Protein AF-0000000083111354 (afdb_homodimer)

pLDDT: mean 91.96, std 10.22, range [40.91, 98.88]

Secondary structure (DSSP, 8-state):
-PPPEEEEEPBPSS-GGGS-HHHHHHHHH-SEEEESSHHHHHHHHHHTT----SEEEE--HHHHHHHHHHHHHHHHTTPEEEEE-SSBSTTSSSS-HHHHHHHHHTT--EEEE----HHHHHHHHH-S--SSEEEEEEPPSSHHHHHHHHHHTTT--SEEEEEE-HHHHHHHHHHHHHHH-TT-EEEEEESTTSTT-EEEEEEHHHHHHHHTT---S-EEEEEPPP-----HHHHHHHHHHHHHTT--HHHHHHHHHHHSTT--HHHHHHHHHHHHH-/----EEEEEPBPSS-GGGS-HHHHHHHHH-SEEEESSHHHHHHHHHHTT----SEEEE--HHHHHHHHHHHHHHHHTTPEEEEE-SSBSTTSSSS-HHHHHHHHHTT--EEEE----HHHHHHHHH-S--SSEEEEEEPPSSHHHHHHHHHHTTT--SEEEEEE-HHHHHHHHHHHHHHH-TT-EEEEEESTTSTT-EEEEEEHHHHHHHHTT---S-EEEEEPPP-----HHHHHHHHHHHHHTT--HHHHHHHHHHTSTT--HHHHHHHHHHHHH-

Solvent-accessible surface area (backbone atoms only — not comparable to full-atom values): 27629 Å² total; per-residue (Å²): 127,71,77,22,27,38,34,39,29,22,28,29,68,54,37,72,52,44,37,19,55,55,46,52,50,45,53,34,61,22,49,28,38,35,19,43,43,57,68,56,54,51,52,49,29,55,74,67,72,39,66,64,69,31,51,76,40,73,34,31,76,93,48,32,76,74,46,33,61,62,52,49,51,41,22,74,73,36,30,36,35,32,35,33,36,79,51,5,36,38,28,60,77,42,48,54,56,68,45,43,35,52,33,54,75,69,71,45,52,67,45,63,44,55,24,17,37,70,66,64,44,45,45,53,62,46,56,51,73,41,56,33,30,32,37,58,32,59,64,56,85,50,65,70,58,27,43,52,54,42,43,67,45,43,76,33,58,42,20,34,33,34,33,45,53,32,89,47,39,33,61,50,32,47,46,40,23,73,51,54,38,38,74,44,44,33,18,44,32,25,30,62,67,33,94,74,45,44,75,48,69,40,28,29,48,57,48,24,61,66,30,62,84,57,54,72,61,54,37,40,39,38,34,54,34,36,65,64,64,61,49,58,70,58,52,30,48,51,27,48,52,38,35,73,72,66,38,54,63,68,57,25,18,42,53,53,22,68,73,32,77,87,37,47,34,65,59,41,41,50,50,39,57,53,55,66,74,97,128,72,78,22,27,40,33,38,29,22,29,30,68,54,39,73,52,43,38,18,57,55,44,54,52,44,51,34,63,22,49,29,36,34,18,44,43,58,68,56,53,52,53,49,28,56,76,67,73,42,66,65,68,31,51,77,40,73,35,32,76,92,48,34,77,76,46,33,62,61,52,48,52,40,24,74,72,36,30,36,36,33,34,34,36,80,48,6,36,37,29,62,75,40,49,54,55,68,46,44,35,51,33,54,75,69,71,45,53,66,46,64,42,55,25,16,36,70,66,64,45,45,45,54,62,47,56,49,73,42,53,34,30,31,37,58,32,60,65,54,85,50,65,71,57,27,43,53,54,42,44,68,46,43,76,34,56,42,19,34,33,32,34,46,54,31,86,48,40,34,62,50,32,48,46,39,22,73,50,54,38,39,74,44,43,34,19,44,33,25,30,62,68,32,94,75,46,44,75,50,69,41,29,30,48,58,47,23,61,66,29,63,84,58,55,74,59,56,37,40,38,38,35,52,34,36,64,66,63,59,49,58,68,57,51,31,47,52,27,49,52,36,34,72,70,65,38,53,63,68,56,23,17,41,54,54,21,68,73,34,87,77,38,49,33,65,57,42,42,51,49,38,56,53,53,66,73,97

Sequence (556 aa):
MTSGRLLLGATPLGQPSDASPRLVDALGRADVVAAEDTRRVRTLAKALDVRIAGRVVSLFDQVEAARVEPLIADVEAGATVLVVSDAGMPLISDPGYRLVTACVAAGLPVQCLPGPSAVTTALAVSGLPSEKFCFEGFAPRKKAARRAWLGSLAAERRTCVFFESPRRLAACLRDAVEELGGARRAAICRELTKVHEEVVRGSLDELAAWAGDGVLGEITVVLAGATPTADLPSLVARVRELVAEGIRVKDACTEVAAAHPGVRSRQLYDAVVASRRQMTSGRLLLGATPLGQPSDASPRLVDALGRADVVAAEDTRRVRTLAKALDVRIAGRVVSLFDQVEAARVEPLIADVEAGATVLVVSDAGMPLISDPGYRLVTACVAAGLPVQCLPGPSAVTTALAVSGLPSEKFCFEGFAPRKKAARRAWLGSLAAERRTCVFFESPRRLAACLRDAVEELGGARRAAICRELTKVHEEVVRGSLDELAAWAGDGVLGEITVVLAGATPTADLPSLVARVRELVAEGIRVKDACTEVAAAHPGVRSRQLYDAVVASRRQ

InterPro domains:
  IPR000878 Tetrapyrrole methylase [PF00590] (11-208)
  IPR008189 rRNA small subunit methyltransferase I [MF_01877] (5-225)
  IPR008189 rRNA small subunit methyltransferase I [PIRSF005917] (3-276)
  IPR008189 rRNA small subunit methyltransferase I [PTHR46111] (2-274)
  IPR008189 rRNA small subunit methyltransferase I [TIGR00096] (9-271)
  IPR008189 rRNA small subunit methyltransferase I [cd11648] (10-224)
  IPR014776 Tetrapyrrole methylase, subdomain 2 [G3DSA:3.30.950.10] (115-230)
  IPR014777 Tetrapyrrole methylase, subdomain 1 [G3DSA:3.40.1010.10] (1-114)
  IPR018063 SAM-dependent methyltransferase RsmI, conserved site [PS01296] (85-96)
  IPR035996 Tetrapyrrole methylase superfamily [SSF53790] (4-223)

Structure (mmCIF, N/CA/C/O backbone):
data_AF-0000000083111354-model_v1
#
loop_
_entity.id
_entity.type
_entity.pdbx_description
1 polymer 'Ribosomal RNA small subunit methyltransferase I'
#
loop_
_atom_site.group_PDB
_atom_site.id
_atom_site.type_symbol
_atom_site.label_atom_id
_atom_site.label_alt_id
_atom_site.label_comp_id
_atom_site.label_asym_id
_atom_site.label_entity_id
_atom_site.label_seq_id
_atom_site.pdbx_PDB_ins_code
_atom_site.Cartn_x
_atom_site.Cartn_y
_atom_site.Cartn_z
_atom_site.occupancy
_atom_site.B_iso_or_equiv
_atom_site.auth_seq_id
_atom_site.auth_comp_id
_atom_site.auth_asym_id
_atom_site.auth_atom_id
_atom_site.pdbx_PDB_model_num
ATOM 1 N N . MET A 1 1 ? 26.922 -6.93 -22.797 1 40.91 1 MET A N 1
ATOM 2 C CA . MET A 1 1 ? 27.016 -7.238 -21.359 1 40.91 1 MET A CA 1
ATOM 3 C C . MET A 1 1 ? 25.719 -6.863 -20.656 1 40.91 1 MET A C 1
ATOM 5 O O . MET A 1 1 ? 25.141 -5.797 -20.906 1 40.91 1 MET A O 1
ATOM 9 N N . THR A 1 2 ? 24.938 -7.793 -20.172 1 58.66 2 THR A N 1
ATOM 10 C CA . THR A 1 2 ? 23.625 -7.473 -19.656 1 58.66 2 THR A CA 1
ATOM 11 C C . THR A 1 2 ? 23.719 -6.473 -18.5 1 58.66 2 THR A C 1
ATOM 13 O O . THR A 1 2 ? 24.641 -6.547 -17.688 1 58.66 2 THR A O 1
ATOM 16 N N . SER A 1 3 ? 23.203 -5.27 -18.547 1 84.25 3 SER A N 1
ATOM 17 C CA . SER A 1 3 ? 23.312 -4.184 -17.578 1 84.25 3 SER A CA 1
ATOM 18 C C . SER A 1 3 ? 22.812 -4.617 -16.203 1 84.25 3 SER A C 1
ATOM 20 O O . SER A 1 3 ? 21.812 -5.328 -16.094 1 84.25 3 SER A O 1
ATOM 22 N N . GLY A 1 4 ? 23.75 -4.562 -15.203 1 96 4 GLY A N 1
ATOM 23 C CA . GLY A 1 4 ? 23.391 -4.828 -13.82 1 96 4 GLY A CA 1
ATOM 24 C C . GLY A 1 4 ? 22.141 -4.098 -13.375 1 96 4 GLY A C 1
ATOM 25 O O . GLY A 1 4 ? 21.719 -3.127 -14.008 1 96 4 GLY A O 1
ATOM 26 N N . ARG A 1 5 ? 21.484 -4.734 -12.414 1 97.62 5 ARG A N 1
ATOM 27 C CA . ARG A 1 5 ? 20.266 -4.082 -11.938 1 97.62 5 ARG A CA 1
ATOM 28 C C . ARG A 1 5 ? 19.984 -4.453 -10.484 1 97.62 5 ARG A C 1
ATOM 30 O O . ARG A 1 5 ? 20.469 -5.477 -9.992 1 97.62 5 ARG A O 1
ATOM 37 N N . LEU A 1 6 ? 19.312 -3.58 -9.883 1 98.12 6 LEU A N 1
ATOM 38 C CA . LEU A 1 6 ? 18.719 -3.844 -8.578 1 98.12 6 LEU A CA 1
ATOM 39 C C . LEU A 1 6 ? 17.266 -4.27 -8.727 1 98.12 6 LEU A C 1
ATOM 41 O O . LEU A 1 6 ? 16.469 -3.578 -9.375 1 98.12 6 LEU A O 1
ATOM 45 N N . LEU A 1 7 ? 16.938 -5.414 -8.164 1 98.06 7 LEU A N 1
ATOM 46 C CA . LEU A 1 7 ? 15.578 -5.926 -8.141 1 98.06 7 LEU A CA 1
ATOM 47 C C . LEU A 1 7 ? 15.039 -5.953 -6.715 1 98.06 7 LEU A C 1
ATOM 49 O O . LEU A 1 7 ? 15.68 -6.48 -5.809 1 98.06 7 LEU A O 1
ATOM 53 N N . LEU A 1 8 ? 13.953 -5.297 -6.555 1 98.31 8 LEU A N 1
ATOM 54 C CA . LEU A 1 8 ? 13.227 -5.375 -5.293 1 98.31 8 LEU A CA 1
ATOM 55 C C . LEU A 1 8 ? 12.109 -6.41 -5.375 1 98.31 8 LEU A C 1
ATOM 57 O O . LEU A 1 8 ? 11.156 -6.238 -6.137 1 98.31 8 LEU A O 1
ATOM 61 N N . GLY A 1 9 ? 12.195 -7.457 -4.594 1 98.5 9 GLY A N 1
ATOM 62 C CA . GLY A 1 9 ? 11.25 -8.555 -4.711 1 98.5 9 GLY A CA 1
ATOM 63 C C . GLY A 1 9 ? 10.344 -8.695 -3.502 1 98.5 9 GLY A C 1
ATOM 64 O O . GLY A 1 9 ? 10.82 -8.883 -2.381 1 98.5 9 GLY A O 1
ATOM 65 N N . ALA A 1 10 ? 9.047 -8.664 -3.74 1 98.44 10 ALA A N 1
ATOM 66 C CA . ALA A 1 10 ? 8.07 -8.852 -2.67 1 98.44 10 ALA A CA 1
ATOM 67 C C . ALA A 1 10 ? 7.91 -10.336 -2.328 1 98.44 10 ALA A C 1
ATOM 69 O O . ALA A 1 10 ? 7.602 -11.148 -3.201 1 98.44 10 ALA A O 1
ATOM 70 N N . THR A 1 11 ? 8.094 -10.688 -1.1 1 98.31 11 THR A N 1
ATOM 71 C CA . THR A 1 11 ? 7.922 -12.055 -0.633 1 98.31 11 THR A CA 1
ATOM 72 C C . THR A 1 11 ? 6.527 -12.258 -0.045 1 98.31 11 THR A C 1
ATOM 74 O O . THR A 1 11 ? 5.797 -11.289 0.176 1 98.31 11 THR A O 1
ATOM 77 N N . PRO A 1 12 ? 6.141 -13.469 0.174 1 98.06 12 PRO A N 1
ATOM 78 C CA . PRO A 1 12 ? 4.848 -13.742 0.805 1 98.06 12 PRO A CA 1
ATOM 79 C C . PRO A 1 12 ? 4.766 -13.219 2.236 1 98.06 12 PRO A C 1
ATOM 81 O O . PRO A 1 12 ? 5.789 -13.078 2.904 1 98.06 12 PRO A O 1
ATOM 84 N N . LEU A 1 13 ? 3.516 -12.945 2.65 1 96.88 13 LEU A N 1
ATOM 85 C CA . LEU A 1 13 ? 3.307 -12.586 4.051 1 96.88 13 LEU A CA 1
ATOM 86 C C . LEU A 1 13 ? 3.307 -13.828 4.934 1 96.88 13 LEU A C 1
ATOM 88 O O . LEU A 1 13 ? 3.83 -13.805 6.051 1 96.88 13 LEU A O 1
ATOM 92 N N . GLY A 1 14 ? 2.732 -14.898 4.402 1 95 14 GLY A N 1
ATOM 93 C CA . GLY A 1 14 ? 2.629 -16.109 5.195 1 95 14 GLY A CA 1
ATOM 94 C C . GLY A 1 14 ? 2.6 -17.375 4.352 1 95 14 GLY A C 1
ATOM 95 O O . GLY A 1 14 ? 3.232 -18.375 4.695 1 95 14 GLY A O 1
ATOM 96 N N . GLN A 1 15 ? 1.929 -17.344 3.209 1 96.38 15 GLN A N 1
ATOM 97 C CA . GLN A 1 15 ? 1.75 -18.5 2.342 1 96.38 15 GLN A CA 1
ATOM 98 C C . GLN A 1 15 ? 2.756 -18.5 1.193 1 96.38 15 GLN A C 1
ATOM 100 O O . GLN A 1 15 ? 2.68 -17.641 0.303 1 96.38 15 GLN A O 1
ATOM 105 N N . PRO A 1 16 ? 3.6 -19.438 1.146 1 97.12 16 PRO A N 1
ATOM 106 C CA . PRO A 1 16 ? 4.594 -19.484 0.072 1 97.12 16 PRO A CA 1
ATOM 107 C C . PRO A 1 16 ? 3.969 -19.406 -1.318 1 97.12 16 PRO A C 1
ATOM 109 O O . PRO A 1 16 ? 4.559 -18.828 -2.236 1 97.12 16 PRO A O 1
ATOM 112 N N . SER A 1 17 ? 2.82 -19.875 -1.445 1 96.94 17 SER A N 1
ATOM 113 C CA . SER A 1 17 ? 2.137 -19.922 -2.734 1 96.94 17 SER A CA 1
ATOM 114 C C . SER A 1 17 ? 1.687 -18.531 -3.17 1 96.94 17 SER A C 1
ATOM 116 O O . SER A 1 17 ? 1.136 -18.359 -4.262 1 96.94 17 SER A O 1
ATOM 118 N N . ASP A 1 18 ? 1.988 -17.547 -2.348 1 98.06 18 ASP A N 1
ATOM 119 C CA . ASP A 1 18 ? 1.749 -16.156 -2.746 1 98.06 18 ASP A CA 1
ATOM 120 C C . ASP A 1 18 ? 2.959 -15.578 -3.477 1 98.06 18 ASP A C 1
ATOM 122 O O . ASP A 1 18 ? 2.916 -14.445 -3.959 1 98.06 18 ASP A O 1
ATOM 126 N N . ALA A 1 19 ? 4.02 -16.344 -3.582 1 98.56 19 ALA A N 1
ATOM 127 C CA . ALA A 1 19 ? 5.184 -15.914 -4.359 1 98.56 19 ALA A CA 1
ATOM 128 C C . ALA A 1 19 ? 4.902 -16 -5.855 1 98.56 19 ALA A C 1
ATOM 130 O O . ALA A 1 19 ? 4.453 -17.047 -6.352 1 98.56 19 ALA A O 1
ATOM 131 N N . SER A 1 20 ? 5.184 -14.945 -6.551 1 98.38 20 SER A N 1
ATOM 132 C CA . SER A 1 20 ? 4.984 -14.953 -7.996 1 98.38 20 SER A CA 1
ATOM 133 C C . SER A 1 20 ? 6.043 -15.789 -8.703 1 98.38 20 SER A C 1
ATOM 135 O O . SER A 1 20 ? 7.16 -15.938 -8.195 1 98.38 20 SER A O 1
ATOM 137 N N . PRO A 1 21 ? 5.734 -16.297 -9.867 1 98.19 21 PRO A N 1
ATOM 138 C CA . PRO A 1 21 ? 6.746 -16.984 -10.672 1 98.19 21 PRO A CA 1
ATOM 139 C C . PRO A 1 21 ? 7.965 -16.109 -10.961 1 98.19 21 PRO A C 1
ATOM 141 O O . PRO A 1 21 ? 9.094 -16.609 -10.984 1 98.19 21 PRO A O 1
ATOM 144 N N . ARG A 1 22 ? 7.785 -14.836 -11.141 1 98.06 22 ARG A N 1
ATOM 145 C CA . ARG A 1 22 ? 8.906 -13.945 -11.414 1 98.06 22 ARG A CA 1
ATOM 146 C C . ARG A 1 22 ? 9.828 -13.836 -10.203 1 98.06 22 ARG A C 1
ATOM 148 O O . ARG A 1 22 ? 11.047 -13.75 -10.352 1 98.06 22 ARG A O 1
ATOM 155 N N . LEU A 1 23 ? 9.219 -13.797 -9 1 98.56 23 LEU A N 1
ATOM 156 C CA . LEU A 1 23 ? 10.047 -13.789 -7.801 1 98.56 23 LEU A CA 1
ATOM 157 C C . LEU A 1 23 ? 10.844 -15.086 -7.691 1 98.56 23 LEU A C 1
ATOM 159 O O . LEU A 1 23 ? 12.039 -15.055 -7.375 1 98.56 23 LEU A O 1
ATOM 163 N N . VAL A 1 24 ? 10.164 -16.203 -7.914 1 98.62 24 VAL A N 1
ATOM 164 C CA . VAL A 1 24 ? 10.805 -17.5 -7.812 1 98.62 24 VAL A CA 1
ATOM 165 C C . VAL A 1 24 ? 11.977 -17.578 -8.789 1 98.62 24 VAL A C 1
ATOM 167 O O . VAL A 1 24 ? 13.07 -18.031 -8.43 1 98.62 24 VAL A O 1
ATOM 170 N N . ASP A 1 25 ? 11.75 -17.141 -9.969 1 98.44 25 ASP A N 1
ATOM 171 C CA . ASP A 1 25 ? 12.797 -17.094 -10.984 1 98.44 25 ASP A CA 1
ATOM 172 C C . ASP A 1 25 ? 13.977 -16.234 -10.531 1 98.44 25 ASP A C 1
ATOM 174 O O . ASP A 1 25 ? 15.133 -16.625 -10.664 1 98.44 25 ASP A O 1
ATOM 178 N N . ALA A 1 26 ? 13.688 -15.062 -10.008 1 98.5 26 ALA A N 1
ATOM 179 C CA . ALA A 1 26 ? 14.719 -14.141 -9.539 1 98.5 26 ALA A CA 1
ATOM 180 C C . ALA A 1 26 ? 15.523 -14.742 -8.398 1 98.5 26 ALA A C 1
ATOM 182 O O . ALA A 1 26 ? 16.75 -14.586 -8.344 1 98.5 26 ALA A O 1
ATOM 183 N N . LEU A 1 27 ? 14.859 -15.398 -7.484 1 98.56 27 LEU A N 1
ATOM 184 C CA . LEU A 1 27 ? 15.539 -16.062 -6.383 1 98.56 27 LEU A CA 1
ATOM 185 C C . LEU A 1 27 ? 16.562 -17.078 -6.906 1 98.56 27 LEU A C 1
ATOM 187 O O . LEU A 1 27 ? 17.656 -17.203 -6.355 1 98.56 27 LEU A O 1
ATOM 191 N N . GLY A 1 28 ? 16.25 -17.734 -7.938 1 98.5 28 GLY A N 1
ATOM 192 C CA . GLY A 1 28 ? 17.109 -18.766 -8.484 1 98.5 28 GLY A CA 1
ATOM 193 C C . GLY A 1 28 ? 18.25 -18.219 -9.336 1 98.5 28 GLY A C 1
ATOM 194 O O . GLY A 1 28 ? 19.281 -18.875 -9.477 1 98.5 28 GLY A O 1
ATOM 195 N N . ARG A 1 29 ? 18.047 -17 -9.883 1 98.06 29 ARG A N 1
ATOM 196 C CA . ARG A 1 29 ? 18.953 -16.594 -10.945 1 98.06 29 ARG A CA 1
ATOM 197 C C . ARG A 1 29 ? 19.781 -15.367 -10.523 1 98.06 29 ARG A C 1
ATOM 199 O O . ARG A 1 29 ? 20.797 -15.055 -11.141 1 98.06 29 ARG A O 1
ATOM 206 N N . ALA A 1 30 ? 19.312 -14.602 -9.562 1 98.38 30 ALA A N 1
ATOM 207 C CA . ALA A 1 30 ? 20.047 -13.406 -9.156 1 98.38 30 ALA A CA 1
ATOM 208 C C . ALA A 1 30 ? 21.469 -13.75 -8.758 1 98.38 30 ALA A C 1
ATOM 210 O O . ALA A 1 30 ? 21.734 -14.812 -8.188 1 98.38 30 ALA A O 1
ATOM 211 N N . ASP A 1 31 ? 22.391 -12.797 -9.031 1 98.56 31 ASP A N 1
ATOM 212 C CA . ASP A 1 31 ? 23.797 -13 -8.664 1 98.56 31 ASP A CA 1
ATOM 213 C C . ASP A 1 31 ? 24 -12.82 -7.164 1 98.56 31 ASP A C 1
ATOM 215 O O . ASP A 1 31 ? 24.859 -13.461 -6.566 1 98.56 31 ASP A O 1
ATOM 219 N N . VAL A 1 32 ? 23.297 -11.883 -6.637 1 98.44 32 VAL A N 1
ATOM 220 C CA . VAL A 1 32 ? 23.312 -11.602 -5.203 1 98.44 32 VAL A CA 1
ATOM 221 C C . VAL A 1 32 ? 21.875 -11.492 -4.68 1 98.44 32 VAL A C 1
ATOM 223 O O . VAL A 1 32 ? 21.031 -10.844 -5.301 1 98.44 32 VAL A O 1
ATOM 226 N N . VAL A 1 33 ? 21.609 -12.203 -3.607 1 98.44 33 VAL A N 1
ATOM 227 C CA . VAL A 1 33 ? 20.359 -12.039 -2.875 1 98.44 33 VAL A CA 1
ATOM 228 C C . VAL A 1 33 ? 20.641 -11.359 -1.536 1 98.44 33 VAL A C 1
ATOM 230 O O . VAL A 1 33 ? 21.266 -11.938 -0.651 1 98.44 33 VAL A O 1
ATOM 233 N N . ALA A 1 34 ? 20.234 -10.109 -1.45 1 97.94 34 ALA A N 1
ATOM 234 C CA . ALA A 1 34 ? 20.312 -9.359 -0.202 1 97.94 34 ALA A CA 1
ATOM 235 C C . ALA A 1 34 ? 19.016 -9.477 0.595 1 97.94 34 ALA A C 1
ATOM 237 O O . ALA A 1 34 ? 17.984 -8.93 0.202 1 97.94 34 ALA A O 1
ATOM 238 N N . ALA A 1 35 ? 19.094 -10.164 1.748 1 97.25 35 ALA A N 1
ATOM 239 C CA . ALA A 1 35 ? 17.906 -10.477 2.521 1 97.25 35 ALA A CA 1
ATOM 240 C C . ALA A 1 35 ? 17.969 -9.859 3.916 1 97.25 35 ALA A C 1
ATOM 242 O O . ALA A 1 35 ? 19.047 -9.781 4.512 1 97.25 35 ALA A O 1
ATOM 243 N N . GLU A 1 36 ? 16.781 -9.422 4.383 1 94.69 36 GLU A N 1
ATOM 244 C CA . GLU A 1 36 ? 16.719 -8.938 5.758 1 94.69 36 GLU A CA 1
ATOM 245 C C . GLU A 1 36 ? 17.203 -10 6.738 1 94.69 36 GLU A C 1
ATOM 247 O O . GLU A 1 36 ? 18.078 -9.727 7.574 1 94.69 36 GLU A O 1
ATOM 252 N N . ASP A 1 37 ? 16.734 -11.211 6.68 1 94.81 37 ASP A N 1
ATOM 253 C CA . ASP A 1 37 ? 17.156 -12.414 7.398 1 94.81 37 ASP A CA 1
ATOM 254 C C . ASP A 1 37 ? 17.516 -13.531 6.426 1 94.81 37 ASP A C 1
ATOM 256 O O . ASP A 1 37 ? 16.641 -14.062 5.73 1 94.81 37 ASP A O 1
ATOM 260 N N . THR A 1 38 ? 18.797 -13.984 6.402 1 96.12 38 THR A N 1
ATOM 261 C CA . THR A 1 38 ? 19.266 -14.961 5.43 1 96.12 38 THR A CA 1
ATOM 262 C C . THR A 1 38 ? 18.656 -16.328 5.703 1 96.12 38 THR A C 1
ATOM 264 O O . THR A 1 38 ? 18.469 -17.125 4.777 1 96.12 38 THR A O 1
ATOM 267 N N . ARG A 1 39 ? 18.391 -16.625 6.91 1 96.19 39 ARG A N 1
ATOM 268 C CA . ARG A 1 39 ? 17.766 -17.891 7.238 1 96.19 39 ARG A CA 1
ATOM 269 C C . ARG A 1 39 ? 16.344 -17.953 6.695 1 96.19 39 ARG A C 1
ATOM 271 O O . ARG A 1 39 ? 15.922 -18.984 6.156 1 96.19 39 ARG A O 1
ATOM 278 N N . ARG A 1 40 ? 15.617 -16.844 6.758 1 95.56 40 ARG A N 1
ATOM 279 C CA . ARG A 1 40 ? 14.234 -16.781 6.305 1 95.56 40 ARG A CA 1
ATOM 280 C C . ARG A 1 40 ? 14.141 -16.938 4.789 1 95.56 40 ARG A C 1
ATOM 282 O O . ARG A 1 40 ? 13.25 -17.609 4.277 1 95.56 40 ARG A O 1
ATOM 289 N N . VAL A 1 41 ? 15.07 -16.312 4.105 1 97.25 41 VAL A N 1
ATOM 290 C CA . VAL A 1 41 ? 15.008 -16.375 2.648 1 97.25 41 VAL A CA 1
ATOM 291 C C . VAL A 1 41 ? 15.352 -17.797 2.184 1 97.25 41 VAL A C 1
ATOM 293 O O . VAL A 1 41 ? 14.789 -18.281 1.195 1 97.25 41 VAL A O 1
ATOM 296 N N . ARG A 1 42 ? 16.234 -18.469 2.852 1 97.75 42 ARG A N 1
ATOM 297 C CA . ARG A 1 42 ? 16.578 -19.844 2.506 1 97.75 42 ARG A CA 1
ATOM 298 C C . ARG A 1 42 ? 15.398 -20.781 2.762 1 97.75 42 ARG A C 1
ATOM 300 O O . ARG A 1 42 ? 15.133 -21.688 1.969 1 97.75 42 ARG A O 1
ATOM 307 N N . THR A 1 43 ? 14.742 -20.5 3.896 1 97.56 43 THR A N 1
ATOM 308 C CA . THR A 1 43 ? 13.547 -21.266 4.203 1 97.56 43 THR A CA 1
ATOM 309 C C . THR A 1 43 ? 12.477 -21.062 3.131 1 97.56 43 THR A C 1
ATOM 311 O O . THR A 1 43 ? 11.836 -22.031 2.703 1 97.56 43 THR A O 1
ATOM 314 N N . LEU A 1 44 ? 12.32 -19.859 2.707 1 97.75 44 LEU A N 1
ATOM 315 C CA . LEU A 1 44 ? 11.367 -19.547 1.648 1 97.75 44 LEU A CA 1
ATOM 316 C C . LEU A 1 44 ? 11.742 -20.266 0.352 1 97.75 44 LEU A C 1
ATOM 318 O O . LEU A 1 44 ? 10.891 -20.859 -0.305 1 97.75 44 LEU A O 1
ATOM 322 N N . ALA A 1 45 ? 13.008 -20.156 -0.006 1 98.31 45 ALA A N 1
ATOM 323 C CA . ALA A 1 45 ? 13.484 -20.812 -1.225 1 98.31 45 ALA A CA 1
ATOM 324 C C . ALA A 1 45 ? 13.203 -22.312 -1.196 1 98.31 45 ALA A C 1
ATOM 326 O O . ALA A 1 45 ? 12.766 -22.875 -2.195 1 98.31 45 ALA A O 1
ATOM 327 N N . LYS A 1 46 ? 13.43 -22.891 -0.082 1 98 46 LYS A N 1
ATOM 328 C CA . LYS A 1 46 ? 13.148 -24.312 0.081 1 98 46 LYS A CA 1
ATOM 329 C C . LYS A 1 46 ? 11.664 -24.609 -0.106 1 98 46 LYS A C 1
ATOM 331 O O . LYS A 1 46 ? 11.297 -25.531 -0.831 1 98 46 LYS A O 1
ATOM 336 N N . ALA A 1 47 ? 10.852 -23.828 0.521 1 97.62 47 ALA A N 1
ATOM 337 C CA . ALA A 1 47 ? 9.406 -24 0.419 1 97.62 47 ALA A CA 1
ATOM 338 C C . ALA A 1 47 ? 8.938 -23.859 -1.026 1 97.62 47 ALA A C 1
ATOM 340 O O . ALA A 1 47 ? 7.953 -24.484 -1.434 1 97.62 47 ALA A O 1
ATOM 341 N N . LEU A 1 48 ? 9.633 -23.062 -1.801 1 98.06 48 LEU A N 1
ATOM 342 C CA . LEU A 1 48 ? 9.258 -22.781 -3.182 1 98.06 48 LEU A CA 1
ATOM 343 C C . LEU A 1 48 ? 9.961 -23.734 -4.145 1 98.06 48 LEU A C 1
ATOM 345 O O . LEU A 1 48 ? 9.805 -23.609 -5.363 1 98.06 48 LEU A O 1
ATOM 349 N N . ASP A 1 49 ? 10.781 -24.547 -3.641 1 97.75 49 ASP A N 1
ATOM 350 C CA . ASP A 1 49 ? 11.547 -25.516 -4.41 1 97.75 49 ASP A CA 1
ATOM 351 C C . ASP A 1 49 ? 12.453 -24.828 -5.422 1 97.75 49 ASP A C 1
ATOM 353 O O . ASP A 1 49 ? 12.445 -25.156 -6.605 1 97.75 49 ASP A O 1
ATOM 357 N N . VAL A 1 50 ? 13.117 -23.828 -4.961 1 98.12 50 VAL A N 1
ATOM 358 C CA . VAL A 1 50 ? 14.086 -23.125 -5.797 1 98.12 50 VAL A CA 1
ATOM 359 C C . VAL A 1 50 ? 15.438 -23.062 -5.09 1 98.12 50 VAL A C 1
ATOM 361 O O . VAL A 1 50 ? 15.492 -22.859 -3.873 1 98.12 50 VAL A O 1
ATOM 364 N N . ARG A 1 51 ? 16.484 -23.375 -5.793 1 97.94 51 ARG A N 1
ATOM 365 C CA . ARG A 1 51 ? 17.844 -23.219 -5.285 1 97.94 51 ARG A CA 1
ATOM 366 C C . ARG A 1 51 ? 18.391 -21.828 -5.586 1 97.94 51 ARG A C 1
ATOM 368 O O . ARG A 1 51 ? 18.391 -21.391 -6.742 1 97.94 51 ARG A O 1
ATOM 375 N N . ILE A 1 52 ? 18.812 -21.156 -4.539 1 97.94 52 ILE A N 1
ATOM 376 C CA . ILE A 1 52 ? 19.453 -19.875 -4.734 1 97.94 52 ILE A CA 1
ATOM 377 C C . ILE A 1 52 ? 20.875 -20.078 -5.254 1 97.94 52 ILE A C 1
ATOM 379 O O . ILE A 1 52 ? 21.75 -20.562 -4.527 1 97.94 52 ILE A O 1
ATOM 383 N N . ALA A 1 53 ? 21.094 -19.656 -6.469 1 97.25 53 ALA A N 1
ATOM 384 C CA . ALA A 1 53 ? 22.391 -19.891 -7.105 1 97.25 53 ALA A CA 1
ATOM 385 C C . ALA A 1 53 ? 23.391 -18.812 -6.719 1 97.25 53 ALA A C 1
ATOM 387 O O . ALA A 1 53 ? 24.594 -19.062 -6.664 1 97.25 53 ALA A O 1
ATOM 388 N N . GLY A 1 54 ? 22.891 -17.641 -6.457 1 97.5 54 GLY A N 1
ATOM 389 C CA . GLY A 1 54 ? 23.766 -16.516 -6.164 1 97.5 54 GLY A CA 1
ATOM 390 C C . GLY A 1 54 ? 24.203 -16.453 -4.715 1 97.5 54 GLY A C 1
ATOM 391 O O . GLY A 1 54 ? 23.828 -17.312 -3.912 1 97.5 54 GLY A O 1
ATOM 392 N N . ARG A 1 55 ? 25.047 -15.484 -4.434 1 97.75 55 ARG A N 1
ATOM 393 C CA . ARG A 1 55 ? 25.5 -15.234 -3.068 1 97.75 55 ARG A CA 1
ATOM 394 C C . ARG A 1 55 ? 24.391 -14.594 -2.236 1 97.75 55 ARG A C 1
ATOM 396 O O . ARG A 1 55 ? 23.656 -13.727 -2.721 1 97.75 55 ARG A O 1
ATOM 403 N N . VAL A 1 56 ? 24.266 -15.109 -1.013 1 97.81 56 VAL A N 1
ATOM 404 C CA . VAL A 1 56 ? 23.266 -14.555 -0.104 1 97.81 56 VAL A CA 1
ATOM 405 C C . VAL A 1 56 ? 23.938 -13.703 0.96 1 97.81 56 VAL A C 1
ATOM 407 O O . VAL A 1 56 ? 24.875 -14.156 1.634 1 97.81 56 VAL A O 1
ATOM 410 N N . VAL A 1 57 ? 23.5 -12.438 1.081 1 96.75 57 VAL A N 1
ATOM 411 C CA . VAL A 1 57 ? 24.047 -11.539 2.09 1 96.75 57 VAL A CA 1
ATOM 412 C C . VAL A 1 57 ? 22.922 -10.953 2.93 1 96.75 57 VAL A C 1
ATOM 414 O O . VAL A 1 57 ? 21.766 -10.875 2.479 1 96.75 57 VAL A O 1
ATOM 417 N N . SER A 1 58 ? 23.266 -10.594 4.156 1 94.62 58 SER A N 1
ATOM 418 C CA . SER A 1 58 ? 22.266 -9.945 5.008 1 94.62 58 SER A CA 1
ATOM 419 C C . SER A 1 58 ? 22.188 -8.453 4.715 1 94.62 58 SER A C 1
ATOM 421 O O . SER A 1 58 ? 23.203 -7.805 4.438 1 94.62 58 SER A O 1
ATOM 423 N N . LEU A 1 59 ? 21 -7.891 4.719 1 91.75 59 LEU A N 1
ATOM 424 C CA . LEU A 1 59 ? 20.734 -6.469 4.562 1 91.75 59 LEU A CA 1
ATOM 425 C C . LEU A 1 59 ? 19.625 -6.023 5.52 1 91.75 59 LEU A C 1
ATOM 427 O O . LEU A 1 59 ? 18.438 -6.184 5.227 1 91.75 59 LEU A O 1
ATOM 431 N N . PHE A 1 60 ? 20.016 -5.5 6.637 1 83.62 60 PHE A N 1
ATOM 432 C CA . PHE A 1 60 ? 19.078 -4.961 7.621 1 83.62 60 PHE A CA 1
ATOM 433 C C . PHE A 1 60 ? 19.562 -3.615 8.141 1 83.62 60 PHE A C 1
ATOM 435 O O . PHE A 1 60 ? 20.641 -3.15 7.773 1 83.62 60 PHE A O 1
ATOM 442 N N . ASP A 1 61 ? 18.797 -2.957 8.867 1 79.12 61 ASP A N 1
ATOM 443 C CA . ASP A 1 61 ? 19 -1.552 9.211 1 79.12 61 ASP A CA 1
ATOM 444 C C . ASP A 1 61 ? 20.391 -1.312 9.781 1 79.12 61 ASP A C 1
ATOM 446 O O . ASP A 1 61 ? 21.094 -0.405 9.336 1 79.12 61 ASP A O 1
ATOM 450 N N . GLN A 1 62 ? 20.859 -2.113 10.617 1 76.5 62 GLN A N 1
ATOM 451 C CA . GLN A 1 62 ? 22.109 -1.929 11.328 1 76.5 62 GLN A CA 1
ATOM 452 C C . GLN A 1 62 ? 23.312 -2.086 10.391 1 76.5 62 GLN A C 1
ATOM 454 O O . GLN A 1 62 ? 24.359 -1.479 10.609 1 76.5 62 GLN A O 1
ATOM 459 N N . VAL A 1 63 ? 23.141 -2.844 9.32 1 81.31 63 VAL A N 1
ATOM 460 C CA . VAL A 1 63 ? 24.312 -3.145 8.492 1 81.31 63 VAL A CA 1
ATOM 461 C C . VAL A 1 63 ? 24.125 -2.539 7.105 1 81.31 63 VAL A C 1
ATOM 463 O O . VAL A 1 63 ? 25.062 -2.545 6.293 1 81.31 63 VAL A O 1
ATOM 466 N N . GLU A 1 64 ? 22.984 -2.068 6.836 1 80.69 64 GLU A N 1
ATOM 467 C CA . GLU A 1 64 ? 22.656 -1.62 5.488 1 80.69 64 GLU A CA 1
ATOM 468 C C . GLU A 1 64 ? 23.656 -0.597 4.98 1 80.69 64 GLU A C 1
ATOM 470 O O . GLU A 1 64 ? 24.125 -0.68 3.842 1 80.69 64 GLU A O 1
ATOM 475 N N . ALA A 1 65 ? 24.062 0.354 5.793 1 82.06 65 ALA A N 1
ATOM 476 C CA . ALA A 1 65 ? 24.984 1.405 5.379 1 82.06 65 ALA A CA 1
ATOM 477 C C . ALA A 1 65 ? 26.297 0.813 4.875 1 82.06 65 ALA A C 1
ATOM 479 O O . ALA A 1 65 ? 26.844 1.262 3.863 1 82.06 65 ALA A O 1
ATOM 480 N N . ALA A 1 66 ? 26.734 -0.188 5.5 1 85.5 66 ALA A N 1
ATOM 481 C CA . ALA A 1 66 ? 28.016 -0.813 5.141 1 85.5 66 ALA A CA 1
ATOM 482 C C . ALA A 1 66 ? 27.859 -1.703 3.912 1 85.5 66 ALA A C 1
ATOM 484 O O . ALA A 1 66 ? 28.828 -1.991 3.219 1 85.5 66 ALA A O 1
ATOM 485 N N . ARG A 1 67 ? 26.641 -2.145 3.631 1 91.12 67 ARG A N 1
ATOM 486 C CA . ARG A 1 67 ? 26.391 -3.074 2.537 1 91.12 67 ARG A CA 1
ATOM 487 C C . ARG A 1 67 ? 26.141 -2.326 1.231 1 91.12 67 ARG A C 1
ATOM 489 O O . ARG A 1 67 ? 26.203 -2.916 0.151 1 91.12 67 ARG A O 1
ATOM 496 N N . VAL A 1 68 ? 25.906 -1.082 1.292 1 93.5 68 VAL A N 1
ATOM 497 C CA . VAL A 1 68 ? 25.438 -0.321 0.137 1 93.5 68 VAL A CA 1
ATOM 498 C C . VAL A 1 68 ? 26.547 -0.262 -0.919 1 93.5 68 VAL A C 1
ATOM 500 O O . VAL A 1 68 ? 26.328 -0.635 -2.074 1 93.5 68 VAL A O 1
ATOM 503 N N . GLU A 1 69 ? 27.734 0.153 -0.531 1 93.94 69 GLU A N 1
ATOM 504 C CA . GLU A 1 69 ? 28.812 0.366 -1.5 1 93.94 69 GLU A CA 1
ATOM 505 C C . GLU A 1 69 ? 29.172 -0.931 -2.217 1 93.94 69 GLU A C 1
ATOM 507 O O . GLU A 1 69 ? 29.234 -0.971 -3.447 1 93.94 69 GLU A O 1
ATOM 512 N N . PRO A 1 70 ? 29.344 -2.012 -1.479 1 96.06 70 PRO A N 1
ATOM 513 C CA . PRO A 1 70 ? 29.641 -3.275 -2.156 1 96.06 70 PRO A CA 1
ATOM 514 C C . PRO A 1 70 ? 28.531 -3.719 -3.098 1 96.06 70 PRO A C 1
ATOM 516 O O . PRO A 1 70 ? 28.797 -4.25 -4.18 1 96.06 70 PRO A O 1
ATOM 519 N N . LEU A 1 71 ? 27.328 -3.557 -2.762 1 97 71 LEU A N 1
ATOM 520 C CA . LEU A 1 71 ? 26.203 -3.984 -3.59 1 97 71 LEU A CA 1
ATOM 521 C C . LEU A 1 71 ? 26.078 -3.111 -4.832 1 97 71 LEU A C 1
ATOM 523 O O . LEU A 1 71 ? 25.734 -3.604 -5.91 1 97 71 LEU A O 1
ATOM 527 N N . ILE A 1 72 ? 26.391 -1.854 -4.645 1 96.81 72 ILE A N 1
ATOM 528 C CA . ILE A 1 72 ? 26.406 -0.951 -5.789 1 96.81 72 ILE A CA 1
ATOM 529 C C . ILE A 1 72 ? 27.5 -1.384 -6.77 1 96.81 72 ILE A C 1
ATOM 531 O O . ILE A 1 72 ? 27.266 -1.4 -7.984 1 96.81 72 ILE A O 1
ATOM 535 N N . ALA A 1 73 ? 28.641 -1.682 -6.234 1 97.31 73 ALA A N 1
ATOM 536 C CA . ALA A 1 73 ? 29.75 -2.15 -7.066 1 97.31 73 ALA A CA 1
ATOM 537 C C . ALA A 1 73 ? 29.359 -3.406 -7.84 1 97.31 73 ALA A C 1
ATOM 539 O O . ALA A 1 73 ? 29.734 -3.564 -9 1 97.31 73 ALA A O 1
ATOM 540 N N . ASP A 1 74 ? 28.594 -4.297 -7.18 1 97.56 74 ASP A N 1
ATOM 541 C CA . ASP A 1 74 ? 28.094 -5.496 -7.852 1 97.56 74 ASP A CA 1
ATOM 542 C C . ASP A 1 74 ? 27.219 -5.133 -9.055 1 97.56 74 ASP A C 1
ATOM 544 O O . ASP A 1 74 ? 27.406 -5.672 -10.148 1 97.56 74 ASP A O 1
ATOM 548 N N . VAL A 1 75 ? 26.297 -4.266 -8.867 1 98.06 75 VAL A N 1
ATOM 549 C CA . VAL A 1 75 ? 25.391 -3.863 -9.93 1 98.06 75 VAL A CA 1
ATOM 550 C C . VAL A 1 75 ? 26.172 -3.201 -11.062 1 98.06 75 VAL A C 1
ATOM 552 O O . VAL A 1 75 ? 25.938 -3.496 -12.242 1 98.06 75 VAL A O 1
ATOM 555 N N . GLU A 1 76 ? 27.094 -2.336 -10.711 1 97.19 76 GLU A N 1
ATOM 556 C CA . GLU A 1 76 ? 27.922 -1.657 -11.711 1 97.19 76 GLU A CA 1
ATOM 557 C C . GLU A 1 76 ? 28.719 -2.658 -12.547 1 97.19 76 GLU A C 1
ATOM 559 O O . GLU A 1 76 ? 28.953 -2.432 -13.734 1 97.19 76 GLU A O 1
ATOM 564 N N . ALA A 1 77 ? 29.062 -3.701 -11.93 1 97.25 77 ALA A N 1
ATOM 565 C CA . ALA A 1 77 ? 29.859 -4.734 -12.594 1 97.25 77 ALA A CA 1
ATOM 566 C C . ALA A 1 77 ? 28.953 -5.648 -13.43 1 97.25 77 ALA A C 1
ATOM 568 O O . ALA A 1 77 ? 29.438 -6.598 -14.055 1 97.25 77 ALA A O 1
ATOM 569 N N . GLY A 1 78 ? 27.672 -5.473 -13.359 1 97.44 78 GLY A N 1
ATOM 570 C CA . GLY A 1 78 ? 26.766 -6.191 -14.242 1 97.44 78 GLY A CA 1
ATOM 571 C C . GLY A 1 78 ? 25.906 -7.219 -13.523 1 97.44 78 GLY A C 1
ATOM 572 O O . GLY A 1 78 ? 25.156 -7.965 -14.156 1 97.44 78 GLY A O 1
ATOM 573 N N . ALA A 1 79 ? 25.984 -7.238 -12.227 1 98 79 ALA A N 1
ATOM 574 C CA . ALA A 1 79 ? 25.266 -8.242 -11.445 1 98 79 ALA A CA 1
ATOM 575 C C . ALA A 1 79 ? 23.812 -7.836 -11.234 1 98 79 ALA A C 1
ATOM 577 O O . ALA A 1 79 ? 23.5 -6.645 -11.156 1 98 79 ALA A O 1
ATOM 578 N N . THR A 1 80 ? 22.969 -8.828 -11.164 1 98.25 80 THR A N 1
ATOM 579 C CA . THR A 1 80 ? 21.609 -8.641 -10.648 1 98.25 80 THR A CA 1
ATOM 580 C C . THR A 1 80 ? 21.578 -8.852 -9.141 1 98.25 80 THR A C 1
ATOM 582 O O . THR A 1 80 ? 21.906 -9.938 -8.648 1 98.25 80 THR A O 1
ATOM 585 N N . VAL A 1 81 ? 21.25 -7.781 -8.484 1 98.44 81 VAL A N 1
ATOM 586 C CA . VAL A 1 81 ? 21.094 -7.844 -7.035 1 98.44 81 VAL A CA 1
ATOM 587 C C . VAL A 1 81 ? 19.609 -7.844 -6.672 1 98.44 81 VAL A C 1
ATOM 589 O O . VAL A 1 81 ? 18.891 -6.902 -6.996 1 98.44 81 VAL A O 1
ATOM 592 N N . LEU A 1 82 ? 19.188 -8.93 -6.008 1 98.62 82 LEU A N 1
ATOM 593 C CA . LEU A 1 82 ? 17.812 -9.055 -5.543 1 98.62 82 LEU A CA 1
ATOM 594 C C . LEU A 1 82 ? 17.703 -8.734 -4.055 1 98.62 82 LEU A C 1
ATOM 596 O O . LEU A 1 82 ? 18.375 -9.352 -3.234 1 98.62 82 LEU A O 1
ATOM 600 N N . VAL A 1 83 ? 16.875 -7.738 -3.75 1 98.12 83 VAL A N 1
ATOM 601 C CA . VAL A 1 83 ? 16.609 -7.387 -2.359 1 98.12 83 VAL A CA 1
ATOM 602 C C . VAL A 1 83 ? 15.25 -7.949 -1.935 1 98.12 83 VAL A C 1
ATOM 604 O O . VAL A 1 83 ? 14.25 -7.75 -2.619 1 98.12 83 VAL A O 1
ATOM 607 N N . VAL A 1 84 ? 15.227 -8.672 -0.801 1 97.75 84 VAL A N 1
ATOM 608 C CA . VAL A 1 84 ? 13.977 -9.195 -0.264 1 97.75 84 VAL A CA 1
ATOM 609 C C . VAL A 1 84 ? 13.898 -8.914 1.235 1 97.75 84 VAL A C 1
ATOM 611 O O . VAL A 1 84 ? 14.93 -8.844 1.913 1 97.75 84 VAL A O 1
ATOM 614 N N . SER A 1 85 ? 12.711 -8.695 1.703 1 95.44 85 SER A N 1
ATOM 615 C CA . SER A 1 85 ? 12.461 -8.586 3.135 1 95.44 85 SER A CA 1
ATOM 616 C C . SER A 1 85 ? 11.906 -9.891 3.701 1 95.44 85 SER A C 1
ATOM 618 O O . SER A 1 85 ? 11.68 -10.852 2.957 1 95.44 85 SER A O 1
ATOM 620 N N . ASP A 1 86 ? 11.727 -9.953 4.945 1 93.31 86 ASP A N 1
ATOM 621 C CA . ASP A 1 86 ? 11.234 -11.156 5.605 1 93.31 86 ASP A CA 1
ATOM 622 C C . ASP A 1 86 ? 9.812 -11.492 5.148 1 93.31 86 ASP A C 1
ATOM 624 O O . ASP A 1 86 ? 9.461 -12.664 5.012 1 93.31 86 ASP A O 1
ATOM 628 N N . ALA A 1 87 ? 9.055 -10.438 5.02 1 94.88 87 ALA A N 1
ATOM 629 C CA . ALA A 1 87 ? 7.684 -10.625 4.551 1 94.88 87 ALA A CA 1
ATOM 630 C C . ALA A 1 87 ? 7.191 -9.406 3.783 1 94.88 87 ALA A C 1
ATOM 632 O O . ALA A 1 87 ? 7.289 -8.273 4.277 1 94.88 87 ALA A O 1
ATOM 633 N N . GLY A 1 88 ? 6.711 -9.711 2.557 1 96.62 88 GLY A N 1
ATOM 634 C CA . GLY A 1 88 ? 6.027 -8.664 1.808 1 96.62 88 GLY A CA 1
ATOM 635 C C . GLY A 1 88 ? 6.977 -7.781 1.019 1 96.62 88 GLY A C 1
ATOM 636 O O . GLY A 1 88 ? 8.062 -8.219 0.634 1 96.62 88 GLY A O 1
ATOM 637 N N . MET A 1 89 ? 6.535 -6.559 0.689 1 96.75 89 MET A N 1
ATOM 638 C CA . MET A 1 89 ? 7.23 -5.578 -0.138 1 96.75 89 MET A CA 1
ATOM 639 C C . MET A 1 89 ? 8.438 -5.004 0.599 1 96.75 89 MET A C 1
ATOM 641 O O . MET A 1 89 ? 8.305 -4.496 1.714 1 96.75 89 MET A O 1
ATOM 645 N N . PRO A 1 90 ? 9.641 -5.062 -0.07 1 94.94 90 PRO A N 1
ATOM 646 C CA . PRO A 1 90 ? 10.781 -4.359 0.525 1 94.94 90 PRO A CA 1
ATOM 647 C C . PRO A 1 90 ? 10.547 -2.854 0.641 1 94.94 90 PRO A C 1
ATOM 649 O O . PRO A 1 90 ? 9.75 -2.289 -0.114 1 94.94 90 PRO A O 1
ATOM 652 N N . LEU A 1 91 ? 11.211 -2.18 1.611 1 89.94 91 LEU A N 1
ATOM 653 C CA . LEU A 1 91 ? 11.227 -0.736 1.812 1 89.94 91 LEU A CA 1
ATOM 654 C C . LEU A 1 91 ? 9.961 -0.275 2.533 1 89.94 91 LEU A C 1
ATOM 656 O O . LEU A 1 91 ? 9.898 0.856 3.018 1 89.94 91 LEU A O 1
ATOM 660 N N . ILE A 1 92 ? 8.852 -1.012 2.514 1 90.06 92 ILE A N 1
ATOM 661 C CA . ILE A 1 92 ? 7.668 -0.693 3.301 1 90.06 92 ILE A CA 1
ATOM 662 C C . ILE A 1 92 ? 7.84 -1.217 4.727 1 90.06 92 ILE A C 1
ATOM 664 O O . ILE A 1 92 ? 7.484 -2.359 5.02 1 90.06 92 ILE A O 1
ATOM 668 N N . SER A 1 93 ? 8.359 -0.357 5.645 1 80.81 93 SER A N 1
ATOM 669 C CA . SER A 1 93 ? 8.742 -0.725 7.004 1 80.81 93 SER A CA 1
ATOM 670 C C . SER A 1 93 ? 9.844 -1.774 7.008 1 80.81 93 SER A C 1
ATOM 672 O O . SER A 1 93 ? 9.859 -2.67 7.852 1 80.81 93 SER A O 1
ATOM 674 N N . ASP A 1 94 ? 10.664 -1.754 5.949 1 81.12 94 ASP A N 1
ATOM 675 C CA . ASP A 1 94 ? 11.75 -2.715 5.754 1 81.12 94 ASP A CA 1
ATOM 676 C C . ASP A 1 94 ? 13.008 -2.023 5.242 1 81.12 94 ASP A C 1
ATOM 678 O O . ASP A 1 94 ? 12.945 -0.913 4.711 1 81.12 94 ASP A O 1
ATOM 682 N N . PRO A 1 95 ? 14.117 -2.652 5.344 1 82.06 95 PRO A N 1
ATOM 683 C CA . PRO A 1 95 ? 15.375 -2.09 4.828 1 82.06 95 PRO A CA 1
ATOM 684 C C . PRO A 1 95 ? 15.383 -1.976 3.305 1 82.06 95 PRO A C 1
ATOM 686 O O . PRO A 1 95 ? 14.531 -2.557 2.633 1 82.06 95 PRO A O 1
ATOM 689 N N . GLY A 1 96 ? 16.375 -1.232 2.785 1 91.44 96 GLY A N 1
ATOM 690 C CA . GLY A 1 96 ? 16.578 -1.167 1.348 1 91.44 96 GLY A CA 1
ATOM 691 C C . GLY A 1 96 ? 16.578 0.252 0.81 1 91.44 96 GLY A C 1
ATOM 692 O O . GLY A 1 96 ? 17.031 0.496 -0.309 1 91.44 96 GLY A O 1
ATOM 693 N N . TYR A 1 97 ? 16.062 1.115 1.621 1 91.31 97 TYR A N 1
ATOM 694 C CA . TYR A 1 97 ? 15.922 2.49 1.155 1 91.31 97 TYR A CA 1
ATOM 695 C C . TYR A 1 97 ? 17.266 3.08 0.758 1 91.31 97 TYR A C 1
ATOM 697 O O . TYR A 1 97 ? 17.406 3.691 -0.305 1 91.31 97 TYR A O 1
ATOM 705 N N . ARG A 1 98 ? 18.219 2.928 1.555 1 90.06 98 ARG A N 1
ATOM 706 C CA . ARG A 1 98 ? 19.547 3.463 1.287 1 90.06 98 ARG A CA 1
ATOM 707 C C . ARG A 1 98 ? 20.125 2.871 0.008 1 90.06 98 ARG A C 1
ATOM 709 O O . ARG A 1 98 ? 20.766 3.578 -0.774 1 90.06 98 ARG A O 1
ATOM 716 N N . LEU A 1 99 ? 19.922 1.638 -0.16 1 94.69 99 LEU A N 1
ATOM 717 C CA . LEU A 1 99 ? 20.438 0.966 -1.35 1 94.69 99 LEU A CA 1
ATOM 718 C C . LEU A 1 99 ? 19.75 1.486 -2.605 1 94.69 99 LEU A C 1
ATOM 720 O O . LEU A 1 99 ? 20.406 1.749 -3.615 1 94.69 99 LEU A O 1
ATOM 724 N N . VAL A 1 100 ? 18.438 1.636 -2.582 1 96.38 100 VAL A N 1
ATOM 725 C CA . VAL A 1 100 ? 17.688 2.152 -3.715 1 96.38 100 VAL A CA 1
ATOM 726 C C . VAL A 1 100 ? 18.156 3.566 -4.051 1 96.38 100 VAL A C 1
ATOM 728 O O . VAL A 1 100 ? 18.406 3.883 -5.215 1 96.38 100 VAL A O 1
ATOM 731 N N . THR A 1 101 ? 18.312 4.371 -3.033 1 94.5 101 THR A N 1
ATOM 732 C CA . THR A 1 101 ? 18.734 5.754 -3.234 1 94.5 101 THR A CA 1
ATOM 733 C C . THR A 1 101 ? 20.125 5.809 -3.854 1 94.5 101 THR A C 1
ATOM 735 O O . THR A 1 101 ? 20.391 6.617 -4.75 1 94.5 101 THR A O 1
ATOM 738 N N . ALA A 1 102 ? 20.984 4.977 -3.363 1 94.31 102 ALA A N 1
ATOM 739 C CA . ALA A 1 102 ? 22.344 4.914 -3.9 1 94.31 102 ALA A CA 1
ATOM 740 C C . ALA A 1 102 ? 22.344 4.465 -5.359 1 94.31 102 ALA A C 1
ATOM 742 O O . ALA A 1 102 ? 23.094 4.996 -6.184 1 94.31 102 ALA A O 1
ATOM 743 N N . CYS A 1 103 ? 21.516 3.488 -5.688 1 96.88 103 CYS A N 1
ATOM 744 C CA . CYS A 1 103 ? 21.391 3.018 -7.062 1 96.88 103 CYS A CA 1
ATOM 745 C C . CYS A 1 103 ? 20.891 4.133 -7.977 1 96.88 103 CYS A C 1
ATOM 747 O O . CYS A 1 103 ? 21.422 4.336 -9.062 1 96.88 103 CYS A O 1
ATOM 749 N N . VAL A 1 104 ? 19.891 4.793 -7.52 1 95.88 104 VAL A N 1
ATOM 750 C CA . VAL A 1 104 ? 19.312 5.898 -8.273 1 95.88 104 VAL A CA 1
ATOM 751 C C . VAL A 1 104 ? 20.375 6.977 -8.516 1 95.88 104 VAL A C 1
ATOM 753 O O . VAL A 1 104 ? 20.516 7.473 -9.633 1 95.88 104 VAL A O 1
ATOM 756 N N . ALA A 1 105 ? 21.109 7.344 -7.477 1 94.5 105 ALA A N 1
ATOM 757 C CA . ALA A 1 105 ? 22.141 8.367 -7.57 1 94.5 105 ALA A CA 1
ATOM 758 C C . ALA A 1 105 ? 23.219 7.961 -8.57 1 94.5 105 ALA A C 1
ATOM 760 O O . ALA A 1 105 ? 23.797 8.812 -9.25 1 94.5 105 ALA A O 1
ATOM 761 N N . ALA A 1 106 ? 23.453 6.703 -8.641 1 95.38 106 ALA A N 1
ATOM 762 C CA . ALA A 1 106 ? 24.5 6.18 -9.523 1 95.38 106 ALA A CA 1
ATOM 763 C C . ALA A 1 106 ? 23.969 5.969 -10.938 1 95.38 106 ALA A C 1
ATOM 765 O O . ALA A 1 106 ? 24.703 5.539 -11.828 1 95.38 106 ALA A O 1
ATOM 766 N N . GLY A 1 107 ? 22.672 6.219 -11.133 1 95.12 107 GLY A N 1
ATOM 767 C CA . GLY A 1 107 ? 22.078 6.043 -12.445 1 95.12 107 GLY A CA 1
ATOM 768 C C . GLY A 1 107 ? 21.875 4.586 -12.82 1 95.12 107 GLY A C 1
ATOM 769 O O . GLY A 1 107 ? 21.875 4.246 -14.008 1 95.12 107 GLY A O 1
ATOM 770 N N . LEU A 1 108 ? 21.812 3.68 -11.883 1 96.75 108 LEU A N 1
ATOM 771 C CA . LEU A 1 108 ? 21.656 2.246 -12.109 1 96.75 108 LEU A CA 1
ATOM 772 C C . LEU A 1 108 ? 20.188 1.863 -12.133 1 96.75 108 LEU A C 1
ATOM 774 O O . LEU A 1 108 ? 19.359 2.471 -11.438 1 96.75 108 LEU A O 1
ATOM 778 N N . PRO A 1 109 ? 19.844 0.843 -12.867 1 96.25 109 PRO A N 1
ATOM 779 C CA . PRO A 1 109 ? 18.438 0.431 -12.977 1 96.25 109 PRO A CA 1
ATOM 780 C C . PRO A 1 109 ? 17.891 -0.152 -11.672 1 96.25 109 PRO A C 1
ATOM 782 O O . PRO A 1 109 ? 18.562 -0.968 -11.031 1 96.25 109 PRO A O 1
ATOM 785 N N . VAL A 1 110 ? 16.766 0.318 -11.312 1 97.31 110 VAL A N 1
ATOM 786 C CA . VAL A 1 110 ? 16 -0.207 -10.18 1 97.31 110 VAL A CA 1
ATOM 787 C C . VAL A 1 110 ? 14.633 -0.688 -10.656 1 97.31 110 VAL A C 1
ATOM 789 O O . VAL A 1 110 ? 13.867 0.082 -11.242 1 97.31 110 VAL A O 1
ATOM 792 N N . GLN A 1 111 ? 14.352 -1.936 -10.445 1 97.19 111 GLN A N 1
ATOM 793 C CA . GLN A 1 111 ? 13.07 -2.525 -10.812 1 97.19 111 GLN A CA 1
ATOM 794 C C . GLN A 1 111 ? 12.453 -3.283 -9.641 1 97.19 111 GLN A C 1
ATOM 796 O O . GLN A 1 111 ? 13.125 -3.545 -8.641 1 97.19 111 GLN A O 1
ATOM 801 N N . CYS A 1 112 ? 11.188 -3.549 -9.828 1 98 112 CYS A N 1
ATOM 802 C CA . CYS A 1 112 ? 10.461 -4.18 -8.734 1 98 112 CYS A CA 1
ATOM 803 C C . CYS A 1 112 ? 9.688 -5.398 -9.227 1 98 112 CYS A C 1
ATOM 805 O O . CYS A 1 112 ? 9.094 -5.375 -10.305 1 98 112 CYS A O 1
ATOM 807 N N . LEU A 1 113 ? 9.82 -6.461 -8.555 1 98.38 113 LEU A N 1
ATOM 808 C CA . LEU A 1 113 ? 8.891 -7.582 -8.625 1 98.38 113 LEU A CA 1
ATOM 809 C C . LEU A 1 113 ? 7.758 -7.41 -7.625 1 98.38 113 LEU A C 1
ATOM 811 O O . LEU A 1 113 ? 7.875 -7.824 -6.469 1 98.38 113 LEU A O 1
ATOM 815 N N . PRO A 1 114 ? 6.676 -6.805 -8.086 1 98.5 114 PRO A N 1
ATOM 816 C CA . PRO A 1 114 ? 5.621 -6.41 -7.156 1 98.5 114 PRO A CA 1
ATOM 817 C C . PRO A 1 114 ? 4.918 -7.605 -6.52 1 98.5 114 PRO A C 1
ATOM 819 O O . PRO A 1 114 ? 4.891 -8.695 -7.098 1 98.5 114 PRO A O 1
ATOM 822 N N . GLY A 1 115 ? 4.371 -7.395 -5.281 1 98.12 115 GLY A N 1
ATOM 823 C CA . GLY A 1 115 ? 3.705 -8.484 -4.59 1 98.12 115 GLY A CA 1
ATOM 824 C C . GLY A 1 115 ? 3.043 -8.055 -3.295 1 98.12 115 GLY A C 1
ATOM 825 O O . GLY A 1 115 ? 2.596 -6.918 -3.168 1 98.12 115 GLY A O 1
ATOM 826 N N . PRO A 1 116 ? 2.947 -9 -2.377 1 98.19 116 PRO A N 1
ATOM 827 C CA . PRO A 1 116 ? 2.162 -8.797 -1.157 1 98.19 116 PRO A CA 1
ATOM 828 C C . PRO A 1 116 ? 2.705 -7.668 -0.284 1 98.19 116 PRO A C 1
ATOM 830 O O . PRO A 1 116 ? 3.922 -7.473 -0.208 1 98.19 116 PRO A O 1
ATOM 833 N N . SER A 1 117 ? 1.843 -6.961 0.261 1 97.81 117 SER A N 1
ATOM 834 C CA . SER A 1 117 ? 2.086 -5.988 1.322 1 97.81 117 SER A CA 1
ATOM 835 C C . SER A 1 117 ? 1.033 -6.094 2.42 1 97.81 117 SER A C 1
ATOM 837 O O . SER A 1 117 ? -0.163 -6.176 2.133 1 97.81 117 SER A O 1
ATOM 839 N N . ALA A 1 118 ? 1.488 -6.066 3.666 1 98 118 ALA A N 1
ATOM 840 C CA . ALA A 1 118 ? 0.528 -6.117 4.766 1 98 118 ALA A CA 1
ATOM 841 C C . ALA A 1 118 ? -0.383 -4.891 4.754 1 98 118 ALA A C 1
ATOM 843 O O . ALA A 1 118 ? -1.555 -4.98 5.133 1 98 118 ALA A O 1
ATOM 844 N N . VAL A 1 119 ? 0.111 -3.783 4.277 1 98.31 119 VAL A N 1
ATOM 845 C CA . VAL A 1 119 ? -0.633 -2.527 4.27 1 98.31 119 VAL A CA 1
ATOM 846 C C . VAL A 1 119 ? -1.862 -2.662 3.373 1 98.31 119 VAL A C 1
ATOM 848 O O . VAL A 1 119 ? -2.994 -2.504 3.834 1 98.31 119 VAL A O 1
ATOM 851 N N . THR A 1 120 ? -1.668 -3.045 2.145 1 98.06 120 THR A N 1
ATOM 852 C CA . THR A 1 120 ? -2.777 -3.102 1.198 1 98.06 120 THR A CA 1
ATOM 853 C C . THR A 1 120 ? -3.676 -4.301 1.487 1 98.06 120 THR A C 1
ATOM 855 O O . THR A 1 120 ? -4.891 -4.238 1.28 1 98.06 120 THR A O 1
ATOM 858 N N . THR A 1 121 ? -3.104 -5.375 2.006 1 98.31 121 THR A N 1
ATOM 859 C CA . THR A 1 121 ? -3.889 -6.551 2.365 1 98.31 121 THR A CA 1
ATOM 860 C C . THR A 1 121 ? -4.836 -6.234 3.518 1 98.31 121 THR A C 1
ATOM 862 O O . THR A 1 121 ? -6.023 -6.566 3.459 1 98.31 121 THR A O 1
ATOM 865 N N . ALA A 1 122 ? -4.297 -5.562 4.52 1 98.62 122 ALA A N 1
ATOM 866 C CA . ALA A 1 122 ? -5.113 -5.191 5.676 1 98.62 122 ALA A CA 1
ATOM 867 C C . ALA A 1 122 ? -6.23 -4.234 5.273 1 98.62 122 ALA A C 1
ATOM 869 O O . ALA A 1 122 ? -7.367 -4.371 5.727 1 98.62 122 ALA A O 1
ATOM 870 N N . LEU A 1 123 ? -5.887 -3.283 4.438 1 98.44 123 LEU A N 1
ATOM 871 C CA . LEU A 1 123 ? -6.891 -2.342 3.949 1 98.44 123 LEU A CA 1
ATOM 872 C C . LEU A 1 123 ? -8.031 -3.078 3.252 1 98.44 123 LEU A C 1
ATOM 874 O O . LEU A 1 123 ? -9.203 -2.797 3.51 1 98.44 123 LEU A O 1
ATOM 878 N N . ALA A 1 124 ? -7.719 -4.039 2.467 1 97.62 124 ALA A N 1
ATOM 879 C CA . ALA A 1 124 ? -8.695 -4.754 1.65 1 97.62 124 ALA A CA 1
ATOM 880 C C . ALA A 1 124 ? -9.695 -5.516 2.523 1 97.62 124 ALA A C 1
ATOM 882 O O . ALA A 1 124 ? -10.891 -5.547 2.227 1 97.62 124 ALA A O 1
ATOM 883 N N . VAL A 1 125 ? -9.211 -6.082 3.613 1 97.88 125 VAL A N 1
ATOM 884 C CA . VAL A 1 125 ? -10.07 -6.98 4.375 1 97.88 125 VAL A CA 1
ATOM 885 C C . VAL A 1 125 ? -10.672 -6.234 5.562 1 97.88 125 VAL A C 1
ATOM 887 O O . VAL A 1 125 ? -11.508 -6.785 6.293 1 97.88 125 VAL A O 1
ATOM 890 N N . SER A 1 126 ? -10.312 -4.988 5.781 1 98 126 SER A N 1
ATOM 891 C CA . SER A 1 126 ? -10.656 -4.273 7.008 1 98 126 SER A CA 1
ATOM 892 C C . SER A 1 126 ? -12.133 -3.883 7.023 1 98 126 SER A C 1
ATOM 894 O O . SER A 1 126 ? -12.727 -3.719 8.094 1 98 126 SER A O 1
ATOM 896 N N . GLY A 1 127 ? -12.672 -3.668 5.801 1 96.75 127 GLY A N 1
ATOM 897 C CA . GLY A 1 127 ? -14.023 -3.131 5.719 1 96.75 127 GLY A CA 1
ATOM 898 C C . GLY A 1 127 ? -14.078 -1.627 5.91 1 96.75 127 GLY A C 1
ATOM 899 O O . GLY A 1 127 ? -15.156 -1.054 6.051 1 96.75 127 GLY A O 1
ATOM 900 N N . LEU A 1 128 ? -12.977 -0.969 5.969 1 96.5 128 LEU A N 1
ATOM 901 C CA . LEU A 1 128 ? -12.898 0.481 6.102 1 96.5 128 LEU A CA 1
ATOM 902 C C . LEU A 1 128 ? -12.555 1.131 4.766 1 96.5 128 LEU A C 1
ATOM 904 O O . LEU A 1 128 ? -12.008 0.476 3.873 1 96.5 128 LEU A O 1
ATOM 908 N N . PRO A 1 129 ? -12.914 2.398 4.633 1 93.81 129 PRO A N 1
ATOM 909 C CA . PRO A 1 129 ? -12.625 3.062 3.359 1 93.81 129 PRO A CA 1
ATOM 910 C C . PRO A 1 129 ? -11.141 3.043 3.004 1 93.81 129 PRO A C 1
ATOM 912 O O . PRO A 1 129 ? -10.289 3.199 3.883 1 93.81 129 PRO A O 1
ATOM 915 N N . SER A 1 130 ? -10.883 2.787 1.719 1 94.25 130 SER A N 1
ATOM 916 C CA . SER A 1 130 ? -9.492 2.701 1.301 1 94.25 130 SER A CA 1
ATOM 917 C C . SER A 1 130 ? -9.211 3.604 0.102 1 94.25 130 SER A C 1
ATOM 919 O O . SER A 1 130 ? -8.195 3.449 -0.578 1 94.25 130 SER A O 1
ATOM 921 N N . GLU A 1 131 ? -10.117 4.484 -0.201 1 91.25 131 GLU A N 1
ATOM 922 C CA . GLU A 1 131 ? -9.891 5.418 -1.301 1 91.25 131 GLU A CA 1
ATOM 923 C C . GLU A 1 131 ? -8.664 6.289 -1.048 1 91.25 131 GLU A C 1
ATOM 925 O O . GLU A 1 131 ? -7.914 6.598 -1.977 1 91.25 131 GLU A O 1
ATOM 930 N N . LYS A 1 132 ? -8.578 6.832 0.112 1 96.62 132 LYS A N 1
ATOM 931 C CA . LYS A 1 132 ? -7.402 7.508 0.641 1 96.62 132 LYS A CA 1
ATOM 932 C C . LYS A 1 132 ? -6.93 6.859 1.94 1 96.62 132 LYS A C 1
ATOM 934 O O . LYS A 1 132 ? -7.75 6.496 2.789 1 96.62 132 LYS A O 1
ATOM 939 N N . PHE A 1 133 ? -5.645 6.645 2.004 1 98.44 133 PHE A N 1
ATOM 940 C CA . PHE A 1 133 ? -5.133 6.051 3.234 1 98.44 133 PHE A CA 1
ATOM 941 C C . PHE A 1 133 ? -3.709 6.52 3.51 1 98.44 133 PHE A C 1
ATOM 943 O O . PHE A 1 133 ? -3.066 7.117 2.641 1 98.44 133 PHE A O 1
ATOM 950 N N . CYS A 1 134 ? -3.258 6.359 4.711 1 98.62 134 CYS A N 1
ATOM 951 C CA . CYS A 1 134 ? -1.866 6.617 5.066 1 98.62 134 CYS A CA 1
ATOM 952 C C . CYS A 1 134 ? -1.293 5.473 5.891 1 98.62 134 CYS A C 1
ATOM 954 O O . CYS A 1 134 ? -2.039 4.715 6.516 1 98.62 134 CYS A O 1
ATOM 956 N N . PHE A 1 135 ? -0.101 5.289 5.773 1 98.81 135 PHE A N 1
ATOM 957 C CA . PHE A 1 135 ? 0.669 4.316 6.535 1 98.81 135 PHE A CA 1
ATOM 958 C C . PHE A 1 135 ? 1.658 5.016 7.461 1 98.81 135 PHE A C 1
ATOM 960 O O . PHE A 1 135 ? 2.389 5.91 7.035 1 98.81 135 PHE A O 1
ATOM 967 N N . GLU A 1 136 ? 1.73 4.512 8.688 1 98 136 GLU A N 1
ATOM 968 C CA . GLU A 1 136 ? 2.471 5.238 9.711 1 98 136 GLU A CA 1
ATOM 969 C C . GLU A 1 136 ? 3.602 4.391 10.281 1 98 136 GLU A C 1
ATOM 971 O O . GLU A 1 136 ? 4.176 4.727 11.32 1 98 136 GLU A O 1
ATOM 976 N N . GLY A 1 137 ? 3.936 3.268 9.625 1 97 137 GLY A N 1
ATOM 977 C CA . GLY A 1 137 ? 4.945 2.387 10.188 1 97 137 GLY A CA 1
ATOM 978 C C . GLY A 1 137 ? 4.512 1.734 11.492 1 97 137 GLY A C 1
ATOM 979 O O . GLY A 1 137 ? 3.379 1.266 11.609 1 97 137 GLY A O 1
ATOM 980 N N . PHE A 1 138 ? 5.445 1.642 12.438 1 96.62 138 PHE A N 1
ATOM 981 C CA . PHE A 1 138 ? 5.145 1.085 13.75 1 96.62 138 PHE A CA 1
ATOM 982 C C . PHE A 1 138 ? 4.73 2.184 14.727 1 96.62 138 PHE A C 1
ATOM 984 O O . PHE A 1 138 ? 5.297 3.277 14.711 1 96.62 138 PHE A O 1
ATOM 991 N N . ALA A 1 139 ? 3.785 1.858 15.57 1 97.31 139 ALA A N 1
ATOM 992 C CA . ALA A 1 139 ? 3.461 2.771 16.656 1 97.31 139 ALA A CA 1
ATOM 993 C C . ALA A 1 139 ? 4.668 2.992 17.562 1 97.31 139 ALA A C 1
ATOM 995 O O . ALA A 1 139 ? 5.441 2.064 17.828 1 97.31 139 ALA A O 1
ATOM 996 N N . PRO A 1 140 ? 4.805 4.266 18.062 1 94.88 140 PRO A N 1
ATOM 997 C CA . PRO A 1 140 ? 5.902 4.523 19 1 94.88 140 PRO A CA 1
ATOM 998 C C . PRO A 1 140 ? 5.844 3.629 20.234 1 94.88 140 PRO A C 1
ATOM 1000 O O . PRO A 1 140 ? 4.758 3.357 20.75 1 94.88 140 PRO A O 1
ATOM 1003 N N . ARG A 1 141 ? 6.973 3.25 20.734 1 94.88 141 ARG A N 1
ATOM 1004 C CA . ARG A 1 141 ? 7.062 2.293 21.828 1 94.88 141 ARG A CA 1
ATOM 1005 C C . ARG A 1 141 ? 6.746 2.959 23.156 1 94.88 141 ARG A C 1
ATOM 1007 O O . ARG A 1 141 ? 6.027 2.393 23.984 1 94.88 141 ARG A O 1
ATOM 1014 N N . LYS A 1 142 ? 7.27 4.176 23.297 1 93.38 142 LYS A N 1
ATOM 1015 C CA . LYS A 1 142 ? 7.082 4.895 24.562 1 93.38 142 LYS A CA 1
ATOM 1016 C C . LYS A 1 142 ? 5.684 5.496 24.641 1 93.38 142 LYS A C 1
ATOM 1018 O O . LYS A 1 142 ? 5.172 6.039 23.656 1 93.38 142 LYS A O 1
ATOM 1023 N N . LYS A 1 143 ? 5.152 5.438 25.812 1 96.25 143 LYS A N 1
ATOM 1024 C CA . LYS A 1 143 ? 3.766 5.848 26.016 1 96.25 143 LYS A CA 1
ATOM 1025 C C . LYS A 1 143 ? 3.557 7.301 25.609 1 96.25 143 LYS A C 1
ATOM 1027 O O . LYS A 1 143 ? 2.637 7.613 24.844 1 96.25 143 LYS A O 1
ATOM 1032 N N . ALA A 1 144 ? 4.406 8.18 26.062 1 93.31 144 ALA A N 1
ATOM 1033 C CA . ALA A 1 144 ? 4.242 9.602 25.797 1 93.31 144 ALA A CA 1
ATOM 1034 C C . ALA A 1 144 ? 4.312 9.883 24.297 1 93.31 144 ALA A C 1
ATOM 1036 O O . ALA A 1 144 ? 3.49 10.625 23.766 1 93.31 144 ALA A O 1
ATOM 1037 N N . ALA A 1 145 ? 5.246 9.281 23.641 1 93.25 145 ALA A N 1
ATOM 1038 C CA . ALA A 1 145 ? 5.406 9.438 22.188 1 93.25 145 ALA A CA 1
ATOM 1039 C C . ALA A 1 145 ? 4.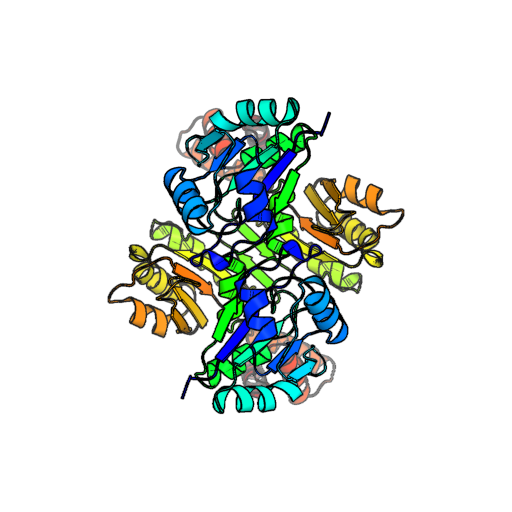23 8.828 21.438 1 93.25 145 ALA A C 1
ATOM 1041 O O . ALA A 1 145 ? 3.76 9.391 20.438 1 93.25 145 ALA A O 1
ATOM 1042 N N . ARG A 1 146 ? 3.807 7.688 21.891 1 97.38 146 ARG A N 1
ATOM 1043 C CA . ARG A 1 146 ? 2.67 7.008 21.281 1 97.38 146 ARG A CA 1
ATOM 1044 C C . ARG A 1 146 ? 1.402 7.848 21.391 1 97.38 146 ARG A C 1
ATOM 1046 O O . ARG A 1 146 ? 0.661 7.992 20.406 1 97.38 146 ARG A O 1
ATOM 1053 N N . ARG A 1 147 ? 1.161 8.438 22.531 1 96.12 147 ARG A N 1
ATOM 1054 C CA . ARG A 1 147 ? -0.017 9.273 22.75 1 96.12 147 ARG A CA 1
ATOM 1055 C C . ARG A 1 147 ? 0.044 10.531 21.875 1 96.12 147 ARG A C 1
ATOM 1057 O O . ARG A 1 147 ? -0.966 10.945 21.297 1 96.12 147 ARG A O 1
ATOM 1064 N N . ALA A 1 148 ? 1.22 11.109 21.812 1 92.5 148 ALA A N 1
ATOM 1065 C CA . ALA A 1 148 ? 1.389 12.273 20.953 1 92.5 148 ALA A CA 1
ATOM 1066 C C . ALA A 1 148 ? 1.119 11.914 19.5 1 92.5 148 ALA A C 1
ATOM 1068 O O . ALA A 1 148 ? 0.44 12.664 18.781 1 92.5 148 ALA A O 1
ATOM 1069 N N . TRP A 1 149 ? 1.684 10.828 19.094 1 94.88 149 TRP A N 1
ATOM 1070 C CA . TRP A 1 149 ? 1.479 10.32 17.734 1 94.88 149 TRP A CA 1
ATOM 1071 C C . TRP A 1 149 ? 0.003 10.047 17.469 1 94.88 149 TRP A C 1
ATOM 1073 O O . TRP A 1 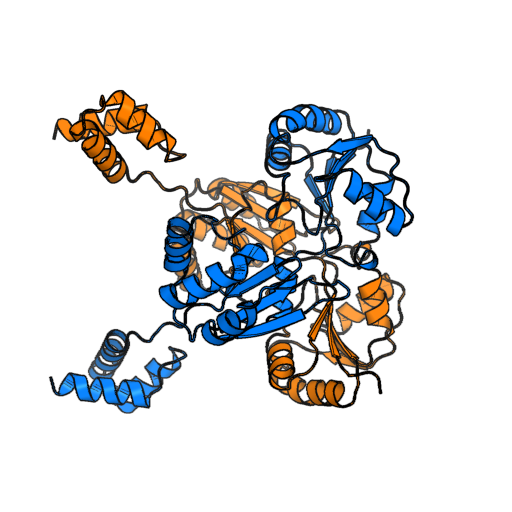149 ? -0.554 10.5 16.469 1 94.88 149 TRP A O 1
ATOM 1083 N N . LEU A 1 150 ? -0.665 9.391 18.328 1 98.06 150 LEU A N 1
ATOM 1084 C CA . LEU A 1 150 ? -2.096 9.141 18.219 1 98.06 150 LEU A CA 1
ATOM 1085 C C . LEU A 1 150 ? -2.881 10.445 18.172 1 98.06 150 LEU A C 1
ATOM 1087 O O . LEU A 1 150 ? -3.826 10.578 17.391 1 98.06 150 LEU A O 1
ATOM 1091 N N . GLY A 1 151 ? -2.482 11.367 19 1 96.12 151 GLY A N 1
ATOM 1092 C CA . GLY A 1 151 ? -3.113 12.672 18.984 1 96.12 151 GLY A CA 1
ATOM 1093 C C . GLY A 1 151 ? -3.062 13.336 17.609 1 96.12 151 GLY A C 1
ATOM 1094 O O . GLY A 1 151 ? -4.012 14.008 17.203 1 96.12 151 GLY A O 1
ATOM 1095 N N . SER A 1 152 ? -1.976 13.117 16.922 1 93.69 152 SER A N 1
ATOM 1096 C CA . SER A 1 152 ? -1.811 13.703 15.594 1 93.69 152 SER A CA 1
ATOM 1097 C C . SER A 1 152 ? -2.777 13.078 14.594 1 93.69 152 SER A C 1
ATOM 1099 O O . SER A 1 152 ? -3.016 13.641 13.523 1 93.69 152 SER A O 1
ATOM 1101 N N . LEU A 1 153 ? -3.4 11.945 14.914 1 97.06 153 LEU A N 1
ATOM 1102 C CA . LEU A 1 153 ? -4.312 11.242 14.023 1 97.06 153 LEU A CA 1
ATOM 1103 C C . LEU A 1 153 ? -5.762 11.594 14.336 1 97.06 153 LEU A C 1
ATOM 1105 O O . LEU A 1 153 ? -6.68 11.141 13.656 1 97.06 153 LEU A O 1
ATOM 1109 N N . ALA A 1 154 ? -6.004 12.383 15.352 1 94.56 154 ALA A N 1
ATOM 1110 C CA . ALA A 1 154 ? -7.359 12.68 15.805 1 94.56 154 ALA A CA 1
ATOM 1111 C C . ALA A 1 154 ? -8.195 13.289 14.688 1 94.56 154 ALA A C 1
ATOM 1113 O O . ALA A 1 154 ? -9.375 12.961 14.531 1 94.56 154 ALA A O 1
ATOM 1114 N N . ALA A 1 155 ? -7.57 14.141 13.859 1 92.19 155 ALA A N 1
ATOM 1115 C CA . ALA A 1 155 ? -8.305 14.82 12.789 1 92.19 155 ALA A CA 1
ATOM 1116 C C . ALA A 1 155 ? -7.961 14.234 11.43 1 92.19 155 ALA A C 1
ATOM 1118 O O . ALA A 1 155 ? -8.375 14.766 10.391 1 92.19 155 ALA A O 1
ATOM 1119 N N . GLU A 1 156 ? -7.148 13.164 11.453 1 95.31 156 GLU A N 1
ATOM 1120 C CA . GLU A 1 156 ? -6.75 12.547 10.195 1 95.31 156 GLU A CA 1
ATOM 1121 C C . GLU A 1 156 ? -7.949 11.914 9.492 1 95.31 156 GLU A C 1
ATOM 1123 O O . GLU A 1 156 ? -8.586 11.008 10.031 1 95.31 156 GLU A O 1
ATOM 1128 N N . ARG A 1 157 ? -8.219 12.336 8.258 1 93.31 157 ARG A N 1
ATOM 1129 C CA . ARG A 1 157 ? -9.422 11.891 7.551 1 93.31 157 ARG A CA 1
ATOM 1130 C C . ARG A 1 157 ? -9.141 10.625 6.742 1 93.31 157 ARG A C 1
ATOM 1132 O O . ARG A 1 157 ? -10.07 9.891 6.402 1 93.31 157 ARG A O 1
ATOM 1139 N N . ARG A 1 158 ? -7.93 10.383 6.363 1 96.81 158 ARG A N 1
ATOM 1140 C CA . ARG A 1 158 ? -7.562 9.156 5.668 1 96.81 158 ARG A CA 1
ATOM 1141 C C . ARG A 1 158 ? -7.672 7.949 6.594 1 96.81 158 ARG A C 1
ATOM 1143 O O . ARG A 1 158 ? -7.414 8.055 7.797 1 96.81 158 ARG A O 1
ATOM 1150 N N . THR A 1 159 ? -8.062 6.82 6.051 1 98.25 159 THR A N 1
ATOM 1151 C CA . THR A 1 159 ? -7.844 5.586 6.793 1 98.25 159 THR A CA 1
ATOM 1152 C C . THR A 1 159 ? -6.363 5.398 7.102 1 98.25 159 THR A C 1
ATOM 1154 O O . THR A 1 159 ? -5.512 5.621 6.238 1 98.25 159 THR A O 1
ATOM 1157 N N . CYS A 1 160 ? -6.07 5.07 8.336 1 98.75 160 CYS A N 1
ATOM 1158 C CA . CYS A 1 160 ? -4.68 4.953 8.75 1 98.75 160 CYS A CA 1
ATOM 1159 C C . CYS A 1 160 ? -4.309 3.498 9.008 1 98.75 160 CYS A C 1
ATOM 1161 O O . CYS A 1 160 ? -5.062 2.762 9.641 1 98.75 160 CYS A O 1
ATOM 1163 N N . VAL A 1 161 ? -3.197 3.059 8.484 1 98.88 161 VAL A N 1
ATOM 1164 C CA . VAL A 1 161 ? -2.658 1.727 8.742 1 98.88 161 VAL A CA 1
ATOM 1165 C C . VAL A 1 161 ? -1.352 1.84 9.523 1 98.88 161 VAL A C 1
ATOM 1167 O O . VAL A 1 161 ? -0.512 2.691 9.219 1 98.88 161 VAL A O 1
ATOM 1170 N N . PHE A 1 162 ? -1.155 1.016 10.531 1 98.69 162 PHE A N 1
ATOM 1171 C CA . PHE A 1 162 ? 0.13 0.943 11.219 1 98.69 162 PHE A CA 1
ATOM 1172 C C . PHE A 1 162 ? 0.361 -0.45 11.789 1 98.69 162 PHE A C 1
ATOM 1174 O O . PHE A 1 162 ? -0.577 -1.241 11.906 1 98.69 162 PHE A O 1
ATOM 1181 N N . PHE A 1 163 ? 1.59 -0.751 12.031 1 98 163 PHE A N 1
ATOM 1182 C CA . PHE A 1 163 ? 1.979 -2.021 12.641 1 98 163 PHE A CA 1
ATOM 1183 C C . PHE A 1 163 ? 2.133 -1.877 14.148 1 98 163 PHE A C 1
ATOM 1185 O O . PHE A 1 163 ? 2.418 -0.787 14.648 1 98 163 PHE A O 1
ATOM 1192 N N . GLU A 1 164 ? 1.917 -2.912 14.828 1 97.5 164 GLU A N 1
ATOM 1193 C CA . GLU A 1 164 ? 2.133 -2.941 16.266 1 97.5 164 GLU A CA 1
ATOM 1194 C C . GLU A 1 164 ? 2.547 -4.332 16.734 1 97.5 164 GLU A C 1
ATOM 1196 O O . GLU A 1 164 ? 2.184 -5.336 16.125 1 97.5 164 GLU A O 1
ATOM 1201 N N . SER A 1 165 ? 3.367 -4.383 17.781 1 95.56 165 SER A N 1
ATOM 1202 C CA . SER A 1 165 ? 3.709 -5.652 18.406 1 95.56 165 SER A CA 1
ATOM 1203 C C . SER A 1 165 ? 2.521 -6.227 19.172 1 95.56 165 SER A C 1
ATOM 1205 O O . SER A 1 165 ? 1.761 -5.484 19.797 1 95.56 165 SER A O 1
ATOM 1207 N N . PRO A 1 166 ? 2.443 -7.516 19.125 1 96.31 166 PRO A N 1
ATOM 1208 C CA . PRO A 1 166 ? 1.347 -8.117 19.875 1 96.31 166 PRO A CA 1
ATOM 1209 C C . PRO A 1 166 ? 1.426 -7.816 21.375 1 96.31 166 PRO A C 1
ATOM 1211 O O . PRO A 1 166 ? 0.395 -7.641 22.031 1 96.31 166 PRO A O 1
ATOM 1214 N N . ARG A 1 167 ? 2.582 -7.645 21.875 1 96 167 ARG A N 1
ATOM 1215 C CA . ARG A 1 167 ? 2.793 -7.398 23.297 1 96 167 ARG A CA 1
ATOM 1216 C C . ARG A 1 167 ? 2.348 -5.992 23.688 1 96 167 ARG A C 1
ATOM 1218 O O . ARG A 1 167 ? 1.993 -5.746 24.844 1 96 167 ARG A O 1
ATOM 1225 N N . ARG A 1 168 ? 2.367 -5.141 22.734 1 97.38 168 ARG A N 1
ATOM 1226 C CA . ARG A 1 168 ? 2.102 -3.736 23.031 1 97.38 168 ARG A CA 1
ATOM 1227 C C . ARG A 1 168 ? 0.713 -3.328 22.547 1 97.38 168 ARG A C 1
ATOM 1229 O O . ARG A 1 168 ? 0.267 -2.207 22.797 1 97.38 168 ARG A O 1
ATOM 1236 N N . LEU A 1 169 ? 0.021 -4.207 21.922 1 98.38 169 LEU A N 1
ATOM 1237 C CA . LEU A 1 169 ? -1.222 -3.852 21.234 1 98.38 169 LEU A CA 1
ATOM 1238 C C . LEU A 1 169 ? -2.258 -3.346 22.234 1 98.38 169 LEU A C 1
ATOM 1240 O O . LEU A 1 169 ? -2.9 -2.318 22.016 1 98.38 169 LEU A O 1
ATOM 1244 N N . ALA A 1 170 ? -2.434 -4.051 23.344 1 98.06 170 ALA A N 1
ATOM 1245 C CA . ALA A 1 170 ? -3.447 -3.68 24.328 1 98.06 170 ALA A CA 1
ATOM 1246 C C . ALA A 1 170 ? -3.225 -2.26 24.844 1 98.06 170 ALA A C 1
ATOM 1248 O O . ALA A 1 170 ? -4.156 -1.452 24.875 1 98.06 170 ALA A O 1
ATOM 1249 N N . ALA A 1 171 ? -2.029 -1.975 25.219 1 98 171 ALA A N 1
ATOM 1250 C CA . ALA A 1 171 ? -1.694 -0.639 25.703 1 98 171 ALA A CA 1
ATOM 1251 C C . ALA A 1 171 ? -1.901 0.411 24.609 1 98 171 ALA A C 1
ATOM 1253 O O . ALA A 1 171 ? -2.404 1.504 24.891 1 98 171 ALA A O 1
ATOM 1254 N N . CYS A 1 172 ? -1.483 0.075 23.422 1 98.56 172 CYS A N 1
ATOM 1255 C CA . CYS A 1 172 ? -1.646 0.978 22.281 1 98.56 172 CYS A CA 1
ATOM 1256 C C . CYS A 1 172 ? -3.115 1.308 22.047 1 98.56 172 CYS A C 1
ATOM 1258 O O . CYS A 1 172 ? -3.471 2.471 21.859 1 98.56 172 CYS A O 1
ATOM 1260 N N . LEU A 1 173 ? -3.938 0.303 22.109 1 98.75 173 LEU A N 1
ATOM 1261 C CA . LEU A 1 173 ? -5.363 0.499 21.875 1 98.75 173 LEU A CA 1
ATOM 1262 C C . LEU A 1 173 ? -5.988 1.32 23 1 98.75 173 LEU A C 1
ATOM 1264 O O . LEU A 1 173 ? -6.867 2.15 22.75 1 98.75 173 LEU A O 1
ATOM 1268 N N . ARG A 1 174 ? -5.609 1.112 24.188 1 98.31 174 ARG A N 1
ATOM 1269 C CA . ARG A 1 174 ? -6.102 1.931 25.297 1 98.31 174 ARG A CA 1
ATOM 1270 C C . ARG A 1 174 ? -5.73 3.396 25.094 1 98.31 174 ARG A C 1
ATOM 1272 O O . ARG A 1 174 ? -6.559 4.285 25.297 1 98.31 174 ARG A O 1
ATOM 1279 N N . ASP A 1 175 ? -4.469 3.623 24.719 1 98.62 175 ASP A N 1
ATOM 1280 C CA . ASP A 1 175 ? -4.051 4.988 24.406 1 98.62 175 ASP A CA 1
ATOM 1281 C C . ASP A 1 175 ? -4.883 5.574 23.266 1 98.62 175 ASP A C 1
ATOM 1283 O O . ASP A 1 175 ? -5.227 6.758 23.281 1 98.62 175 ASP A O 1
ATOM 1287 N N . ALA A 1 176 ? -5.191 4.766 22.297 1 98.81 176 ALA A N 1
ATOM 1288 C CA . ALA A 1 176 ? -5.988 5.211 21.156 1 98.81 176 ALA A CA 1
ATOM 1289 C C . ALA A 1 176 ? -7.395 5.605 21.594 1 98.81 176 ALA A C 1
ATOM 1291 O O . ALA A 1 176 ? -7.949 6.594 21.109 1 98.81 176 ALA A O 1
ATOM 1292 N N . VAL A 1 177 ? -7.973 4.852 22.5 1 98.25 177 VAL A N 1
ATOM 1293 C CA . VAL A 1 177 ? -9.281 5.184 23.047 1 98.25 177 VAL A CA 1
ATOM 1294 C C . VAL A 1 177 ? -9.242 6.574 23.672 1 98.25 177 VAL A C 1
ATOM 1296 O O . VAL A 1 177 ? -10.125 7.398 23.438 1 98.25 177 VAL A O 1
ATOM 1299 N N . GLU A 1 178 ? -8.258 6.828 24.406 1 97.88 178 GLU A N 1
ATOM 1300 C CA . GLU A 1 178 ? -8.141 8.086 25.125 1 97.88 178 GLU A CA 1
ATOM 1301 C C . GLU A 1 178 ? -7.93 9.258 24.172 1 97.88 178 GLU A C 1
ATOM 1303 O O . GLU A 1 178 ? -8.516 10.328 24.359 1 97.88 178 GLU A O 1
ATOM 1308 N N . GLU A 1 179 ? -7.102 9.062 23.172 1 97.5 179 GLU A N 1
ATOM 1309 C CA . GLU A 1 179 ? -6.684 10.172 22.328 1 97.5 179 GLU A CA 1
ATOM 1310 C C . GLU A 1 179 ? -7.676 10.391 21.188 1 97.5 179 GLU A C 1
ATOM 1312 O O . GLU A 1 179 ? -7.84 11.508 20.703 1 97.5 179 GLU A O 1
ATOM 1317 N N . LEU A 1 180 ? -8.344 9.352 20.719 1 97.44 180 LEU A N 1
ATOM 1318 C CA . LEU A 1 180 ? -9.109 9.43 19.484 1 97.44 180 LEU A CA 1
ATOM 1319 C C . LEU A 1 180 ? -10.602 9.234 19.75 1 97.44 180 LEU A C 1
ATOM 1321 O O . LEU A 1 180 ? -11.438 9.539 18.906 1 97.44 180 LEU A O 1
ATOM 1325 N N . GLY A 1 181 ? -10.938 8.781 20.953 1 96.38 181 GLY A N 1
ATOM 1326 C CA . GLY A 1 181 ? -12.312 8.438 21.266 1 96.38 181 GLY A CA 1
ATOM 1327 C C . GLY A 1 181 ? -12.633 6.969 21.062 1 96.38 181 GLY A C 1
ATOM 1328 O O . GLY A 1 181 ? -12.219 6.379 20.047 1 96.38 181 GLY A O 1
ATOM 1329 N N . GLY A 1 182 ? -13.383 6.414 21.906 1 97.19 182 GLY A N 1
ATOM 1330 C CA . GLY A 1 182 ? -13.68 4.988 21.938 1 97.19 182 GLY A CA 1
ATOM 1331 C C . GLY A 1 182 ? -14.555 4.547 20.766 1 97.19 182 GLY A C 1
ATOM 1332 O O . GLY A 1 182 ? -14.57 3.363 20.422 1 97.19 182 GLY A O 1
ATOM 1333 N N . ALA A 1 183 ? -15.25 5.418 20.141 1 95.56 183 ALA A N 1
ATOM 1334 C CA . ALA A 1 183 ? -16.219 5.086 19.094 1 95.56 183 ALA A CA 1
ATOM 1335 C C . ALA A 1 183 ? -15.531 4.977 17.734 1 95.56 183 ALA A C 1
ATOM 1337 O O . ALA A 1 183 ? -16.109 4.453 16.781 1 95.56 183 ALA A O 1
ATOM 1338 N N . ARG A 1 184 ? -14.273 5.523 17.641 1 97.44 184 ARG A N 1
ATOM 1339 C CA . ARG A 1 184 ? -13.555 5.434 16.375 1 97.44 184 ARG A CA 1
ATOM 1340 C C . ARG A 1 184 ? -13.438 3.984 15.914 1 97.44 184 ARG A C 1
ATOM 1342 O O . ARG A 1 184 ? -13.117 3.098 16.703 1 97.44 184 ARG A O 1
ATOM 1349 N N . ARG A 1 185 ? -13.719 3.703 14.656 1 98 185 ARG A N 1
ATOM 1350 C CA . ARG A 1 185 ? -13.703 2.346 14.125 1 98 185 ARG A CA 1
ATOM 1351 C C . ARG A 1 185 ? -12.289 1.929 13.734 1 98 185 ARG A C 1
ATOM 1353 O O . ARG A 1 185 ? -11.484 2.764 13.32 1 98 185 ARG A O 1
ATOM 1360 N N . ALA A 1 186 ? -12.023 0.652 13.891 1 98.81 186 ALA A N 1
ATOM 1361 C CA . ALA A 1 186 ? -10.734 0.087 13.5 1 98.81 186 ALA A CA 1
ATOM 1362 C C . ALA A 1 186 ? -10.859 -1.401 13.188 1 98.81 186 ALA A C 1
ATOM 1364 O O . ALA A 1 186 ? -11.922 -1.999 13.398 1 98.81 186 ALA A O 1
ATOM 1365 N N . ALA A 1 187 ? -9.898 -1.945 12.609 1 98.75 187 ALA A N 1
ATOM 1366 C CA . ALA A 1 187 ? -9.734 -3.379 12.383 1 98.75 187 ALA A CA 1
ATOM 1367 C C . ALA A 1 187 ? -8.336 -3.84 12.781 1 98.75 187 ALA A C 1
ATOM 1369 O O . ALA A 1 187 ? -7.344 -3.16 12.5 1 98.75 187 ALA A O 1
ATOM 1370 N N . ILE A 1 188 ? -8.266 -4.867 13.516 1 98.75 188 ILE A N 1
ATOM 1371 C CA . ILE A 1 188 ? -7 -5.527 13.836 1 98.75 188 ILE A CA 1
ATOM 1372 C C . ILE A 1 188 ? -6.828 -6.766 12.961 1 98.75 188 ILE A C 1
ATOM 1374 O O . ILE A 1 188 ? -7.621 -7.711 13.055 1 98.75 188 ILE A O 1
ATOM 1378 N N . CYS A 1 189 ? -5.848 -6.77 12.117 1 98.5 189 CYS A N 1
ATOM 1379 C CA . CYS A 1 189 ? -5.504 -7.91 11.273 1 98.5 189 CYS A CA 1
ATOM 1380 C C . CYS A 1 189 ? -4.344 -8.695 11.867 1 98.5 189 CYS A C 1
ATOM 1382 O O . CYS A 1 189 ? -3.225 -8.188 11.961 1 98.5 189 CYS A O 1
ATOM 1384 N N . ARG A 1 190 ? -4.598 -9.891 12.234 1 97.5 190 ARG A N 1
ATOM 1385 C CA . ARG A 1 190 ? -3.596 -10.758 12.844 1 97.5 190 ARG A CA 1
ATOM 1386 C C . ARG A 1 190 ? -3.199 -11.883 11.891 1 97.5 190 ARG A C 1
ATOM 1388 O O . ARG A 1 190 ? -4.062 -12.531 11.297 1 97.5 190 ARG A O 1
ATOM 1395 N N . GLU A 1 191 ? -1.915 -12.125 11.711 1 96.88 191 GLU A N 1
ATOM 1396 C CA . GLU A 1 191 ? -1.375 -13.266 10.977 1 96.88 191 GLU A CA 1
ATOM 1397 C C . GLU A 1 191 ? -1.948 -13.336 9.562 1 96.88 191 GLU A C 1
ATOM 1399 O O . GLU A 1 191 ? -2.42 -14.391 9.133 1 96.88 191 GLU A O 1
ATOM 1404 N N . LEU A 1 192 ? -1.901 -12.203 8.891 1 97 192 LEU A N 1
ATOM 1405 C CA . LEU A 1 192 ? -2.449 -12.094 7.543 1 97 192 LEU A CA 1
ATOM 1406 C C . LEU A 1 192 ? -1.901 -13.195 6.645 1 97 192 LEU A C 1
ATOM 1408 O O . LEU A 1 192 ? -0.687 -13.406 6.578 1 97 192 LEU A O 1
ATOM 1412 N N . THR A 1 193 ? -2.787 -13.984 5.961 1 95.19 193 THR A N 1
ATOM 1413 C CA . THR A 1 193 ? -2.59 -15.008 4.941 1 95.19 193 THR A CA 1
ATOM 1414 C C . THR A 1 193 ? -2.082 -16.297 5.57 1 95.19 193 THR A C 1
ATOM 1416 O O . THR A 1 193 ? -1.941 -17.312 4.883 1 95.19 193 THR A O 1
ATOM 1419 N N . LYS A 1 194 ? -1.856 -16.266 6.832 1 93.44 194 LYS A N 1
ATOM 1420 C CA . LYS A 1 194 ? -1.363 -17.453 7.516 1 93.44 194 LYS A CA 1
ATOM 1421 C C . LYS A 1 194 ? -2.518 -18.328 8.008 1 93.44 194 LYS A C 1
ATOM 1423 O O . LYS A 1 194 ? -3.686 -17.984 7.809 1 93.44 194 LYS A O 1
ATOM 1428 N N . VAL A 1 195 ? -2.178 -19.406 8.547 1 88.06 195 VAL A N 1
ATOM 1429 C CA . VAL A 1 195 ? -3.154 -20.406 8.977 1 88.06 195 VAL A CA 1
ATOM 1430 C C . VAL A 1 195 ? -4.062 -19.812 10.047 1 88.06 195 VAL A C 1
ATOM 1432 O O . VAL A 1 195 ? -5.27 -20.078 10.062 1 88.06 195 VAL A O 1
ATOM 1435 N N . HIS A 1 196 ? -3.574 -19 10.906 1 91.38 196 HIS A N 1
ATOM 1436 C CA . HIS A 1 196 ? -4.34 -18.438 12.023 1 91.38 196 HIS A CA 1
ATOM 1437 C C . HIS A 1 196 ? -4.75 -17 11.75 1 91.38 196 HIS A C 1
ATOM 1439 O O . HIS A 1 196 ? -4.805 -16.188 12.664 1 91.38 196 HIS A O 1
ATOM 1445 N N . GLU A 1 197 ? -4.957 -16.75 10.539 1 96.38 197 GLU A N 1
ATOM 1446 C CA . GLU A 1 197 ? -5.395 -15.398 10.172 1 96.38 197 GLU A CA 1
ATOM 1447 C C . GLU A 1 197 ? -6.691 -15.031 10.891 1 96.38 197 GLU A C 1
ATOM 1449 O O . GLU A 1 197 ? -7.602 -15.852 11 1 96.38 197 GLU A O 1
ATOM 1454 N N . GLU A 1 198 ? -6.754 -13.82 11.391 1 96.81 198 GLU A N 1
ATOM 1455 C CA . GLU A 1 198 ? -7.949 -13.281 12.039 1 96.81 198 GLU A CA 1
ATOM 1456 C C . GLU A 1 198 ? -8.062 -11.773 11.812 1 96.81 198 GLU A C 1
ATOM 1458 O O . GLU A 1 198 ? -7.074 -11.047 11.922 1 96.81 198 GLU A O 1
ATOM 1463 N N . VAL A 1 199 ? -9.211 -11.367 11.438 1 97.94 199 VAL A N 1
ATOM 1464 C CA . VAL A 1 199 ? -9.516 -9.945 11.328 1 97.94 199 VAL A CA 1
ATOM 1465 C C . VAL A 1 199 ? -10.648 -9.586 12.289 1 97.94 199 VAL A C 1
ATOM 1467 O O . VAL A 1 199 ? -11.773 -10.078 12.156 1 97.94 199 VAL A O 1
ATOM 1470 N N . VAL A 1 200 ? -10.305 -8.75 13.234 1 98.06 200 VAL A N 1
ATOM 1471 C CA . VAL A 1 200 ? -11.281 -8.297 14.219 1 98.06 200 VAL A CA 1
ATOM 1472 C C . VAL A 1 200 ? -11.641 -6.836 13.961 1 98.06 200 VAL A C 1
ATOM 1474 O O . VAL A 1 200 ? -10.75 -5.984 13.859 1 98.06 200 VAL A O 1
ATOM 1477 N N . ARG A 1 201 ? -12.914 -6.637 13.812 1 98.38 201 ARG A N 1
ATOM 1478 C CA . ARG A 1 201 ? -13.406 -5.301 13.484 1 98.38 201 ARG A CA 1
ATOM 1479 C C . ARG A 1 201 ? -14.297 -4.754 14.594 1 98.38 201 ARG A C 1
ATOM 1481 O O . ARG A 1 201 ? -15.055 -5.504 15.211 1 98.38 201 ARG A O 1
ATOM 1488 N N . GLY A 1 202 ? -14.219 -3.42 14.82 1 98 202 GLY A N 1
ATOM 1489 C CA . GLY A 1 202 ? -15.078 -2.803 15.82 1 98 202 GLY A CA 1
ATOM 1490 C C . GLY A 1 202 ? -14.617 -1.415 16.234 1 98 202 GLY A C 1
ATOM 1491 O O . GLY A 1 202 ? -13.742 -0.832 15.578 1 98 202 GLY A O 1
ATOM 1492 N N . SER A 1 203 ? -15.258 -0.88 17.25 1 97.94 203 SER A N 1
ATOM 1493 C CA . SER A 1 203 ? -14.812 0.378 17.828 1 97.94 203 SER A CA 1
ATOM 1494 C C . SER A 1 203 ? -13.516 0.192 18.625 1 97.94 203 SER A C 1
ATOM 1496 O O . SER A 1 203 ? -13.172 -0.927 19 1 97.94 203 SER A O 1
ATOM 1498 N N . LEU A 1 204 ? -12.828 1.256 18.828 1 98.62 204 LEU A N 1
ATOM 1499 C CA . LEU A 1 204 ? -11.609 1.187 19.625 1 98.62 204 LEU A CA 1
ATOM 1500 C C . LEU A 1 204 ? -11.898 0.635 21.016 1 98.62 204 LEU A C 1
ATOM 1502 O O . LEU A 1 204 ? -11.086 -0.102 21.578 1 98.62 204 LEU A O 1
ATOM 1506 N N . ASP A 1 205 ? -13.078 1.007 21.578 1 98.38 205 ASP A N 1
ATOM 1507 C CA . ASP A 1 205 ? -13.469 0.461 22.875 1 98.38 205 ASP A CA 1
ATOM 1508 C C . ASP A 1 205 ? -13.562 -1.062 22.812 1 98.38 205 ASP A C 1
ATOM 1510 O O . ASP A 1 205 ? -13.008 -1.752 23.672 1 98.38 205 ASP A O 1
ATOM 1514 N N . GLU A 1 206 ? -14.258 -1.593 21.859 1 98.5 206 GLU A N 1
ATOM 1515 C CA . GLU A 1 206 ? -14.445 -3.031 21.703 1 98.5 206 GLU A CA 1
ATOM 1516 C C . GLU A 1 206 ? -13.117 -3.744 21.469 1 98.5 206 GLU A C 1
ATOM 1518 O O . GLU A 1 206 ? -12.867 -4.809 22.047 1 98.5 206 GLU A O 1
ATOM 1523 N N . LEU A 1 207 ? -12.297 -3.146 20.672 1 98.69 207 LEU A N 1
ATOM 1524 C CA . LEU A 1 207 ? -11.039 -3.777 20.297 1 98.69 207 LEU A CA 1
ATOM 1525 C C . LEU A 1 207 ? -10.055 -3.754 21.469 1 98.69 207 LEU A C 1
ATOM 1527 O O . LEU A 1 207 ? -9.266 -4.684 21.641 1 98.69 207 LEU A O 1
ATOM 1531 N N . ALA A 1 208 ? -10.078 -2.67 22.25 1 98.5 208 ALA A N 1
ATOM 1532 C CA . ALA A 1 208 ? -9.25 -2.615 23.438 1 98.5 208 ALA A CA 1
ATOM 1533 C C . ALA A 1 208 ? -9.641 -3.707 24.438 1 98.5 208 ALA A C 1
ATOM 1535 O O . ALA A 1 208 ? -8.773 -4.348 25.031 1 98.5 208 ALA A O 1
ATOM 1536 N N . ALA A 1 209 ? -10.93 -3.891 24.594 1 98.19 209 ALA A N 1
ATOM 1537 C CA . ALA A 1 209 ? -11.414 -4.961 25.453 1 98.19 209 ALA A CA 1
ATOM 1538 C C . ALA A 1 209 ? -11 -6.328 24.922 1 98.19 209 ALA A C 1
ATOM 1540 O O . ALA A 1 209 ? -10.539 -7.184 25.688 1 98.19 209 ALA A O 1
ATOM 1541 N N . TRP A 1 210 ? -11.125 -6.527 23.641 1 97.81 210 TRP A N 1
ATOM 1542 C CA . TRP A 1 210 ? -10.781 -7.781 22.969 1 97.81 210 TRP A CA 1
ATOM 1543 C C . TRP A 1 210 ? -9.305 -8.102 23.156 1 97.81 210 TRP A C 1
ATOM 1545 O O . TRP A 1 210 ? -8.938 -9.258 23.391 1 97.81 210 TRP A O 1
ATOM 1555 N N . ALA A 1 211 ? -8.438 -7.113 23.109 1 97.69 211 ALA A N 1
ATOM 1556 C CA . ALA A 1 211 ? -6.988 -7.312 23.141 1 97.69 211 ALA A CA 1
ATOM 1557 C C . ALA A 1 211 ? -6.484 -7.438 24.578 1 97.69 211 ALA A C 1
ATOM 1559 O O . ALA A 1 211 ? -5.301 -7.703 24.812 1 97.69 211 ALA A O 1
ATOM 1560 N N . GLY A 1 212 ? -7.32 -7.188 25.578 1 94.81 212 GLY A N 1
ATOM 1561 C CA . GLY A 1 212 ? -6.941 -7.07 26.969 1 94.81 212 GLY A CA 1
ATOM 1562 C C . GLY A 1 212 ? -6.227 -8.297 27.5 1 94.81 212 GLY A C 1
ATOM 1563 O O . GLY A 1 212 ? -5.363 -8.188 28.375 1 94.81 212 GLY A O 1
ATOM 1564 N N . ASP A 1 213 ? -6.605 -9.469 26.984 1 91.44 213 ASP A N 1
ATOM 1565 C CA . ASP A 1 213 ? -6.02 -10.695 27.516 1 91.44 213 ASP A CA 1
ATOM 1566 C C . ASP A 1 213 ? -4.77 -11.086 26.719 1 91.44 213 ASP A C 1
ATOM 1568 O O . ASP A 1 213 ? -4.176 -12.141 26.969 1 91.44 213 ASP A O 1
ATOM 1572 N N . GLY A 1 214 ? -4.422 -10.273 25.875 1 90.25 214 GLY A N 1
ATOM 1573 C CA . GLY A 1 214 ? -3.232 -10.555 25.094 1 90.25 214 GLY A CA 1
ATOM 1574 C C . GLY A 1 214 ? -3.543 -11.102 23.703 1 90.25 214 GLY A C 1
ATOM 1575 O O . GLY A 1 214 ? -4.574 -11.742 23.516 1 90.25 214 GLY A O 1
ATOM 1576 N N . VAL A 1 215 ? -2.746 -10.758 22.781 1 92.69 215 VAL A N 1
ATOM 1577 C CA . VAL A 1 215 ? -2.844 -11.234 21.406 1 92.69 215 VAL A CA 1
ATOM 1578 C C . VAL A 1 215 ? -1.492 -11.781 20.953 1 92.69 215 VAL A C 1
ATOM 1580 O O . VAL A 1 215 ? -0.456 -11.453 21.547 1 92.69 215 VAL A O 1
ATOM 1583 N N . LEU A 1 216 ? -1.482 -12.688 20.031 1 90.75 216 LEU A N 1
ATOM 1584 C CA . LEU A 1 216 ? -0.26 -13.25 19.469 1 90.75 216 LEU A CA 1
ATOM 1585 C C . LEU A 1 216 ? -0.183 -12.984 17.969 1 90.75 216 LEU A C 1
ATOM 1587 O O . LEU A 1 216 ? -1.166 -12.555 17.359 1 90.75 216 LEU A O 1
ATOM 1591 N N . GLY A 1 217 ? 1.044 -13.156 17.484 1 92.69 217 GLY A N 1
ATOM 1592 C CA . GLY A 1 217 ? 1.223 -13.07 16.047 1 92.69 217 GLY A CA 1
ATOM 1593 C C . GLY A 1 217 ? 1.498 -11.664 15.555 1 92.69 217 GLY A C 1
ATOM 1594 O O . GLY A 1 217 ? 1.518 -10.719 16.344 1 92.69 217 GLY A O 1
ATOM 1595 N N . GLU A 1 218 ? 1.695 -11.508 14.258 1 94.5 218 GLU A N 1
ATOM 1596 C CA . GLU A 1 218 ? 1.941 -10.219 13.609 1 94.5 218 GLU A CA 1
ATOM 1597 C C . GLU A 1 218 ? 0.655 -9.406 13.484 1 94.5 218 GLU A C 1
ATOM 1599 O O . GLU A 1 218 ? -0.391 -9.945 13.117 1 94.5 218 GLU A O 1
ATOM 1604 N N . ILE A 1 219 ? 0.807 -8.109 13.867 1 97.88 219 ILE A N 1
ATOM 1605 C CA . ILE A 1 219 ? -0.397 -7.297 13.969 1 97.88 219 ILE A CA 1
ATOM 1606 C C . ILE A 1 219 ? -0.303 -6.113 13 1 97.88 219 ILE A C 1
ATOM 1608 O O . ILE A 1 219 ? 0.69 -5.383 13 1 97.88 219 ILE A O 1
ATOM 1612 N N . THR A 1 220 ? -1.304 -5.953 12.172 1 98.56 220 THR A N 1
ATOM 1613 C CA . THR A 1 220 ? -1.555 -4.742 11.398 1 98.56 220 THR A CA 1
ATOM 1614 C C . THR A 1 220 ? -2.865 -4.09 11.82 1 98.56 220 THR A C 1
ATOM 1616 O O . THR A 1 220 ? -3.91 -4.742 11.859 1 98.56 220 THR A O 1
ATOM 1619 N N . VAL A 1 221 ? -2.818 -2.803 12.156 1 98.88 221 VAL A N 1
ATOM 1620 C CA . VAL A 1 221 ? -4 -2.07 12.602 1 98.88 221 VAL A CA 1
ATOM 1621 C C . VAL A 1 221 ? -4.473 -1.135 11.492 1 98.88 221 VAL A C 1
ATOM 1623 O O . VAL A 1 221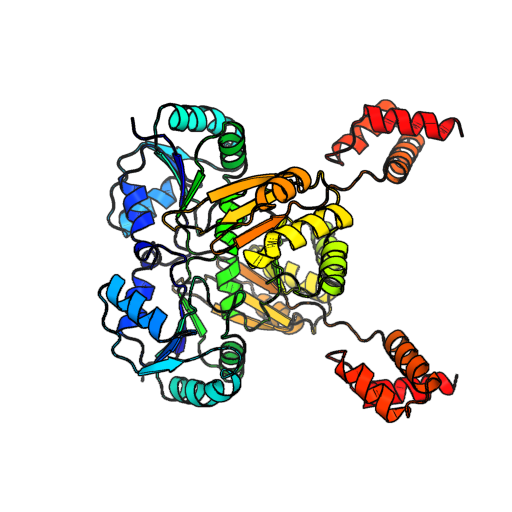 ? -3.668 -0.423 10.883 1 98.88 221 VAL A O 1
ATOM 1626 N N . VAL A 1 222 ? -5.715 -1.225 11.18 1 98.88 222 VAL A N 1
ATOM 1627 C CA . VAL A 1 222 ? -6.359 -0.282 10.273 1 98.88 222 VAL A CA 1
ATOM 1628 C C . VAL A 1 222 ? -7.332 0.604 11.055 1 98.88 222 VAL A C 1
ATOM 1630 O O . VAL A 1 222 ? -8.281 0.109 11.664 1 98.88 222 VAL A O 1
ATOM 1633 N N . LEU A 1 223 ? -7.07 1.923 11.07 1 98.88 223 LEU A N 1
ATOM 1634 C CA . LEU A 1 223 ? -7.824 2.904 11.844 1 98.88 223 LEU A CA 1
ATOM 1635 C C . LEU A 1 223 ? -8.648 3.805 10.93 1 98.88 223 LEU A C 1
ATOM 1637 O O . LEU A 1 223 ? -8.102 4.438 10.023 1 98.88 223 LEU A O 1
ATOM 1641 N N . ALA A 1 224 ? -9.953 3.82 11.148 1 98.25 224 ALA A N 1
ATOM 1642 C CA . ALA A 1 224 ? -10.844 4.652 10.344 1 98.25 224 ALA A CA 1
ATOM 1643 C C . ALA A 1 224 ? -10.461 6.125 10.445 1 98.25 224 ALA A C 1
ATOM 1645 O O . ALA A 1 224 ? -10.023 6.59 11.5 1 98.25 224 ALA A O 1
ATOM 1646 N N . GLY A 1 225 ? -10.648 6.805 9.352 1 96.88 225 GLY A N 1
ATOM 1647 C CA . GLY A 1 225 ? -10.453 8.242 9.375 1 96.88 225 GLY A CA 1
ATOM 1648 C C . GLY A 1 225 ? -11.414 8.961 10.305 1 96.88 225 GLY A C 1
ATOM 1649 O O . GLY A 1 225 ? -12.484 8.438 10.625 1 96.88 225 GLY A O 1
ATOM 1650 N N . ALA A 1 226 ? -10.945 10.172 10.688 1 93.56 226 ALA A N 1
ATOM 1651 C CA . ALA A 1 226 ? -11.797 11.016 11.523 1 93.56 226 ALA A CA 1
ATOM 1652 C C . ALA A 1 226 ? -13.047 11.461 10.758 1 93.56 226 ALA A C 1
ATOM 1654 O O . ALA A 1 226 ? -12.977 11.742 9.562 1 93.56 226 ALA A O 1
ATOM 1655 N N . THR A 1 227 ? -14.125 11.312 11.336 1 82.12 227 THR A N 1
ATOM 1656 C CA . THR A 1 227 ? -15.344 11.898 10.789 1 82.12 227 THR A CA 1
ATOM 1657 C C . THR A 1 227 ? -15.453 13.367 11.172 1 82.12 227 THR A C 1
ATOM 1659 O O . THR A 1 227 ? -15.328 13.727 12.344 1 82.12 227 THR A O 1
ATOM 1662 N N . PRO A 1 228 ? -15.391 14.109 10.117 1 62.91 228 PRO A N 1
ATOM 1663 C CA . PRO A 1 228 ? -15.523 15.531 10.461 1 62.91 228 PRO A CA 1
ATOM 1664 C C . PRO A 1 228 ? -16.688 15.805 11.406 1 62.91 228 PRO A C 1
ATOM 1666 O O . PRO A 1 228 ? -17.766 15.234 11.242 1 62.91 228 PRO A O 1
ATOM 1669 N N . THR A 1 229 ? -16.375 15.812 12.609 1 56.03 229 THR A N 1
ATOM 1670 C CA . THR A 1 229 ? -17.438 16.266 13.5 1 56.03 229 THR A CA 1
ATOM 1671 C C . THR A 1 229 ? -17.984 17.609 13.047 1 56.03 229 THR A C 1
ATOM 1673 O O . THR A 1 229 ? -17.219 18.531 12.766 1 56.03 229 THR A O 1
ATOM 1676 N N . ALA A 1 230 ? -18.984 17.484 12.375 1 51.69 230 ALA A N 1
ATOM 1677 C CA . ALA A 1 230 ? -19.641 18.75 12.062 1 51.69 230 ALA A CA 1
ATOM 1678 C C . ALA A 1 230 ? -19.422 19.781 13.172 1 51.69 230 ALA A C 1
ATOM 1680 O O . ALA A 1 230 ? -19.641 19.469 14.352 1 51.69 230 ALA A O 1
ATOM 1681 N N . ASP A 1 231 ? -18.297 20.391 13.141 1 56.53 231 ASP A N 1
ATOM 1682 C CA . ASP A 1 231 ? -18.328 21.547 14.047 1 56.53 231 ASP A CA 1
ATOM 1683 C C . ASP A 1 231 ? -19.688 22.25 13.977 1 56.53 231 ASP A C 1
ATOM 1685 O O . ASP A 1 231 ? -19.922 23.031 13.055 1 56.53 231 ASP A O 1
ATOM 1689 N N . LEU A 1 232 ? -20.578 21.688 14.828 1 61.91 232 LEU A N 1
ATOM 1690 C CA . LEU A 1 232 ? -21.953 22.156 14.781 1 61.91 232 LEU A CA 1
ATOM 1691 C C . LEU A 1 232 ? -22 23.688 14.703 1 61.91 232 LEU A C 1
ATOM 1693 O O . LEU A 1 232 ? -22.734 24.25 13.891 1 61.91 232 LEU A O 1
ATOM 1697 N N . PRO A 1 233 ? -21.031 24.312 15.32 1 63.97 233 PRO A N 1
ATOM 1698 C CA . PRO A 1 233 ? -21.062 25.781 15.219 1 63.97 233 PRO A CA 1
ATOM 1699 C C . PRO A 1 233 ? -20.688 26.281 13.828 1 63.97 233 PRO A C 1
ATOM 1701 O O . PRO A 1 233 ? -21.297 27.234 13.32 1 63.97 233 PRO A O 1
ATOM 1704 N N . SER A 1 234 ? -19.797 25.516 13.164 1 71.31 234 SER A N 1
ATOM 1705 C CA . SER A 1 234 ? -19.406 25.938 11.82 1 71.31 234 SER A CA 1
ATOM 1706 C C . SER A 1 234 ? -20.484 25.594 10.797 1 71.31 234 SER A C 1
ATOM 1708 O O . SER A 1 234 ? -20.734 26.359 9.859 1 71.31 234 SER A O 1
ATOM 1710 N N . LEU A 1 235 ? -21.156 24.438 11.07 1 75.94 235 LEU A N 1
ATOM 1711 C CA . LEU A 1 235 ? -22.25 24.062 10.172 1 75.94 235 LEU A CA 1
ATOM 1712 C C . LEU A 1 235 ? -23.469 24.953 10.391 1 75.94 235 LEU A C 1
ATOM 1714 O O . LEU A 1 235 ? -24.156 25.312 9.438 1 75.94 235 LEU A O 1
ATOM 1718 N N . VAL A 1 236 ? -23.562 25.406 11.641 1 78.75 236 VAL A N 1
ATOM 1719 C CA . VAL A 1 236 ? -24.609 26.359 11.977 1 78.75 236 VAL A CA 1
ATOM 1720 C C . VAL A 1 236 ? -24.328 27.703 11.312 1 78.75 236 VAL A C 1
ATOM 1722 O O . VAL A 1 236 ? -25.234 28.344 10.773 1 78.75 236 VAL A O 1
ATOM 1725 N N . ALA A 1 237 ? -23.016 28.047 11.18 1 78.56 237 ALA A N 1
ATOM 1726 C CA . ALA A 1 237 ? -22.641 29.297 10.523 1 78.56 237 ALA A CA 1
ATOM 1727 C C . ALA A 1 237 ? -22.891 29.219 9.023 1 78.56 237 ALA A C 1
ATOM 1729 O O . ALA A 1 237 ? -23.375 30.172 8.414 1 78.56 237 ALA A O 1
ATOM 1730 N N . ARG A 1 238 ? -22.688 28.062 8.477 1 80.94 238 ARG A N 1
ATOM 1731 C CA . ARG A 1 238 ? -22.922 27.859 7.047 1 80.94 238 ARG A CA 1
ATOM 1732 C C . ARG A 1 238 ? -24.406 27.875 6.727 1 80.94 238 ARG A C 1
ATOM 1734 O O . ARG A 1 238 ? -24.828 28.438 5.715 1 80.94 238 ARG A O 1
ATOM 1741 N N . VAL A 1 239 ? -25.219 27.281 7.633 1 86.56 239 VAL A N 1
ATOM 1742 C CA . VAL A 1 239 ? -26.672 27.312 7.484 1 86.56 239 VAL A CA 1
ATOM 1743 C C . VAL A 1 239 ? -27.172 28.75 7.59 1 86.56 239 VAL A C 1
ATOM 1745 O O . VAL A 1 239 ? -28.016 29.188 6.789 1 86.56 239 VAL A O 1
ATOM 1748 N N . ARG A 1 240 ? -26.453 29.547 8.484 1 84.12 240 ARG A N 1
ATOM 1749 C CA . ARG A 1 240 ? -26.828 30.938 8.672 1 84.12 240 ARG A CA 1
ATOM 1750 C C . ARG A 1 240 ? -26.5 31.781 7.434 1 84.12 240 ARG A C 1
ATOM 1752 O O . ARG A 1 240 ? -27.25 32.656 7.047 1 84.12 240 ARG A O 1
ATOM 1759 N N . GLU A 1 241 ? -25.453 31.453 6.812 1 84.12 241 GLU A N 1
ATOM 1760 C CA . GLU A 1 241 ? -25.062 32.125 5.578 1 84.12 241 GLU A CA 1
ATOM 1761 C C . GLU A 1 241 ? -26.047 31.844 4.449 1 84.12 241 GLU A C 1
ATOM 1763 O O . GLU A 1 241 ? -26.453 32.75 3.715 1 84.12 241 GLU A O 1
ATOM 1768 N N . LEU A 1 242 ? -26.469 30.656 4.363 1 86.25 242 LEU A N 1
ATOM 1769 C CA . LEU A 1 242 ? -27.422 30.266 3.328 1 86.25 242 LEU A CA 1
ATOM 1770 C C . LEU A 1 242 ? -28.797 30.875 3.605 1 86.25 242 LEU A C 1
ATOM 1772 O O . LEU A 1 242 ? -29.469 31.344 2.686 1 86.25 242 LEU A O 1
ATOM 1776 N N . VAL A 1 243 ? -29.125 30.953 4.895 1 87 243 VAL A N 1
ATOM 1777 C CA . VAL A 1 243 ? -30.391 31.547 5.297 1 87 243 VAL A CA 1
ATOM 1778 C C . VAL A 1 243 ? -30.375 33.031 5.008 1 87 243 VAL A C 1
ATOM 1780 O O . VAL A 1 243 ? -31.359 33.594 4.535 1 87 243 VAL A O 1
ATOM 1783 N N . ALA A 1 244 ? -29.203 33.594 5.109 1 83.88 244 ALA A N 1
ATOM 1784 C CA . ALA A 1 244 ? -29.031 35 4.801 1 83.88 244 ALA A CA 1
ATOM 1785 C C . ALA A 1 244 ? -29.156 35.25 3.301 1 83.88 244 ALA A C 1
ATOM 1787 O O . ALA A 1 244 ? -29.531 36.344 2.877 1 83.88 244 ALA A O 1
ATOM 1788 N N . GLU A 1 245 ? -28.938 34.188 2.564 1 85 245 GLU A N 1
ATOM 1789 C CA . GLU A 1 245 ? -29.047 34.281 1.111 1 85 245 GLU A CA 1
ATOM 1790 C C . GLU A 1 245 ? -30.453 33.969 0.642 1 85 245 GLU A C 1
ATOM 1792 O O . GLU A 1 245 ? -30.734 33.969 -0.559 1 85 245 GLU A O 1
ATOM 1797 N N . GLY A 1 246 ? -31.203 33.625 1.625 1 86.38 246 GLY A N 1
ATOM 1798 C CA . GLY A 1 246 ? -32.594 33.5 1.285 1 86.38 246 GLY A CA 1
ATOM 1799 C C . GLY A 1 246 ? -33.094 32.062 1.284 1 86.38 246 GLY A C 1
ATOM 1800 O O . GLY A 1 246 ? -34.25 31.797 0.941 1 86.38 246 GLY A O 1
ATOM 1801 N N . ILE A 1 247 ? -32.281 31.203 1.63 1 83.69 247 ILE A N 1
ATOM 1802 C CA . ILE A 1 247 ? -32.656 29.797 1.65 1 83.69 247 ILE A CA 1
ATOM 1803 C C . ILE A 1 247 ? -33.375 29.469 2.967 1 83.69 247 ILE A C 1
ATOM 1805 O O . ILE A 1 247 ? -32.969 29.953 4.027 1 83.69 247 ILE A O 1
ATOM 1809 N N . ARG A 1 248 ? -34.5 28.797 2.879 1 90.12 248 ARG A N 1
ATOM 1810 C CA . ARG A 1 248 ? -35.219 28.375 4.082 1 90.12 248 ARG A CA 1
ATOM 1811 C C . ARG A 1 248 ? -34.312 27.578 5.008 1 90.12 248 ARG A C 1
ATOM 1813 O O . ARG A 1 248 ? -33.469 26.781 4.547 1 90.12 248 ARG A O 1
ATOM 1820 N N . VAL A 1 249 ? -34.438 27.828 6.379 1 87.5 249 VAL A N 1
ATOM 1821 C CA . VAL A 1 249 ? -33.562 27.219 7.383 1 87.5 249 VAL A CA 1
ATOM 1822 C C . VAL A 1 249 ? -33.562 25.703 7.219 1 87.5 249 VAL A C 1
ATOM 1824 O O . VAL A 1 249 ? -32.5 25.078 7.242 1 87.5 249 VAL A O 1
ATOM 1827 N N . LYS A 1 250 ? -34.594 25.141 6.953 1 88.75 250 LYS A N 1
ATOM 1828 C CA . LYS A 1 250 ? -34.719 23.688 6.805 1 88.75 250 LYS A CA 1
ATOM 1829 C C . LYS A 1 250 ? -34 23.219 5.547 1 88.75 250 LYS A C 1
ATOM 1831 O O . LYS A 1 250 ? -33.281 22.188 5.57 1 88.75 250 LYS A O 1
ATOM 1836 N N . ASP A 1 251 ? -34.125 23.922 4.547 1 87.06 251 ASP A N 1
ATOM 1837 C CA . ASP A 1 251 ? -33.469 23.594 3.291 1 87.06 251 ASP A CA 1
ATOM 1838 C C . ASP A 1 251 ? -31.938 23.766 3.402 1 87.06 251 ASP A C 1
ATOM 1840 O O . ASP A 1 251 ? -31.172 22.953 2.883 1 87.06 251 ASP A O 1
ATOM 1844 N N . ALA A 1 252 ? -31.562 24.859 4.023 1 87.19 252 ALA A N 1
ATOM 1845 C CA . ALA A 1 252 ? -30.141 25.109 4.273 1 87.19 252 ALA A CA 1
ATOM 1846 C C . ALA A 1 252 ? -29.531 23.984 5.094 1 87.19 252 ALA A C 1
ATOM 1848 O O . ALA A 1 252 ? -28.422 23.516 4.789 1 87.19 252 ALA A O 1
ATOM 1849 N N . CYS A 1 253 ? -30.266 23.609 6.164 1 86.75 253 CYS A N 1
ATOM 1850 C CA . CYS A 1 253 ? -29.797 22.5 6.992 1 86.75 253 CYS A CA 1
ATOM 1851 C C . CYS A 1 253 ? -29.656 21.219 6.172 1 86.75 253 CYS A C 1
ATOM 1853 O O . CYS A 1 253 ? -28.688 20.5 6.312 1 86.75 253 CYS A O 1
ATOM 1855 N N . THR A 1 254 ? -30.562 20.953 5.34 1 84.69 254 THR A N 1
ATOM 1856 C CA . THR A 1 254 ? -30.547 19.781 4.48 1 84.69 254 THR A CA 1
ATOM 1857 C C . THR A 1 254 ? -29.344 19.828 3.527 1 84.69 254 THR A C 1
ATOM 1859 O O . THR A 1 254 ? -28.641 18.828 3.355 1 84.69 254 THR A O 1
ATOM 1862 N N . GLU A 1 255 ? -29.125 20.891 3.012 1 80.56 255 GLU A N 1
ATOM 1863 C CA . GLU A 1 255 ? -28.031 21.094 2.072 1 80.56 255 GLU A CA 1
ATOM 1864 C C . GLU A 1 255 ? -26.672 20.906 2.758 1 80.56 255 GLU A C 1
ATOM 1866 O O . GLU A 1 255 ? -25.812 20.203 2.24 1 80.56 255 GLU A O 1
ATOM 1871 N N . VAL A 1 256 ? -26.578 21.625 3.895 1 80.06 256 VAL A N 1
ATOM 1872 C CA . VAL A 1 256 ? -25.312 21.562 4.621 1 80.06 256 VAL A CA 1
ATOM 1873 C C . VAL A 1 256 ? -25.078 20.141 5.145 1 80.06 256 VAL A C 1
ATOM 1875 O O . VAL A 1 256 ? -23.969 19.625 5.066 1 80.06 256 VAL A O 1
ATOM 1878 N N . ALA A 1 257 ? -26.141 19.594 5.676 1 78.06 257 ALA A N 1
ATOM 1879 C CA . ALA A 1 257 ? -26.047 18.219 6.184 1 78.06 257 ALA A CA 1
ATOM 1880 C C . ALA A 1 257 ? -25.672 17.25 5.066 1 78.06 257 ALA A C 1
ATOM 1882 O O . ALA A 1 257 ? -24.922 16.297 5.289 1 78.06 257 ALA A O 1
ATOM 1883 N N . ALA A 1 258 ? -26.156 17.516 3.973 1 72.31 258 ALA A N 1
ATOM 1884 C CA . ALA A 1 258 ? -25.906 16.656 2.826 1 72.31 258 ALA A CA 1
ATOM 1885 C C . ALA A 1 258 ? -24.406 16.609 2.49 1 72.31 258 ALA A C 1
ATOM 1887 O O . ALA A 1 258 ? -23.906 15.594 2.018 1 72.31 258 ALA A O 1
ATOM 1888 N N . ALA A 1 259 ? -23.797 17.703 2.756 1 65.5 259 ALA A N 1
ATOM 1889 C CA . ALA A 1 259 ? -22.375 17.844 2.439 1 65.5 259 ALA A CA 1
ATOM 1890 C C . ALA A 1 259 ? -21.5 17.312 3.572 1 65.5 259 ALA A C 1
ATOM 1892 O O . ALA A 1 259 ? -20.281 17.266 3.451 1 65.5 259 ALA A O 1
ATOM 1893 N N . HIS A 1 260 ? -22.016 17.109 4.625 1 65.06 260 HIS A N 1
ATOM 1894 C CA . HIS A 1 260 ? -21.281 16.688 5.809 1 65.06 260 HIS A CA 1
ATOM 1895 C C . HIS A 1 260 ? -21.797 15.359 6.344 1 65.06 260 HIS A C 1
ATOM 1897 O O . HIS A 1 260 ? -22.703 15.336 7.191 1 65.06 260 HIS A O 1
ATOM 1903 N N . PRO A 1 261 ? -21.109 14.352 5.926 1 57.81 261 PRO A N 1
ATOM 1904 C CA . PRO A 1 261 ? -21.469 13.023 6.426 1 57.81 261 PRO A CA 1
ATOM 1905 C C . PRO A 1 261 ? -21.203 12.859 7.922 1 57.81 261 PRO A C 1
ATOM 1907 O O . PRO A 1 261 ? -20.25 13.438 8.445 1 57.81 261 PRO A O 1
ATOM 1910 N N . GLY A 1 262 ? -22.484 12.883 8.758 1 57.12 262 GLY A N 1
ATOM 1911 C CA . GLY A 1 262 ? -22.5 12.688 10.203 1 57.12 262 GLY A CA 1
ATOM 1912 C C . GLY A 1 262 ? -23.375 13.688 10.93 1 57.12 262 GLY A C 1
ATOM 1913 O O . GLY A 1 262 ? -23.547 13.602 12.148 1 57.12 262 GLY A O 1
ATOM 1914 N N . VAL A 1 263 ? -23.75 14.781 10.047 1 64.75 263 VAL A N 1
ATOM 1915 C CA . VAL A 1 263 ? -24.625 15.75 10.664 1 64.75 263 VAL A CA 1
ATOM 1916 C C . VAL A 1 263 ? -26.031 15.641 10.062 1 64.75 263 VAL A C 1
ATOM 1918 O O . VAL A 1 263 ? -26.188 15.719 8.844 1 64.75 263 VAL A O 1
ATOM 1921 N N . ARG A 1 264 ? -26.859 15.266 10.82 1 70.31 264 ARG A N 1
ATOM 1922 C CA . ARG A 1 264 ? -28.25 15.211 10.383 1 70.31 264 ARG A CA 1
ATOM 1923 C C . ARG A 1 264 ? -28.844 16.609 10.258 1 70.31 264 ARG A C 1
ATOM 1925 O O . ARG A 1 264 ? -28.531 17.484 11.062 1 70.31 264 ARG A O 1
ATOM 1932 N N . SER A 1 265 ? -29.625 16.641 9.195 1 81.88 265 SER A N 1
ATOM 1933 C CA . SER A 1 265 ? -30.297 17.922 8.984 1 81.88 265 SER A CA 1
ATOM 1934 C C . SER A 1 265 ? -31.047 18.359 10.234 1 81.88 265 SER A C 1
ATOM 1936 O O . SER A 1 265 ? -31.031 19.547 10.578 1 81.88 265 SER A O 1
ATOM 1938 N N . ARG A 1 266 ? -31.609 17.453 10.906 1 79.06 266 ARG A N 1
ATOM 1939 C CA . ARG A 1 266 ? -32.375 17.766 12.117 1 79.06 266 ARG A CA 1
ATOM 1940 C C . ARG A 1 266 ? -31.438 18.266 13.219 1 79.06 266 ARG A C 1
ATOM 1942 O O . ARG A 1 266 ? -31.766 19.219 13.93 1 79.06 266 ARG A O 1
ATOM 1949 N N . GLN A 1 267 ? -30.312 17.688 13.383 1 76.31 267 GLN A N 1
ATOM 1950 C CA . GLN A 1 267 ? -29.328 18.109 14.375 1 76.31 267 GLN A CA 1
ATOM 1951 C C . GLN A 1 267 ? -28.812 19.516 14.078 1 76.31 267 GLN A C 1
ATOM 1953 O O . GLN A 1 267 ? -28.641 20.328 14.992 1 76.31 267 GLN A O 1
ATOM 1958 N N . LEU A 1 268 ? -28.625 19.75 12.883 1 80.31 268 LEU A N 1
ATOM 1959 C CA . LEU A 1 268 ? -28.188 21.062 12.43 1 80.31 268 LEU A CA 1
ATOM 1960 C C . LEU A 1 268 ? -29.281 22.109 12.656 1 80.31 268 LEU A C 1
ATOM 1962 O O . LEU A 1 268 ? -29 23.219 13.133 1 80.31 268 LEU A O 1
ATOM 1966 N N . TYR A 1 269 ? -30.516 21.703 12.281 1 85.94 269 TYR A N 1
ATOM 1967 C CA . TYR A 1 269 ? -31.672 22.578 12.5 1 85.94 269 TYR A CA 1
ATOM 1968 C C . TYR A 1 269 ? -31.797 22.938 13.977 1 85.94 269 TYR A C 1
ATOM 1970 O O . TYR A 1 269 ? -31.953 24.109 14.328 1 85.94 269 TYR A O 1
ATOM 1978 N N . ASP A 1 270 ? -31.656 21.953 14.781 1 81.69 270 ASP A N 1
ATOM 1979 C CA . ASP A 1 270 ? -31.75 22.172 16.219 1 81.69 270 ASP A CA 1
ATOM 1980 C C . ASP A 1 270 ? -30.625 23.078 16.719 1 81.69 270 ASP A C 1
ATOM 1982 O O . ASP A 1 270 ? -30.859 23.953 17.547 1 81.69 270 ASP A O 1
ATOM 1986 N N . ALA A 1 271 ? -29.516 22.953 16.188 1 80.12 271 ALA A N 1
ATOM 1987 C CA . ALA A 1 271 ? -28.359 23.75 16.562 1 80.12 271 ALA A CA 1
ATOM 1988 C C . ALA A 1 271 ? -28.516 25.203 16.094 1 80.12 271 ALA A C 1
ATOM 1990 O O . ALA A 1 271 ? -28.125 26.125 16.797 1 80.12 271 ALA A O 1
ATOM 1991 N N . VAL A 1 272 ? -29.156 25.297 14.945 1 86.19 272 VAL A N 1
ATOM 1992 C CA . VAL A 1 272 ? -29.406 26.625 14.414 1 86.19 272 VAL A CA 1
ATOM 1993 C C . VAL A 1 272 ? -30.453 27.344 15.258 1 86.19 272 VAL A C 1
ATOM 1995 O O . VAL A 1 272 ? -30.297 28.516 15.602 1 86.19 272 VAL A O 1
ATOM 1998 N N . VAL A 1 273 ? -31.469 26.609 15.562 1 83 273 VAL A N 1
ATOM 1999 C CA . VAL A 1 273 ? -32.562 27.172 16.359 1 83 273 VAL A CA 1
ATOM 2000 C C . VAL A 1 273 ? -32.031 27.516 17.766 1 83 273 VAL A C 1
ATOM 2002 O O . VAL A 1 273 ? -32.344 28.594 18.281 1 83 273 VAL A O 1
ATOM 2005 N N . ALA A 1 274 ? -31.156 26.812 18.203 1 80.12 274 ALA A N 1
ATOM 2006 C CA . ALA A 1 274 ? -30.594 27.031 19.531 1 80.12 274 ALA A CA 1
ATOM 2007 C C . ALA A 1 274 ? -29.641 28.234 19.516 1 80.12 274 ALA A C 1
ATOM 2009 O O . ALA A 1 274 ? -29.547 28.969 20.5 1 80.12 274 ALA A O 1
ATOM 2010 N N . SER A 1 275 ? -29.062 28.422 18.469 1 75.44 275 SER A N 1
ATOM 2011 C CA . SER A 1 275 ? -28.078 29.5 18.344 1 75.44 275 SER A CA 1
ATOM 2012 C C . SER A 1 275 ? -28.766 30.844 18.156 1 75.44 275 SER A C 1
ATOM 2014 O O . SER A 1 275 ? -28.172 31.906 18.391 1 75.44 275 SER A O 1
ATOM 2016 N N . ARG A 1 276 ? -29.938 30.766 17.578 1 71.56 276 ARG A 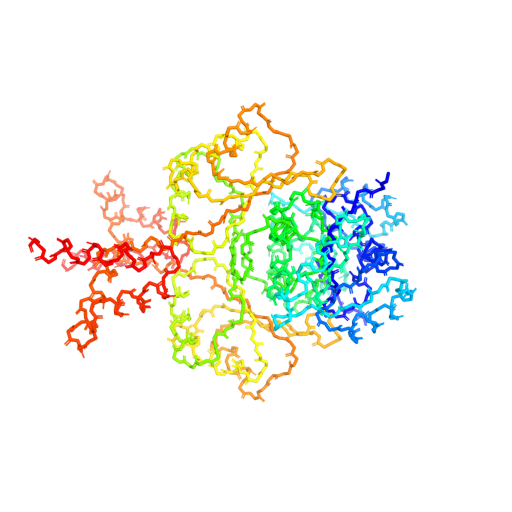N 1
ATOM 2017 C CA . ARG A 1 276 ? -30.719 31.984 17.422 1 71.56 276 ARG A CA 1
ATOM 2018 C C . ARG A 1 276 ? -31.297 32.438 18.766 1 71.56 276 ARG A C 1
ATOM 2020 O O . ARG A 1 276 ? -31.562 33.625 18.953 1 71.5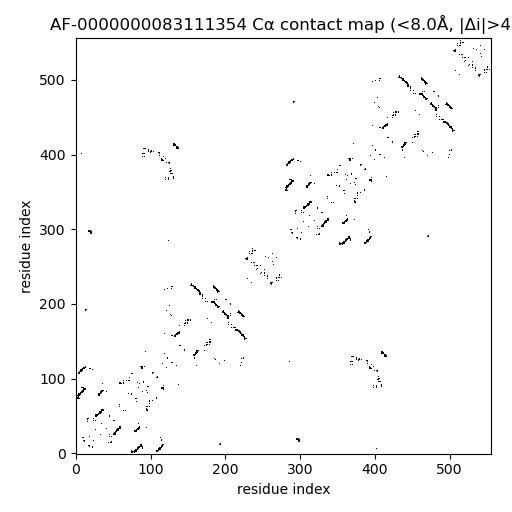6 276 ARG A O 1
ATOM 2027 N N . ARG A 1 277 ? -31.438 31.5 19.656 1 64.5 277 ARG A N 1
ATOM 2028 C CA . ARG A 1 277 ? -32 31.844 20.953 1 64.5 277 ARG A CA 1
ATOM 2029 C C . ARG A 1 277 ? -30.938 32.438 21.875 1 64.5 277 ARG A C 1
ATOM 2031 O O . ARG A 1 277 ? -31.266 33.031 22.906 1 64.5 277 ARG A O 1
ATOM 2038 N N . GLN A 1 278 ? -29.781 32.312 21.516 1 53.69 278 GLN A N 1
ATOM 2039 C CA . GLN A 1 278 ? -28.75 33 22.312 1 53.69 278 GLN A CA 1
ATOM 2040 C C . GLN A 1 278 ? -28.438 34.375 21.75 1 53.69 278 GLN A C 1
ATOM 2042 O O . GLN A 1 278 ? -28.453 34.562 20.531 1 53.69 278 GLN A O 1
ATOM 2047 N N . MET B 1 1 ? -20.766 -28.516 4.898 1 41.16 1 MET B N 1
ATOM 2048 C CA . MET B 1 1 ? -20.922 -27.625 3.756 1 41.16 1 MET B CA 1
ATOM 2049 C C . MET B 1 1 ? -19.859 -26.531 3.771 1 41.16 1 MET B C 1
ATOM 2051 O O . MET B 1 1 ? -19.547 -25.969 4.824 1 41.16 1 MET B O 1
ATOM 2055 N N . THR B 1 2 ? -18.922 -26.5 2.855 1 58.81 2 THR B N 1
ATOM 2056 C CA . THR B 1 2 ? -17.797 -25.578 2.953 1 58.81 2 THR B CA 1
ATOM 2057 C C . THR B 1 2 ? -18.281 -24.125 3.01 1 58.81 2 THR B C 1
ATOM 2059 O O . THR B 1 2 ? -19.234 -23.766 2.322 1 58.81 2 THR B O 1
ATOM 2062 N N . SER B 1 3 ? -18.094 -23.359 4.039 1 84.44 3 SER B N 1
ATOM 2063 C CA . SER B 1 3 ? -18.609 -22 4.27 1 84.44 3 SER B CA 1
ATOM 2064 C C . SER B 1 3 ? -18.172 -21.062 3.156 1 84.44 3 SER B C 1
ATOM 2066 O O . SER B 1 3 ? -17.047 -21.125 2.666 1 84.44 3 SER B O 1
ATOM 2068 N N . GLY B 1 4 ? -19.203 -20.469 2.451 1 96.06 4 GLY B N 1
ATOM 2069 C CA . GLY B 1 4 ? -18.953 -19.453 1.437 1 96.06 4 GLY B CA 1
ATOM 2070 C C . GLY B 1 4 ? -18.016 -18.375 1.9 1 96.06 4 GLY B C 1
ATOM 2071 O O . GLY B 1 4 ? -17.781 -18.203 3.1 1 96.06 4 GLY B O 1
ATOM 2072 N N . ARG B 1 5 ? -17.344 -17.812 0.895 1 97.62 5 ARG B N 1
ATOM 2073 C CA . ARG B 1 5 ? -16.406 -16.766 1.271 1 97.62 5 ARG B CA 1
ATOM 2074 C C . ARG B 1 5 ? -16.219 -15.758 0.133 1 97.62 5 ARG B C 1
ATOM 2076 O O . ARG B 1 5 ? -16.469 -16.078 -1.03 1 97.62 5 ARG B O 1
ATOM 2083 N N . LEU B 1 6 ? -15.898 -14.617 0.533 1 98.19 6 LEU B N 1
ATOM 2084 C CA . LEU B 1 6 ? -15.422 -13.594 -0.389 1 98.19 6 LEU B CA 1
ATOM 2085 C C . LEU B 1 6 ? -13.898 -13.578 -0.441 1 98.19 6 LEU B C 1
ATOM 2087 O O . LEU B 1 6 ? -13.234 -13.484 0.596 1 98.19 6 LEU B O 1
ATOM 2091 N N . LEU B 1 7 ? -13.367 -13.703 -1.638 1 98.12 7 LEU B N 1
ATOM 2092 C CA . LEU B 1 7 ? -11.938 -13.617 -1.877 1 98.12 7 LEU B CA 1
ATOM 2093 C C . LEU B 1 7 ? -11.594 -12.375 -2.697 1 98.12 7 LEU B C 1
ATOM 2095 O O . LEU B 1 7 ? -12.195 -12.141 -3.746 1 98.12 7 LEU B O 1
ATOM 2099 N N . LEU B 1 8 ? -10.75 -11.602 -2.146 1 98.38 8 LEU B N 1
ATOM 2100 C CA . LEU B 1 8 ? -10.195 -10.469 -2.885 1 98.38 8 LEU B CA 1
ATOM 2101 C C . LEU B 1 8 ? -8.844 -10.828 -3.498 1 98.38 8 LEU B C 1
ATOM 2103 O O . LEU B 1 8 ? -7.879 -11.07 -2.773 1 98.38 8 LEU B O 1
ATOM 2107 N N . GLY B 1 9 ? -8.75 -10.836 -4.805 1 98.56 9 GLY B N 1
ATOM 2108 C CA . GLY B 1 9 ? -7.543 -11.305 -5.469 1 98.56 9 GLY B CA 1
ATOM 2109 C C . GLY B 1 9 ? -6.797 -10.203 -6.195 1 98.56 9 GLY B C 1
ATOM 2110 O O . GLY B 1 9 ? -7.348 -9.555 -7.09 1 98.56 9 GLY B O 1
ATOM 2111 N N . ALA B 1 10 ? -5.543 -10.031 -5.863 1 98.44 10 ALA B N 1
ATOM 2112 C CA . ALA B 1 10 ? -4.695 -9.055 -6.535 1 98.44 10 ALA B CA 1
ATOM 2113 C C . ALA B 1 10 ? -4.203 -9.578 -7.879 1 98.44 10 ALA B C 1
ATOM 2115 O O . ALA B 1 10 ? -3.58 -10.641 -7.945 1 98.44 10 ALA B O 1
ATOM 2116 N N . THR B 1 11 ? -4.449 -8.875 -8.93 1 98.31 11 THR B N 1
ATOM 2117 C CA . THR B 1 11 ? -3.986 -9.242 -10.266 1 98.31 11 THR B CA 1
ATOM 2118 C C . THR B 1 11 ? -2.678 -8.531 -10.594 1 98.31 11 THR B C 1
ATOM 2120 O O . THR B 1 11 ? -2.26 -7.621 -9.875 1 98.31 11 THR B O 1
ATOM 2123 N N . PRO B 1 12 ? -2.02 -8.945 -11.633 1 98.12 12 PRO B N 1
ATOM 2124 C CA . PRO B 1 12 ? -0.792 -8.273 -12.062 1 98.12 12 PRO B CA 1
ATOM 2125 C C . PRO B 1 12 ? -1.033 -6.836 -12.508 1 98.12 12 PRO B C 1
ATOM 2127 O O . PRO B 1 12 ? -2.137 -6.496 -12.945 1 98.12 12 PRO B O 1
ATOM 2130 N N . LEU B 1 13 ? 0.03 -6.027 -12.391 1 96.94 13 LEU B N 1
ATOM 2131 C CA . LEU B 1 13 ? -0.042 -4.676 -12.938 1 96.94 13 LEU B CA 1
ATOM 2132 C C . LEU B 1 13 ? 0.16 -4.691 -14.445 1 96.94 13 LEU B C 1
ATOM 2134 O O . LEU B 1 13 ? -0.491 -3.934 -15.172 1 96.94 13 LEU B O 1
ATOM 2138 N N . GLY B 1 14 ? 1.044 -5.574 -14.891 1 95 14 GLY B N 1
ATOM 2139 C CA . GLY B 1 14 ? 1.353 -5.617 -16.312 1 95 14 GLY B CA 1
ATOM 2140 C C . GLY B 1 14 ? 1.817 -6.984 -16.781 1 95 14 GLY B C 1
ATOM 2141 O O . GLY B 1 14 ? 1.406 -7.457 -17.844 1 95 14 GLY B O 1
ATOM 2142 N N . GLN B 1 15 ? 2.607 -7.68 -15.969 1 96.38 15 GLN B N 1
ATOM 2143 C CA . GLN B 1 15 ? 3.193 -8.969 -16.328 1 96.38 15 GLN B CA 1
ATOM 2144 C C . GLN B 1 15 ? 2.381 -10.117 -15.742 1 96.38 15 GLN B C 1
ATOM 2146 O O . GLN B 1 15 ? 2.352 -10.312 -14.523 1 96.38 15 GLN B O 1
ATOM 2151 N N . PRO B 1 16 ? 1.828 -10.914 -16.562 1 97.12 16 PRO B N 1
ATOM 2152 C CA . PRO B 1 16 ? 1.024 -12.031 -16.062 1 97.12 16 PRO B CA 1
ATOM 2153 C C . PRO B 1 16 ? 1.79 -12.914 -15.07 1 97.12 16 PRO B C 1
ATOM 2155 O O . PRO B 1 16 ? 1.197 -13.461 -14.141 1 97.12 16 PRO B O 1
ATOM 2158 N N . SER B 1 17 ? 3.031 -12.984 -15.211 1 96.94 17 SER B N 1
ATOM 2159 C CA . SER B 1 17 ? 3.865 -13.836 -14.375 1 96.94 17 SER B CA 1
ATOM 2160 C C . SER B 1 17 ? 3.988 -13.273 -12.961 1 96.94 17 SER B C 1
ATOM 2162 O O . SER B 1 17 ? 4.613 -13.883 -12.094 1 96.94 17 SER B O 1
ATOM 2164 N N . ASP B 1 18 ? 3.348 -12.148 -12.734 1 98.06 18 ASP B N 1
ATOM 2165 C CA . ASP B 1 18 ? 3.268 -11.609 -11.375 1 98.06 18 ASP B CA 1
ATOM 2166 C C . ASP B 1 18 ? 2.053 -12.172 -10.641 1 98.06 18 ASP B C 1
ATOM 2168 O O . ASP B 1 18 ? 1.86 -11.891 -9.453 1 98.06 18 ASP B O 1
ATOM 2172 N N . ALA B 1 19 ? 1.246 -12.961 -11.305 1 98.56 19 ALA B N 1
ATOM 2173 C CA . ALA B 1 19 ? 0.125 -13.625 -10.648 1 98.56 19 ALA B CA 1
ATOM 2174 C C . ALA B 1 19 ? 0.609 -14.773 -9.766 1 98.56 19 ALA B C 1
ATOM 2176 O O . ALA B 1 19 ? 1.369 -15.633 -10.219 1 98.56 19 ALA B O 1
ATOM 2177 N N . SER B 1 20 ? 0.16 -14.789 -8.547 1 98.38 20 SER B N 1
ATOM 2178 C CA . SER B 1 20 ? 0.542 -15.867 -7.641 1 98.38 20 SER B CA 1
ATOM 2179 C C . SER B 1 20 ? -0.166 -17.172 -8 1 98.38 20 SER B C 1
ATOM 2181 O O . SER B 1 20 ? -1.261 -17.156 -8.57 1 98.38 20 SER B O 1
ATOM 2183 N N . PRO B 1 21 ? 0.415 -18.297 -7.645 1 98.19 21 PRO B N 1
ATOM 2184 C CA . PRO B 1 21 ? -0.271 -19.578 -7.82 1 98.19 21 PRO B CA 1
ATOM 2185 C C . PRO B 1 21 ? -1.626 -19.625 -7.117 1 98.19 21 PRO B C 1
ATOM 2187 O O . PRO B 1 21 ? -2.574 -20.219 -7.637 1 98.19 21 PRO B O 1
ATOM 2190 N N . ARG B 1 22 ? -1.762 -18.984 -5.996 1 98.06 22 ARG B N 1
ATOM 2191 C CA . ARG B 1 22 ? -3.031 -18.984 -5.273 1 98.06 22 ARG B CA 1
ATOM 2192 C C . ARG B 1 22 ? -4.098 -18.219 -6.047 1 98.06 22 ARG B C 1
ATOM 2194 O O . ARG B 1 22 ? -5.27 -18.609 -6.047 1 98.06 22 ARG B O 1
ATOM 2201 N N . LEU B 1 23 ? -3.684 -17.094 -6.672 1 98.56 23 LEU B N 1
ATOM 2202 C CA . LEU B 1 23 ? -4.633 -16.375 -7.508 1 98.56 23 LEU B CA 1
ATOM 2203 C C . LEU B 1 23 ? -5.082 -17.234 -8.688 1 98.56 23 LEU B C 1
ATOM 2205 O O . LEU B 1 23 ? -6.27 -17.281 -9.008 1 98.56 23 LEU B O 1
ATOM 2209 N N . VAL B 1 24 ? -4.102 -17.859 -9.336 1 98.69 24 VAL B N 1
ATOM 2210 C CA . VAL B 1 24 ? -4.395 -18.688 -10.5 1 98.69 24 VAL B CA 1
ATOM 2211 C C . VAL B 1 24 ? -5.367 -19.797 -10.117 1 98.69 24 VAL B C 1
ATOM 2213 O O . VAL B 1 24 ? -6.344 -20.062 -10.828 1 98.69 24 VAL B O 1
ATOM 2216 N N . ASP B 1 25 ? -5.121 -20.422 -9.016 1 98.5 25 ASP B N 1
ATOM 2217 C CA . ASP B 1 25 ? -6 -21.453 -8.5 1 98.5 25 ASP B CA 1
ATOM 2218 C C . ASP B 1 25 ? -7.406 -20.922 -8.25 1 98.5 25 ASP B C 1
ATOM 2220 O O . ASP B 1 25 ? -8.391 -21.547 -8.625 1 98.5 25 ASP B O 1
ATOM 2224 N N . ALA B 1 26 ? -7.504 -19.766 -7.629 1 98.5 26 ALA B N 1
ATOM 2225 C CA . ALA B 1 26 ? -8.789 -19.156 -7.32 1 98.5 26 ALA B CA 1
ATOM 2226 C C . ALA B 1 26 ? -9.555 -18.812 -8.602 1 98.5 26 ALA B C 1
ATOM 2228 O O . ALA B 1 26 ? -10.773 -19 -8.672 1 98.5 26 ALA B O 1
ATOM 2229 N N . LEU B 1 27 ? -8.867 -18.297 -9.586 1 98.56 27 LEU B N 1
ATOM 2230 C CA . LEU B 1 27 ? -9.492 -17.984 -10.875 1 98.56 27 LEU B CA 1
ATOM 2231 C C . LEU B 1 27 ? -10.141 -19.234 -11.469 1 98.56 27 LEU B C 1
ATOM 2233 O O . LEU B 1 27 ? -11.227 -19.172 -12.039 1 98.56 27 LEU B O 1
ATOM 2237 N N . GLY B 1 28 ? -9.539 -20.344 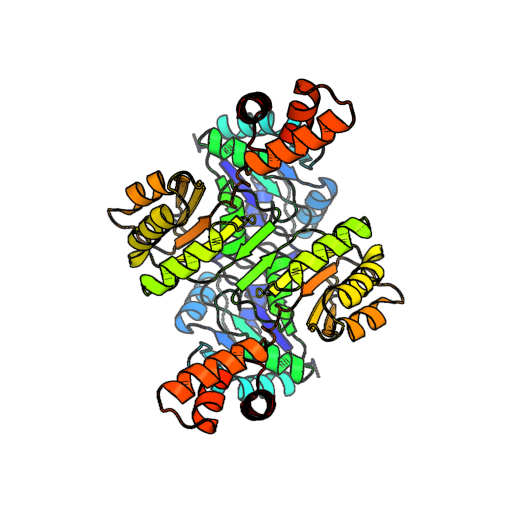-11.305 1 98.5 28 GLY B N 1
ATOM 2238 C CA . GLY B 1 28 ? -10.016 -21.578 -11.891 1 98.5 28 GLY B CA 1
ATOM 2239 C C . GLY B 1 28 ? -11.133 -22.234 -11.094 1 98.5 28 GLY B C 1
ATOM 2240 O O . GLY B 1 28 ? -11.945 -22.969 -11.648 1 98.5 28 GLY B O 1
ATOM 2241 N N . ARG B 1 29 ? -11.188 -21.906 -9.773 1 98.12 29 ARG B N 1
ATOM 2242 C CA . ARG B 1 29 ? -12.023 -22.734 -8.922 1 98.12 29 ARG B CA 1
ATOM 2243 C C . ARG B 1 29 ? -13.18 -21.922 -8.336 1 98.12 29 ARG B C 1
ATOM 2245 O O . ARG B 1 29 ? -14.156 -22.5 -7.844 1 98.12 29 ARG B O 1
ATOM 2252 N N . ALA B 1 30 ? -13.062 -20.625 -8.266 1 98.38 30 ALA B N 1
ATOM 2253 C CA . ALA B 1 30 ? -14.133 -19.812 -7.676 1 98.38 30 ALA B CA 1
ATOM 2254 C C . ALA B 1 30 ? -15.469 -20.078 -8.375 1 98.38 30 ALA B C 1
ATOM 2256 O O . ALA B 1 30 ? -15.508 -20.312 -9.586 1 98.38 30 ALA B O 1
ATOM 2257 N N . ASP B 1 31 ? -16.547 -20 -7.578 1 98.56 31 ASP B N 1
ATOM 2258 C CA . ASP B 1 31 ? -17.891 -20.188 -8.141 1 98.56 31 ASP B CA 1
ATOM 2259 C C . ASP B 1 31 ? -18.328 -18.953 -8.938 1 98.56 31 ASP B C 1
ATOM 2261 O O . ASP B 1 31 ? -19.062 -19.078 -9.922 1 98.56 31 ASP B O 1
ATOM 2265 N N . VAL B 1 32 ? -17.969 -17.844 -8.445 1 98.5 32 VAL B N 1
ATOM 2266 C CA . VAL B 1 32 ? -18.25 -16.562 -9.094 1 98.5 32 VAL B CA 1
ATOM 2267 C C . VAL B 1 32 ? -16.969 -15.727 -9.148 1 98.5 32 VAL B C 1
ATOM 2269 O O . VAL B 1 32 ? -16.25 -15.625 -8.156 1 98.5 32 VAL B O 1
ATOM 2272 N N . VAL B 1 33 ? -16.672 -15.211 -10.328 1 98.5 33 VAL B N 1
ATOM 2273 C CA . VAL B 1 33 ? -15.609 -14.219 -10.484 1 98.5 33 VAL B CA 1
ATOM 2274 C C . VAL B 1 33 ? -16.219 -12.859 -10.805 1 98.5 33 VAL B C 1
ATOM 2276 O O . VAL B 1 33 ? -16.797 -12.664 -11.883 1 98.5 33 VAL B O 1
ATOM 2279 N N . ALA B 1 34 ? -16.172 -11.977 -9.828 1 98 34 ALA B N 1
ATOM 2280 C CA . ALA B 1 34 ? -16.594 -10.594 -10.016 1 98 34 ALA B CA 1
ATOM 2281 C C . ALA B 1 34 ? -15.43 -9.703 -10.43 1 98 34 ALA B C 1
ATOM 2283 O O . ALA B 1 34 ? -14.539 -9.43 -9.625 1 98 34 ALA B O 1
ATOM 2284 N N . ALA B 1 35 ? -15.484 -9.219 -11.68 1 97.31 35 ALA B N 1
ATOM 2285 C CA . ALA B 1 35 ? -14.359 -8.477 -12.234 1 97.31 35 ALA B CA 1
ATOM 2286 C C . ALA B 1 35 ? -14.766 -7.059 -12.617 1 97.31 35 ALA B C 1
ATOM 2288 O O . ALA B 1 35 ? -15.891 -6.828 -13.07 1 97.31 35 ALA B O 1
ATOM 2289 N N . GLU B 1 36 ? -13.805 -6.129 -12.406 1 94.94 36 GLU B N 1
ATOM 2290 C CA . GLU B 1 36 ? -14.047 -4.766 -12.867 1 94.94 36 GLU B CA 1
ATOM 2291 C C . GLU B 1 36 ? -14.367 -4.738 -14.359 1 94.94 36 GLU B C 1
ATOM 2293 O O . GLU B 1 36 ? -15.383 -4.168 -14.773 1 94.94 36 GLU B O 1
ATOM 2298 N N . ASP B 1 37 ? -13.578 -5.332 -15.203 1 94.94 37 ASP B N 1
ATOM 2299 C CA . ASP B 1 37 ? -13.766 -5.562 -16.625 1 94.94 37 ASP B CA 1
ATOM 2300 C C . ASP B 1 37 ? -13.688 -7.051 -16.969 1 94.94 37 ASP B C 1
ATOM 2302 O O . ASP B 1 37 ? -12.633 -7.668 -16.844 1 94.94 37 ASP B O 1
ATOM 2306 N N . THR B 1 38 ? -14.805 -7.656 -17.453 1 96.25 38 THR B N 1
ATOM 2307 C CA . THR B 1 38 ? -14.875 -9.094 -17.688 1 96.25 38 THR B CA 1
ATOM 2308 C C . THR B 1 38 ? -13.969 -9.5 -18.844 1 96.25 38 THR B C 1
ATOM 2310 O O . THR B 1 38 ? -13.453 -10.617 -18.875 1 96.25 38 THR B O 1
ATOM 2313 N N . ARG B 1 39 ? -13.789 -8.648 -19.781 1 96.25 39 ARG B N 1
ATOM 2314 C CA . ARG B 1 39 ? -12.898 -8.945 -20.906 1 96.25 39 ARG B CA 1
ATOM 2315 C C . ARG B 1 39 ? -11.453 -9.047 -20.438 1 96.25 39 ARG B C 1
ATOM 2317 O O . ARG B 1 39 ? -10.719 -9.938 -20.859 1 96.25 39 ARG B O 1
ATOM 2324 N N . ARG B 1 40 ? -11.062 -8.188 -19.5 1 95.69 40 ARG B N 1
ATOM 2325 C CA . ARG B 1 40 ? -9.688 -8.148 -19 1 95.69 40 ARG B CA 1
ATOM 2326 C C . ARG B 1 40 ? -9.367 -9.391 -18.188 1 95.69 40 ARG B C 1
ATOM 2328 O O . ARG B 1 40 ? -8.273 -9.938 -18.281 1 95.69 40 ARG B O 1
ATOM 2335 N N . VAL B 1 41 ? -10.336 -9.82 -17.391 1 97.31 41 VAL B N 1
ATOM 2336 C CA . VAL B 1 41 ? -10.062 -10.977 -16.562 1 97.31 41 VAL B CA 1
ATOM 2337 C C . VAL B 1 41 ? -9.969 -12.234 -17.422 1 97.31 41 VAL B C 1
ATOM 2339 O O . VAL B 1 41 ? -9.18 -13.141 -17.125 1 97.31 41 VAL B O 1
ATOM 2342 N N . ARG B 1 42 ? -10.727 -12.32 -18.469 1 97.81 42 ARG B N 1
ATOM 2343 C CA . ARG B 1 42 ? -10.648 -13.461 -19.375 1 97.81 42 ARG B CA 1
ATOM 2344 C C . ARG B 1 42 ? -9.312 -13.484 -20.109 1 97.81 42 ARG B C 1
ATOM 2346 O O . ARG B 1 42 ? -8.727 -14.555 -20.312 1 97.81 42 ARG B O 1
ATOM 2353 N N . THR B 1 43 ? -8.906 -12.273 -20.5 1 97.62 43 THR B N 1
ATOM 2354 C CA . THR B 1 43 ? -7.598 -12.156 -21.141 1 97.62 43 THR B CA 1
ATOM 2355 C C . THR B 1 43 ? -6.492 -12.609 -20.188 1 97.62 43 THR B C 1
ATOM 2357 O O . THR B 1 43 ? -5.57 -13.32 -20.594 1 97.62 43 THR B O 1
ATOM 2360 N N . LEU B 1 44 ? -6.594 -12.211 -18.953 1 97.75 44 LEU B N 1
ATOM 2361 C CA . LEU B 1 44 ? -5.621 -12.617 -17.953 1 97.75 44 LEU B CA 1
ATOM 2362 C C . LEU B 1 44 ? -5.637 -14.133 -17.766 1 97.75 44 LEU B C 1
ATOM 2364 O O . LEU B 1 44 ? -4.582 -14.773 -17.719 1 97.75 44 LEU B O 1
ATOM 2368 N N . ALA B 1 45 ? -6.828 -14.68 -17.625 1 98.38 45 ALA B N 1
ATOM 2369 C CA . ALA B 1 45 ? -6.961 -16.125 -17.453 1 98.38 45 ALA B CA 1
ATOM 2370 C C . ALA B 1 45 ? -6.309 -16.875 -18.609 1 98.38 45 ALA B C 1
ATOM 2372 O O . ALA B 1 45 ? -5.613 -17.875 -18.391 1 98.38 45 ALA B O 1
ATOM 2373 N N . LYS B 1 46 ? -6.52 -16.391 -19.766 1 98 46 LYS B N 1
ATOM 2374 C CA . LYS B 1 46 ? -5.906 -17 -20.953 1 98 46 LYS B CA 1
ATOM 2375 C C . LYS B 1 46 ? -4.383 -16.922 -20.875 1 98 46 LYS B C 1
ATOM 2377 O O . LYS B 1 46 ? -3.699 -17.922 -21.109 1 98 46 LYS B O 1
ATOM 2382 N N . ALA B 1 47 ? -3.883 -15.781 -20.547 1 97.69 47 ALA B N 1
ATOM 2383 C CA . ALA B 1 47 ? -2.439 -15.586 -20.438 1 97.69 47 ALA B CA 1
ATOM 2384 C C . ALA B 1 47 ? -1.84 -16.516 -19.375 1 97.69 47 ALA B C 1
ATOM 2386 O O . ALA B 1 47 ? -0.688 -16.938 -19.5 1 97.69 47 ALA B O 1
ATOM 2387 N N . LEU B 1 48 ? -2.609 -16.844 -18.375 1 98.06 48 LEU B N 1
ATOM 2388 C CA . LEU B 1 48 ? -2.15 -17.672 -17.25 1 98.06 48 LEU B CA 1
ATOM 2389 C C . LEU B 1 48 ? -2.451 -19.141 -17.5 1 98.06 48 LEU B C 1
ATOM 2391 O O . LEU B 1 48 ? -2.178 -19.984 -16.656 1 98.06 48 LEU B O 1
ATOM 2395 N N . ASP B 1 49 ? -3.084 -19.406 -18.547 1 97.81 49 ASP B N 1
ATOM 2396 C CA . ASP B 1 49 ? -3.465 -20.766 -18.938 1 97.81 49 ASP B CA 1
ATOM 2397 C C . ASP B 1 49 ? -4.383 -21.406 -17.906 1 97.81 49 ASP B C 1
ATOM 2399 O O . ASP B 1 49 ? -4.129 -22.516 -17.438 1 97.81 49 ASP B O 1
ATOM 2403 N N . VAL B 1 50 ? -5.336 -20.656 -17.484 1 98.12 50 VAL B N 1
ATOM 2404 C CA . VAL B 1 50 ? -6.332 -21.172 -16.547 1 98.12 50 VAL B CA 1
ATOM 2405 C C . VAL B 1 50 ? -7.734 -20.938 -17.109 1 98.12 50 VAL B C 1
ATOM 2407 O O . VAL B 1 50 ? -8.008 -19.891 -17.688 1 98.12 50 VAL B O 1
ATOM 2410 N N . ARG B 1 51 ? -8.57 -21.938 -17.062 1 97.94 51 ARG B N 1
ATOM 2411 C CA . ARG B 1 51 ? -9.977 -21.812 -17.422 1 97.94 51 ARG B CA 1
ATOM 2412 C C . ARG B 1 51 ? -10.82 -21.391 -16.219 1 97.94 51 ARG B C 1
ATOM 2414 O O . ARG B 1 51 ? -10.781 -22.047 -15.18 1 97.94 51 ARG B O 1
ATOM 2421 N N . ILE B 1 52 ? -11.531 -20.297 -16.391 1 98 52 ILE B N 1
ATOM 2422 C CA . ILE B 1 52 ? -12.461 -19.891 -15.352 1 98 52 ILE B CA 1
ATOM 2423 C C . ILE B 1 52 ? -13.703 -20.781 -15.375 1 98 52 ILE B C 1
ATOM 2425 O O . ILE B 1 52 ? -14.492 -20.719 -16.312 1 98 52 ILE B O 1
ATOM 2429 N N . ALA B 1 53 ? -13.867 -21.547 -14.344 1 97.38 53 ALA B N 1
ATOM 2430 C CA . ALA B 1 53 ? -14.969 -22.516 -14.305 1 97.38 53 ALA B CA 1
ATOM 2431 C C . ALA B 1 53 ? -16.25 -21.859 -13.828 1 97.38 53 ALA B C 1
ATOM 2433 O O . ALA B 1 53 ? -17.359 -22.266 -14.211 1 97.38 53 ALA B O 1
ATOM 2434 N N . GLY B 1 54 ? -16.109 -20.859 -13.008 1 97.62 54 GLY B N 1
ATOM 2435 C CA . GLY B 1 54 ? -17.266 -20.219 -12.414 1 97.62 54 GLY B CA 1
ATOM 2436 C C . GLY B 1 54 ? -17.906 -19.172 -13.312 1 97.62 54 GLY B C 1
ATOM 2437 O O . GLY B 1 54 ? -17.406 -18.922 -14.414 1 97.62 54 GLY B O 1
ATOM 2438 N N . ARG B 1 55 ? -18.984 -18.609 -12.828 1 97.81 55 ARG B N 1
ATOM 2439 C CA . ARG B 1 55 ? -19.672 -17.516 -13.523 1 97.81 55 ARG B CA 1
ATOM 2440 C C . ARG B 1 55 ? -18.875 -16.219 -13.391 1 97.81 55 ARG B C 1
ATOM 2442 O O . ARG B 1 55 ? -18.344 -15.914 -12.32 1 97.81 55 ARG B O 1
ATOM 2449 N N . VAL B 1 56 ? -18.797 -15.516 -14.523 1 97.88 56 VAL B N 1
ATOM 2450 C CA . VAL B 1 56 ? -18.094 -14.234 -14.516 1 97.88 56 VAL B CA 1
ATOM 2451 C C . VAL B 1 56 ? -19.109 -13.094 -14.586 1 97.88 56 VAL B C 1
ATOM 2453 O O . VAL B 1 56 ? -19.969 -13.07 -15.477 1 97.88 56 VAL B O 1
ATOM 2456 N N . VAL B 1 57 ? -19.016 -12.164 -13.617 1 96.88 57 VAL B N 1
ATOM 2457 C CA . VAL B 1 57 ? -19.906 -11.008 -13.609 1 96.88 57 VAL B CA 1
ATOM 2458 C C . VAL B 1 57 ? -19.078 -9.727 -13.516 1 96.88 57 VAL B C 1
ATOM 2460 O O . VAL B 1 57 ? -17.938 -9.742 -13.039 1 96.88 57 VAL B O 1
ATOM 2463 N N . SER B 1 58 ? -19.672 -8.656 -14.023 1 94.81 58 SER B N 1
ATOM 2464 C CA . SER B 1 58 ? -18.984 -7.367 -13.906 1 94.81 58 SER B CA 1
ATOM 2465 C C . SER B 1 58 ? -19.266 -6.723 -12.555 1 94.81 58 SER B C 1
ATOM 2467 O O . SER B 1 58 ? -20.359 -6.832 -12.016 1 94.81 58 SER B O 1
ATOM 2469 N N . LEU B 1 59 ? -18.266 -6.09 -11.969 1 92 59 LEU B N 1
ATOM 2470 C CA . LEU B 1 59 ? -18.359 -5.328 -10.727 1 92 59 LEU B CA 1
ATOM 2471 C C . LEU B 1 59 ? -17.547 -4.047 -10.82 1 92 59 LEU B C 1
ATOM 2473 O O . LEU B 1 59 ? -16.328 -4.062 -10.617 1 92 59 LEU B O 1
ATOM 2477 N N . PHE B 1 60 ? -18.188 -2.98 -11.141 1 83.88 60 PHE B N 1
ATOM 2478 C CA . PHE B 1 60 ? -17.562 -1.664 -11.203 1 83.88 60 PHE B CA 1
ATOM 2479 C C . PHE B 1 60 ? -18.453 -0.615 -10.531 1 83.88 60 PHE B C 1
ATOM 2481 O O . PHE B 1 60 ? -19.547 -0.92 -10.086 1 83.88 60 PHE B O 1
ATOM 2488 N N . ASP B 1 61 ? -17.984 0.528 -10.359 1 79.56 61 ASP B N 1
ATOM 2489 C CA . ASP B 1 61 ? -18.578 1.547 -9.5 1 79.56 61 ASP B CA 1
ATOM 2490 C C . ASP B 1 61 ? -20.047 1.766 -9.844 1 79.56 61 ASP B C 1
ATOM 2492 O O . ASP B 1 61 ? -20.906 1.759 -8.953 1 79.56 61 ASP B O 1
ATOM 2496 N N . GLN B 1 62 ? -2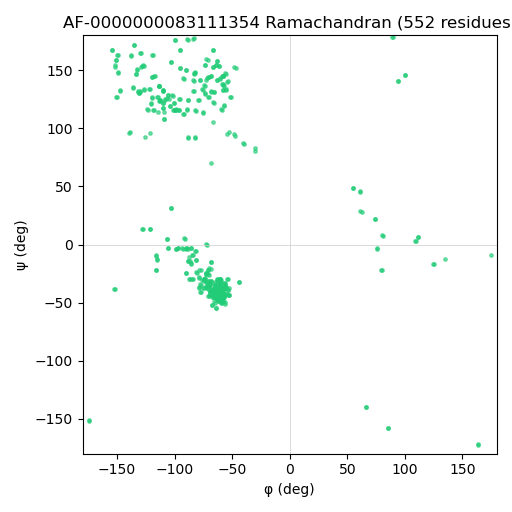0.391 1.832 -11.039 1 77.19 62 GLN B N 1
ATOM 2497 C CA . GLN B 1 62 ? -21.734 2.172 -11.492 1 77.19 62 GLN B CA 1
ATOM 2498 C C . GLN B 1 62 ? -22.719 1.041 -11.203 1 77.19 62 GLN B C 1
ATOM 2500 O O . GLN B 1 62 ? -23.922 1.283 -11.008 1 77.19 62 GLN B O 1
ATOM 2505 N N . VAL B 1 63 ? -22.219 -0.183 -11.109 1 81.75 63 VAL B N 1
ATOM 2506 C CA . VAL B 1 63 ? -23.156 -1.298 -10.992 1 81.75 63 VAL B CA 1
ATOM 2507 C C . VAL B 1 63 ? -22.969 -1.998 -9.648 1 81.75 63 VAL B C 1
ATOM 2509 O O . VAL B 1 63 ? -23.75 -2.877 -9.281 1 81.75 63 VAL B O 1
ATOM 2512 N N . GLU B 1 64 ? -21.953 -1.644 -8.969 1 81 64 GLU B N 1
ATOM 2513 C CA . GLU B 1 64 ? -21.578 -2.361 -7.75 1 81 64 GLU B CA 1
ATOM 2514 C C . GLU B 1 64 ? -22.75 -2.439 -6.777 1 81 64 GLU B C 1
ATOM 2516 O O . GLU B 1 64 ? -23.016 -3.496 -6.203 1 81 64 GLU B O 1
ATOM 2521 N N . ALA B 1 65 ? -23.484 -1.376 -6.578 1 82.38 65 ALA B N 1
ATOM 2522 C CA . ALA B 1 65 ? -24.594 -1.346 -5.625 1 82.38 65 ALA B CA 1
ATOM 2523 C C . ALA B 1 65 ? -25.625 -2.418 -5.953 1 82.38 65 ALA B C 1
ATOM 2525 O O . ALA B 1 65 ? -26.125 -3.096 -5.055 1 82.38 65 ALA B O 1
ATOM 2526 N N . ALA B 1 66 ? -25.875 -2.6 -7.176 1 85.88 66 ALA B N 1
ATOM 2527 C CA . ALA B 1 66 ? -26.875 -3.564 -7.609 1 85.88 66 ALA B CA 1
ATOM 2528 C C . ALA B 1 66 ? -26.344 -4.992 -7.531 1 85.88 66 ALA B C 1
ATOM 2530 O O . ALA B 1 66 ? -27.109 -5.949 -7.461 1 85.88 66 ALA B O 1
ATOM 2531 N N . ARG B 1 67 ? -25.016 -5.152 -7.543 1 91.5 67 ARG B N 1
ATOM 2532 C CA . ARG B 1 67 ? -24.391 -6.469 -7.566 1 91.5 67 ARG B CA 1
ATOM 2533 C C . ARG B 1 67 ? -24.188 -7 -6.156 1 91.5 67 ARG B C 1
ATOM 2535 O O . ARG B 1 67 ? -23.953 -8.195 -5.965 1 91.5 67 ARG B O 1
ATOM 2542 N N . VAL B 1 68 ? -24.297 -6.184 -5.191 1 93.75 68 VAL B N 1
ATOM 2543 C CA . VAL B 1 68 ? -23.906 -6.535 -3.83 1 93.75 68 VAL B CA 1
ATOM 2544 C C . VAL B 1 68 ? -24.844 -7.613 -3.283 1 93.75 68 VAL B C 1
ATOM 2546 O O . VAL B 1 68 ? -24.375 -8.672 -2.842 1 93.75 68 VAL B O 1
ATOM 2549 N N . GLU B 1 69 ? -26.125 -7.383 -3.352 1 94.12 69 GLU B N 1
ATOM 2550 C CA . GLU B 1 69 ? -27.094 -8.297 -2.73 1 94.12 69 GLU B CA 1
ATOM 2551 C C . GLU B 1 69 ? -27 -9.688 -3.354 1 94.12 69 GLU B C 1
ATOM 2553 O O . GLU B 1 69 ? -26.891 -10.688 -2.643 1 94.12 69 GLU B O 1
ATOM 2558 N N . PRO B 1 70 ? -27 -9.766 -4.676 1 96.19 70 PRO B N 1
ATOM 2559 C CA . PRO B 1 70 ? -26.859 -11.086 -5.289 1 96.19 70 PRO B CA 1
ATOM 2560 C C . PRO B 1 70 ? -25.562 -11.789 -4.914 1 96.19 70 PRO B C 1
ATOM 2562 O O . PRO B 1 70 ? -25.547 -13 -4.699 1 96.19 70 PRO B O 1
ATOM 2565 N N . LEU B 1 71 ? -24.5 -11.125 -4.836 1 97.06 71 LEU B N 1
ATOM 2566 C CA . LEU B 1 71 ? -23.203 -11.727 -4.52 1 97.06 71 LEU B CA 1
ATOM 2567 C C . LEU B 1 71 ? -23.156 -12.172 -3.061 1 97.06 71 LEU B C 1
ATOM 2569 O O . LEU B 1 71 ? -22.562 -13.203 -2.742 1 97.06 71 LEU B O 1
ATOM 2573 N N . ILE B 1 72 ? -23.797 -11.383 -2.229 1 96.88 72 ILE B N 1
ATOM 2574 C CA . ILE B 1 72 ? -23.906 -11.773 -0.827 1 96.88 72 ILE B CA 1
ATOM 2575 C C . ILE B 1 72 ? -24.703 -13.07 -0.71 1 96.88 72 ILE B C 1
ATOM 2577 O O . ILE B 1 72 ? -24.328 -13.969 0.044 1 96.88 72 ILE B O 1
ATOM 2581 N N . ALA B 1 73 ? -25.797 -13.117 -1.417 1 97.44 73 ALA B N 1
ATOM 2582 C CA . ALA B 1 73 ? -26.609 -14.32 -1.419 1 97.44 73 ALA B CA 1
ATOM 2583 C C . ALA B 1 73 ? -25.812 -15.539 -1.876 1 97.44 73 ALA B C 1
ATOM 2585 O O . ALA B 1 73 ? -25.984 -16.641 -1.338 1 97.44 73 ALA B O 1
ATOM 2586 N N . ASP B 1 74 ? -24.938 -15.328 -2.873 1 97.56 74 ASP B N 1
ATOM 2587 C CA . ASP B 1 74 ? -24.062 -16.406 -3.334 1 97.56 74 ASP B CA 1
ATOM 2588 C C . ASP B 1 74 ? -23.156 -16.906 -2.205 1 97.56 74 ASP B C 1
ATOM 2590 O O . ASP B 1 74 ? -23.062 -18.109 -1.98 1 97.56 74 ASP B O 1
ATOM 2594 N N . VAL B 1 75 ? -22.531 -16.031 -1.521 1 98.06 75 VAL B N 1
ATOM 2595 C CA . VAL B 1 75 ? -21.625 -16.391 -0.439 1 98.06 75 VAL B CA 1
ATOM 2596 C C . VAL B 1 75 ? -22.391 -17.109 0.668 1 98.06 75 VAL B C 1
ATOM 2598 O O . VAL B 1 75 ? -21.953 -18.141 1.184 1 98.06 75 VAL B O 1
ATOM 2601 N N . GLU B 1 76 ? -23.562 -16.594 1.003 1 97.25 76 GLU B N 1
ATOM 2602 C CA . GLU B 1 76 ? -24.406 -17.203 2.033 1 97.25 76 GLU B CA 1
ATOM 2603 C C . GLU B 1 76 ? -24.797 -18.625 1.659 1 97.25 76 GLU B C 1
ATOM 2605 O O . GLU B 1 76 ? -24.922 -19.484 2.531 1 97.25 76 GLU B O 1
ATOM 2610 N N . ALA B 1 77 ? -24.938 -18.828 0.419 1 97.25 77 ALA B N 1
ATOM 2611 C CA . ALA B 1 77 ? -25.328 -20.141 -0.081 1 97.25 77 ALA B CA 1
ATOM 2612 C C . ALA B 1 77 ? -24.141 -21.078 -0.167 1 97.25 77 ALA B C 1
ATOM 2614 O O . ALA B 1 77 ? -24.266 -22.219 -0.586 1 97.25 77 ALA B O 1
ATOM 2615 N N . GLY B 1 78 ? -22.953 -20.578 0.101 1 97.44 78 GLY B N 1
ATOM 2616 C CA . GLY B 1 78 ? -21.781 -21.453 0.198 1 97.44 78 GLY B CA 1
ATOM 2617 C C . GLY B 1 78 ? -20.797 -21.25 -0.936 1 97.44 78 GLY B C 1
ATOM 2618 O O . GLY B 1 78 ? -19.797 -21.969 -1.031 1 97.44 78 GLY B O 1
ATOM 2619 N N . ALA B 1 79 ? -21.031 -20.266 -1.75 1 98.06 79 ALA B N 1
ATOM 2620 C CA . ALA B 1 79 ? -20.172 -20.031 -2.918 1 98.06 79 ALA B CA 1
ATOM 2621 C C . ALA B 1 79 ? -18.922 -19.266 -2.539 1 98.06 79 ALA B C 1
ATOM 2623 O O . ALA B 1 79 ? -18.938 -18.453 -1.617 1 98.06 79 ALA B O 1
ATOM 2624 N N . THR B 1 80 ? -17.859 -19.547 -3.252 1 98.31 80 THR B N 1
ATOM 2625 C CA . THR B 1 80 ? -16.672 -18.688 -3.246 1 98.31 80 THR B CA 1
ATOM 2626 C C . THR B 1 80 ? -16.781 -17.625 -4.328 1 98.31 80 THR B C 1
ATOM 2628 O O . THR B 1 80 ? -16.875 -17.938 -5.516 1 98.31 80 THR B O 1
ATOM 2631 N N . VAL B 1 81 ? -16.828 -16.422 -3.852 1 98.44 81 VAL B N 1
ATOM 2632 C CA . VAL B 1 81 ? -16.844 -15.273 -4.766 1 98.44 81 VAL B CA 1
ATOM 2633 C C . VAL B 1 81 ? -15.477 -14.609 -4.797 1 98.44 81 VAL B C 1
ATOM 2635 O O . VAL B 1 81 ? -14.984 -14.141 -3.766 1 98.44 81 VAL B O 1
ATOM 2638 N N . LEU B 1 82 ? -14.875 -14.594 -5.992 1 98.62 82 LEU B N 1
ATOM 2639 C CA . LEU B 1 82 ? -13.578 -13.945 -6.199 1 98.62 82 LEU B CA 1
ATOM 2640 C C . LEU B 1 82 ? -13.758 -12.578 -6.844 1 98.62 82 LEU B C 1
ATOM 2642 O O . LEU B 1 82 ? -14.352 -12.461 -7.918 1 98.62 82 LEU B O 1
ATOM 2646 N N . VAL B 1 83 ? -13.266 -11.555 -6.141 1 98.19 83 VAL B N 1
ATOM 2647 C CA . VAL B 1 83 ? -13.281 -10.195 -6.68 1 98.19 83 VAL B CA 1
ATOM 2648 C C . VAL B 1 83 ? -11.898 -9.828 -7.203 1 98.19 83 VAL B C 1
ATOM 2650 O O . VAL B 1 83 ? -10.898 -9.992 -6.5 1 98.19 83 VAL B O 1
ATOM 2653 N N . VAL B 1 84 ? -11.836 -9.352 -8.461 1 97.81 84 VAL B N 1
ATOM 2654 C CA . VAL B 1 84 ? -10.57 -8.906 -9.039 1 97.81 84 VAL B CA 1
ATOM 2655 C C . VAL B 1 84 ? -10.766 -7.555 -9.727 1 97.81 84 VAL B C 1
ATOM 2657 O O . VAL B 1 84 ? -11.852 -7.254 -10.219 1 97.81 84 VAL B O 1
ATOM 2660 N N . SER B 1 85 ? -9.742 -6.742 -9.688 1 95.56 85 SER B N 1
ATOM 2661 C CA . SER B 1 85 ? -9.719 -5.496 -10.438 1 95.56 85 SER B CA 1
ATOM 2662 C C . SER B 1 85 ? -8.922 -5.652 -11.734 1 95.56 85 SER B C 1
ATOM 2664 O O . SER B 1 85 ? -8.359 -6.715 -12 1 95.56 85 SER B O 1
ATOM 2666 N N . ASP B 1 86 ? -8.891 -4.672 -12.516 1 93.44 86 ASP B N 1
ATOM 2667 C CA . ASP B 1 86 ? -8.188 -4.711 -13.797 1 93.44 86 ASP B CA 1
ATOM 2668 C C . ASP B 1 86 ? -6.688 -4.883 -13.594 1 93.44 86 ASP B C 1
ATOM 2670 O O . ASP B 1 86 ? -6.023 -5.562 -14.383 1 93.44 86 ASP B O 1
ATOM 2674 N N . ALA B 1 87 ? -6.219 -4.199 -12.578 1 94.94 87 ALA B N 1
ATOM 2675 C CA . ALA B 1 87 ? -4.797 -4.32 -12.266 1 94.94 87 ALA B CA 1
ATOM 2676 C C . ALA B 1 87 ? -4.547 -4.098 -10.773 1 94.94 87 ALA B C 1
ATOM 2678 O O . ALA B 1 87 ? -4.988 -3.096 -10.211 1 94.94 87 ALA B O 1
ATOM 2679 N N . GLY B 1 88 ? -3.846 -5.105 -10.203 1 96.69 88 GLY B N 1
ATOM 2680 C CA . GLY B 1 88 ? -3.367 -4.922 -8.844 1 96.69 88 GLY B CA 1
ATOM 2681 C C . GLY B 1 88 ? -4.398 -5.285 -7.797 1 96.69 88 GLY B C 1
ATOM 2682 O O . GLY B 1 88 ? -5.285 -6.105 -8.047 1 96.69 88 GLY B O 1
ATOM 2683 N N . MET B 1 89 ? -4.254 -4.742 -6.578 1 96.88 89 MET B N 1
ATOM 2684 C CA . MET B 1 89 ? -5.074 -5.008 -5.398 1 96.88 89 MET B CA 1
ATOM 2685 C C . MET B 1 89 ? -6.473 -4.418 -5.562 1 96.88 89 MET B C 1
ATOM 2687 O O . MET B 1 89 ? -6.617 -3.227 -5.84 1 96.88 89 MET B O 1
ATOM 2691 N N . PRO B 1 90 ? -7.523 -5.281 -5.352 1 95 90 PRO B N 1
ATOM 2692 C CA . PRO B 1 90 ? -8.867 -4.707 -5.312 1 95 90 PRO B CA 1
ATOM 2693 C C . PRO B 1 90 ? -9.047 -3.695 -4.184 1 95 90 PRO B C 1
ATOM 2695 O O . PRO B 1 90 ? -8.336 -3.754 -3.18 1 95 90 PRO B O 1
ATOM 2698 N N . LEU B 1 91 ? -9.984 -2.732 -4.34 1 90.12 91 LEU B N 1
ATOM 2699 C CA . LEU B 1 91 ? -10.398 -1.756 -3.34 1 90.12 91 LEU B CA 1
ATOM 2700 C C . LEU B 1 91 ? -9.398 -0.607 -3.252 1 90.12 91 LEU B C 1
ATOM 2702 O O . LEU B 1 91 ? -9.695 0.433 -2.656 1 90.12 91 LEU B O 1
ATOM 2706 N N . ILE B 1 92 ? -8.148 -0.752 -3.67 1 90.19 92 ILE B N 1
ATOM 2707 C CA . ILE B 1 92 ? -7.195 0.352 -3.746 1 90.19 92 ILE B CA 1
ATOM 2708 C C . ILE B 1 92 ? -7.41 1.128 -5.043 1 90.19 92 ILE B C 1
ATOM 2710 O O . ILE B 1 92 ? -6.809 0.807 -6.074 1 90.19 92 ILE B O 1
ATOM 2714 N N . SER B 1 93 ? -8.258 2.191 -5.008 1 81.06 93 SER B N 1
ATOM 2715 C CA . SER B 1 93 ? -8.703 2.951 -6.172 1 81.06 93 SER B CA 1
ATOM 2716 C C . SER B 1 93 ? -9.492 2.072 -7.137 1 81.06 93 SER B C 1
ATOM 2718 O O . SER B 1 93 ? -9.375 2.225 -8.359 1 81.06 93 SER B O 1
ATOM 2720 N N . ASP B 1 94 ? -10.141 1.042 -6.574 1 81.44 94 ASP B N 1
ATOM 2721 C CA . ASP B 1 94 ? -10.891 0.061 -7.348 1 81.44 94 ASP B CA 1
ATOM 2722 C C . ASP B 1 94 ? -12.211 -0.282 -6.664 1 81.44 94 ASP B C 1
ATOM 2724 O O . ASP B 1 94 ? -12.375 -0.045 -5.465 1 81.44 94 ASP B O 1
ATOM 2728 N N . PRO B 1 95 ? -13.125 -0.855 -7.371 1 82.56 95 PRO B N 1
ATOM 2729 C CA . PRO B 1 95 ? -14.398 -1.266 -6.781 1 82.56 95 PRO B CA 1
ATOM 2730 C C . PRO B 1 95 ? -14.242 -2.393 -5.762 1 82.56 95 PRO B C 1
ATOM 2732 O O . PRO B 1 95 ? -13.188 -3.027 -5.695 1 82.56 95 PRO B O 1
ATOM 2735 N N . GLY B 1 96 ? -15.32 -2.645 -5 1 91.69 96 GLY B N 1
ATOM 2736 C CA . GLY B 1 96 ? -15.344 -3.781 -4.094 1 91.69 96 GLY B CA 1
ATOM 2737 C C . GLY B 1 96 ? -15.648 -3.393 -2.658 1 91.69 96 GLY B C 1
ATOM 2738 O O . GLY B 1 96 ? -16 -4.246 -1.842 1 91.69 96 GLY B O 1
ATOM 2739 N N . TYR B 1 97 ? -15.492 -2.125 -2.4 1 91.69 97 TYR B N 1
ATOM 2740 C CA . TYR B 1 97 ? -15.648 -1.668 -1.024 1 91.69 97 TYR B CA 1
ATOM 2741 C C . TYR B 1 97 ? -17.047 -1.991 -0.497 1 91.69 97 TYR B C 1
ATOM 2743 O O . TYR B 1 97 ? -17.188 -2.508 0.613 1 91.69 97 TYR B O 1
ATOM 2751 N N . ARG B 1 98 ? -18.016 -1.707 -1.235 1 90.38 98 ARG B N 1
ATOM 2752 C CA . ARG B 1 98 ? -19.391 -1.958 -0.827 1 90.38 98 ARG B CA 1
ATOM 2753 C C . ARG B 1 98 ? -19.625 -3.443 -0.58 1 90.38 98 ARG B C 1
ATOM 2755 O O . ARG B 1 98 ? -20.328 -3.818 0.37 1 90.38 98 ARG B O 1
ATOM 2762 N N . LEU B 1 99 ? -19.094 -4.227 -1.409 1 94.88 99 LEU B N 1
ATOM 2763 C CA . LEU B 1 99 ? -19.25 -5.668 -1.272 1 94.88 99 LEU B CA 1
ATOM 2764 C C . LEU B 1 99 ? -18.562 -6.176 -0.009 1 94.88 99 LEU B C 1
ATOM 2766 O O . LEU B 1 99 ? -19.141 -6.984 0.729 1 94.88 99 LEU B O 1
ATOM 2770 N N . VAL B 1 100 ? -17.359 -5.738 0.267 1 96.5 100 VAL B N 1
ATOM 2771 C CA . VAL B 1 100 ? -16.625 -6.133 1.462 1 96.5 100 VAL B CA 1
ATOM 2772 C C . VAL B 1 100 ? -17.391 -5.711 2.709 1 96.5 100 VAL B C 1
ATOM 2774 O O . VAL B 1 100 ? -17.562 -6.504 3.635 1 96.5 100 VAL B O 1
ATOM 2777 N N . THR B 1 101 ? -17.875 -4.492 2.695 1 94.75 101 THR B N 1
ATOM 2778 C CA . THR B 1 101 ? -18.625 -3.973 3.842 1 94.75 101 THR B CA 1
ATOM 2779 C C . THR B 1 101 ? -19.891 -4.785 4.082 1 94.75 101 THR B C 1
ATOM 2781 O O . THR B 1 101 ? -20.219 -5.094 5.23 1 94.75 101 THR B O 1
ATOM 2784 N N . ALA B 1 102 ? -20.562 -5.102 3.021 1 94.5 102 ALA B N 1
ATOM 2785 C CA . ALA B 1 102 ? -21.781 -5.91 3.127 1 94.5 102 ALA B CA 1
ATOM 2786 C C . ALA B 1 102 ? -21.469 -7.301 3.668 1 94.5 102 ALA B C 1
ATOM 2788 O O . ALA B 1 102 ? -22.219 -7.836 4.488 1 94.5 102 ALA B O 1
ATOM 2789 N N . CYS B 1 103 ? -20.375 -7.906 3.211 1 97 103 CYS B N 1
ATOM 2790 C CA . CYS B 1 103 ? -19.953 -9.211 3.699 1 97 103 CYS B CA 1
ATOM 2791 C C . CYS B 1 103 ? -19.641 -9.164 5.191 1 97 103 CYS B C 1
ATOM 2793 O O . CYS B 1 103 ? -20.062 -10.039 5.945 1 97 103 CYS B O 1
ATOM 2795 N N . VAL B 1 104 ? -18.922 -8.18 5.559 1 96 104 VAL B N 1
ATOM 2796 C CA . VAL B 1 104 ? -18.547 -7.992 6.957 1 96 104 VAL B CA 1
ATOM 2797 C C . VAL B 1 104 ? -19.812 -7.84 7.805 1 96 104 VAL B C 1
ATOM 2799 O O . VAL B 1 104 ? -19.938 -8.477 8.859 1 96 104 VAL B O 1
ATOM 2802 N N . ALA B 1 105 ? -20.75 -7.008 7.363 1 94.69 105 ALA B N 1
ATOM 2803 C CA . ALA B 1 105 ? -22 -6.77 8.086 1 94.69 105 ALA B CA 1
ATOM 2804 C C . ALA B 1 105 ? -22.797 -8.055 8.242 1 94.69 105 ALA B C 1
ATOM 2806 O O . ALA B 1 105 ? -23.469 -8.258 9.25 1 94.69 105 ALA B O 1
ATOM 2807 N N . ALA B 1 106 ? -22.688 -8.891 7.27 1 95.5 106 ALA B N 1
ATOM 2808 C CA . ALA B 1 106 ? -23.438 -10.141 7.262 1 95.5 106 ALA B CA 1
ATOM 2809 C C . ALA B 1 106 ? -22.688 -11.234 8.031 1 95.5 106 ALA B C 1
ATOM 2811 O O . ALA B 1 106 ? -23.172 -12.359 8.141 1 95.5 106 ALA B O 1
ATOM 2812 N N . GLY B 1 107 ? -21.484 -10.906 8.516 1 95.19 107 GLY B N 1
ATOM 2813 C CA . GLY B 1 107 ? -20.703 -11.875 9.258 1 95.19 107 GLY B CA 1
ATOM 2814 C C . GLY B 1 107 ? -20.094 -12.945 8.375 1 95.19 107 GLY B C 1
ATOM 2815 O O . GLY B 1 107 ? -19.828 -14.062 8.828 1 95.19 107 GLY B O 1
ATOM 2816 N N . LEU B 1 108 ? -19.922 -12.719 7.098 1 96.75 108 LEU B N 1
ATOM 2817 C CA . LEU B 1 108 ? -19.359 -13.664 6.137 1 96.75 108 LEU B CA 1
ATOM 2818 C C . LEU B 1 108 ? -17.844 -13.516 6.043 1 96.75 108 LEU B C 1
ATOM 2820 O O . LEU B 1 108 ? -17.312 -12.414 6.199 1 96.75 108 LEU B O 1
ATOM 2824 N N . PRO B 1 109 ? -17.156 -14.586 5.742 1 96.31 109 PRO B N 1
ATOM 2825 C CA . PRO B 1 109 ? -15.688 -14.539 5.668 1 96.31 109 PRO B CA 1
ATOM 2826 C C . PRO B 1 109 ? -15.188 -13.711 4.488 1 96.31 109 PRO B C 1
ATOM 2828 O O . PRO B 1 109 ? -15.695 -13.844 3.373 1 96.31 109 PRO B O 1
ATOM 2831 N N . VAL B 1 110 ? -14.281 -12.859 4.785 1 97.38 110 VAL B N 1
ATOM 2832 C CA . VAL B 1 110 ? -13.562 -12.078 3.785 1 97.38 110 VAL B CA 1
ATOM 2833 C C . VAL B 1 110 ? -12.062 -12.367 3.877 1 97.38 110 VAL B C 1
ATOM 2835 O O . VAL B 1 110 ? -11.453 -12.188 4.938 1 97.38 110 VAL B O 1
ATOM 2838 N N . GLN B 1 111 ? -11.5 -12.828 2.807 1 97.19 111 GLN B N 1
ATOM 2839 C CA . GLN B 1 111 ? -10.07 -13.125 2.74 1 97.19 111 GLN B CA 1
ATOM 2840 C C . GLN B 1 111 ? -9.438 -12.477 1.512 1 97.19 111 GLN B C 1
ATOM 2842 O O . GLN B 1 111 ? -10.141 -12.016 0.612 1 97.19 111 GLN B O 1
ATOM 2847 N N . CYS B 1 112 ? -8.133 -12.445 1.577 1 98 112 CYS B N 1
ATOM 2848 C CA . CYS B 1 112 ? -7.418 -11.758 0.508 1 98 112 CYS B CA 1
ATOM 2849 C C . CYS B 1 112 ? -6.301 -12.633 -0.049 1 98 112 CYS B C 1
ATOM 2851 O O . CYS B 1 112 ? -5.602 -13.312 0.706 1 98 112 CYS B O 1
ATOM 2853 N N . LEU B 1 113 ? -6.23 -12.742 -1.298 1 98.44 113 LEU B N 1
ATOM 2854 C CA . LEU B 1 113 ? -5.039 -13.188 -2.014 1 98.44 113 LEU B CA 1
ATOM 2855 C C . LEU B 1 113 ? -4.125 -12.016 -2.342 1 98.44 113 LEU B C 1
ATOM 2857 O O . LEU B 1 113 ? -4.281 -11.375 -3.387 1 98.44 113 LEU B O 1
ATOM 2861 N N . PRO B 1 114 ? -3.193 -11.75 -1.439 1 98.5 114 PRO B N 1
ATOM 2862 C CA . PRO B 1 114 ? -2.406 -10.523 -1.561 1 98.5 114 PRO B CA 1
ATOM 2863 C C . PRO B 1 114 ? -1.501 -10.516 -2.791 1 98.5 114 PRO B C 1
ATOM 2865 O O . PRO B 1 114 ? -1.109 -11.586 -3.275 1 98.5 114 PRO B O 1
ATOM 2868 N N . GLY B 1 115 ? -1.195 -9.289 -3.314 1 98.12 115 GLY B N 1
ATOM 2869 C CA . GLY B 1 115 ? -0.359 -9.203 -4.5 1 98.12 115 GLY B CA 1
ATOM 2870 C C . GLY B 1 115 ? -0.001 -7.777 -4.875 1 98.12 115 GLY B C 1
ATOM 2871 O O . GLY B 1 115 ? 0.127 -6.918 -4.004 1 98.12 115 GLY B O 1
ATOM 2872 N N . PRO B 1 116 ? 0.21 -7.57 -6.16 1 98.19 116 PRO B N 1
ATOM 2873 C CA . PRO B 1 116 ? 0.751 -6.301 -6.648 1 98.19 116 PRO B CA 1
ATOM 2874 C C . PRO B 1 116 ? -0.175 -5.117 -6.367 1 98.19 116 PRO B C 1
ATOM 2876 O O . PRO B 1 116 ? -1.399 -5.262 -6.418 1 98.19 116 PRO B O 1
ATOM 2879 N N . SER B 1 117 ? 0.399 -4.07 -6.039 1 97.81 117 SER B N 1
ATOM 2880 C CA . SER B 1 117 ? -0.224 -2.754 -5.957 1 97.81 117 SER B CA 1
ATOM 2881 C C . SER B 1 117 ? 0.667 -1.681 -6.57 1 97.81 117 SER B C 1
ATOM 2883 O O . SER B 1 117 ? 1.87 -1.639 -6.309 1 97.81 117 SER B O 1
ATOM 2885 N N . ALA B 1 118 ? 0.065 -0.809 -7.371 1 98 118 ALA B N 1
ATOM 2886 C CA . ALA B 1 118 ? 0.853 0.271 -7.957 1 98 118 ALA B CA 1
ATOM 2887 C C . ALA B 1 118 ? 1.409 1.195 -6.879 1 98 118 ALA B C 1
ATOM 2889 O O . ALA B 1 118 ? 2.5 1.749 -7.027 1 98 118 ALA B O 1
ATOM 2890 N N . VAL B 1 119 ? 0.708 1.329 -5.781 1 98.31 119 VAL B N 1
ATOM 2891 C CA . VAL B 1 119 ? 1.096 2.229 -4.699 1 98.31 119 VAL B CA 1
ATOM 2892 C C . VAL B 1 119 ? 2.424 1.771 -4.098 1 98.31 119 VAL B C 1
ATOM 2894 O O . VAL B 1 119 ? 3.406 2.518 -4.109 1 98.31 119 VAL B O 1
ATOM 2897 N N . THR B 1 120 ? 2.492 0.542 -3.68 1 98.06 120 THR B N 1
ATOM 2898 C CA . THR B 1 120 ? 3.689 0.059 -3 1 98.06 120 THR B CA 1
ATOM 2899 C C . THR B 1 120 ? 4.824 -0.161 -3.996 1 98.06 120 THR B C 1
ATOM 2901 O O . THR B 1 120 ? 5.996 0.03 -3.664 1 98.06 120 THR B O 1
ATOM 2904 N N . THR B 1 121 ? 4.488 -0.52 -5.223 1 98.31 121 THR B N 1
ATOM 2905 C CA . THR B 1 121 ? 5.496 -0.702 -6.258 1 98.31 121 THR B CA 1
ATOM 2906 C C . THR B 1 121 ? 6.172 0.625 -6.594 1 98.31 121 THR B C 1
ATOM 2908 O O . THR B 1 121 ? 7.402 0.7 -6.668 1 98.31 121 THR B O 1
ATOM 2911 N N . ALA B 1 122 ? 5.355 1.653 -6.75 1 98.62 122 ALA B N 1
ATOM 2912 C CA . ALA B 1 122 ? 5.891 2.979 -7.062 1 98.62 122 ALA B CA 1
ATOM 2913 C C . ALA B 1 122 ? 6.762 3.5 -5.922 1 98.62 122 ALA B C 1
ATOM 2915 O O . ALA B 1 122 ? 7.828 4.074 -6.16 1 98.62 122 ALA B O 1
ATOM 2916 N N . LEU B 1 123 ? 6.289 3.297 -4.707 1 98.44 123 LEU B N 1
ATOM 2917 C CA . LEU B 1 123 ? 7.07 3.709 -3.547 1 98.44 123 LEU B CA 1
ATOM 2918 C C . LEU B 1 123 ? 8.445 3.043 -3.547 1 98.44 123 LEU B C 1
ATOM 2920 O O . LEU B 1 123 ? 9.461 3.705 -3.332 1 98.44 123 LEU B O 1
ATOM 2924 N N . ALA B 1 124 ? 8.492 1.804 -3.869 1 97.62 124 ALA B N 1
ATOM 2925 C CA . ALA B 1 124 ? 9.719 1.011 -3.803 1 97.62 124 ALA B CA 1
ATOM 2926 C C . ALA B 1 124 ? 10.758 1.52 -4.797 1 97.62 124 ALA B C 1
ATOM 2928 O O . ALA B 1 124 ? 11.953 1.573 -4.488 1 97.62 124 ALA B O 1
ATOM 2929 N N . VAL B 1 125 ? 10.305 1.926 -5.965 1 97.88 125 VAL B N 1
ATOM 2930 C CA . VAL B 1 125 ? 11.258 2.234 -7.023 1 97.88 125 VAL B CA 1
ATOM 2931 C C . VAL B 1 125 ? 11.492 3.744 -7.086 1 97.88 125 VAL B C 1
ATOM 2933 O O . VAL B 1 125 ? 12.336 4.219 -7.852 1 97.88 125 VAL B O 1
ATOM 2936 N N . SER B 1 126 ? 10.797 4.531 -6.289 1 97.94 126 SER B N 1
ATOM 2937 C CA . SER B 1 126 ? 10.781 5.98 -6.43 1 97.94 126 SER B CA 1
ATOM 2938 C C . SER B 1 126 ? 12.086 6.602 -5.945 1 97.94 126 SER B C 1
ATOM 2940 O O . SER B 1 126 ? 12.469 7.684 -6.395 1 97.94 126 SER B O 1
ATOM 2942 N N . GLY B 1 127 ? 12.703 5.906 -4.969 1 96.75 127 GLY B N 1
ATOM 2943 C CA . GLY B 1 127 ? 13.867 6.496 -4.328 1 96.75 127 GLY B CA 1
ATOM 2944 C C . GLY B 1 127 ? 13.508 7.516 -3.264 1 96.75 127 GLY B C 1
ATOM 2945 O O . GLY B 1 127 ? 14.383 8.242 -2.771 1 96.75 127 GLY B O 1
ATOM 2946 N N . LEU B 1 128 ? 12.281 7.641 -2.918 1 96.44 128 LEU B N 1
ATOM 2947 C CA . LEU B 1 128 ? 11.812 8.547 -1.874 1 96.44 128 LEU B CA 1
ATOM 2948 C C . LEU B 1 128 ? 11.492 7.785 -0.594 1 96.44 128 LEU B C 1
ATOM 2950 O O . LEU B 1 128 ? 11.258 6.574 -0.629 1 96.44 128 LEU B O 1
ATOM 2954 N N . PRO B 1 129 ? 11.516 8.5 0.527 1 93.62 129 PRO B N 1
ATOM 2955 C CA . PRO B 1 129 ? 11.234 7.805 1.787 1 93.62 129 PRO B CA 1
ATOM 2956 C C . PRO B 1 129 ? 9.859 7.133 1.798 1 93.62 129 PRO B C 1
ATOM 2958 O O . PRO B 1 129 ? 8.891 7.684 1.272 1 93.62 129 PRO B O 1
ATOM 2961 N N . SER B 1 130 ? 9.852 5.918 2.348 1 94.25 130 SER B N 1
ATOM 2962 C CA . SER B 1 130 ? 8.594 5.18 2.357 1 94.25 130 SER B CA 1
ATOM 2963 C C . SER B 1 130 ? 8.25 4.688 3.76 1 94.25 130 SER B C 1
ATOM 2965 O O . SER B 1 130 ? 7.41 3.801 3.924 1 94.25 130 SER B O 1
ATOM 2967 N N . GLU B 1 131 ? 8.922 5.191 4.742 1 91.31 131 GLU B N 1
ATOM 2968 C CA . GLU B 1 131 ? 8.609 4.809 6.117 1 91.31 131 GLU B CA 1
ATOM 2969 C C . GLU B 1 131 ? 7.176 5.18 6.484 1 91.31 131 GLU B C 1
ATOM 2971 O O . GLU B 1 131 ? 6.496 4.434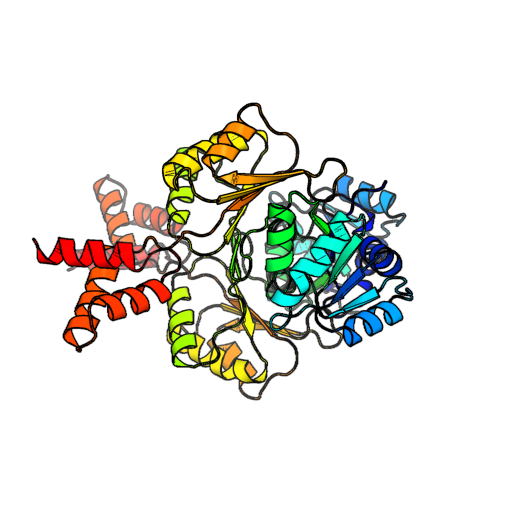 7.195 1 91.31 131 GLU B O 1
ATOM 2976 N N . LYS B 1 132 ? 6.809 6.367 6.188 1 96.62 132 LYS B N 1
ATOM 2977 C CA . LYS B 1 132 ? 5.434 6.855 6.242 1 96.62 132 LYS B CA 1
ATOM 2978 C C . LYS B 1 132 ? 4.98 7.383 4.883 1 96.62 132 LYS B C 1
ATOM 2980 O O . LYS B 1 132 ? 5.746 8.055 4.188 1 96.62 132 LYS B O 1
ATOM 2985 N N . PHE B 1 133 ? 3.795 6.98 4.508 1 98.44 133 PHE B N 1
ATOM 2986 C CA . PHE B 1 133 ? 3.301 7.469 3.225 1 98.44 133 PHE B CA 1
ATOM 2987 C C . PHE B 1 133 ? 1.781 7.578 3.236 1 98.44 133 PHE B C 1
ATOM 2989 O O . PHE B 1 133 ? 1.124 7.074 4.152 1 98.44 133 PHE B O 1
ATOM 2996 N N . CYS B 1 134 ? 1.236 8.305 2.311 1 98.62 134 CYS B N 1
ATOM 2997 C CA . CYS B 1 134 ? -0.208 8.359 2.115 1 98.62 134 CYS B CA 1
ATOM 2998 C C . CYS B 1 134 ? -0.567 8.203 0.643 1 98.62 134 CYS B C 1
ATOM 3000 O O . CYS B 1 134 ? 0.265 8.445 -0.233 1 98.62 134 CYS B O 1
ATOM 3002 N N . PHE B 1 135 ? -1.643 7.699 0.424 1 98.81 135 PHE B N 1
ATOM 3003 C CA . PHE B 1 135 ? -2.225 7.539 -0.903 1 98.81 135 PHE B CA 1
ATOM 3004 C C . PHE B 1 135 ? -3.473 8.398 -1.054 1 98.81 135 PHE B C 1
ATOM 3006 O O . PHE B 1 135 ? -4.348 8.391 -0.188 1 98.81 135 PHE B O 1
ATOM 3013 N N . GLU B 1 136 ? -3.578 9.055 -2.209 1 98 136 GLU B N 1
ATOM 3014 C CA . GLU B 1 136 ? -4.605 10.078 -2.363 1 98 136 GLU B CA 1
ATOM 3015 C C . GLU B 1 136 ? -5.543 9.75 -3.523 1 98 136 GLU B C 1
ATOM 3017 O O . GLU B 1 136 ? -6.305 10.609 -3.975 1 98 136 GLU B O 1
ATOM 3022 N N . GLY B 1 137 ? -5.488 8.516 -4.039 1 97 137 GLY B N 1
ATOM 3023 C CA . GLY B 1 137 ? -6.301 8.195 -5.203 1 97 137 GLY B CA 1
ATOM 3024 C C . GLY B 1 137 ? -5.883 8.945 -6.449 1 97 137 GLY B C 1
ATOM 3025 O O . GLY B 1 137 ? -4.691 9.062 -6.742 1 97 137 GLY B O 1
ATOM 3026 N N . PHE B 1 138 ? -6.871 9.398 -7.227 1 96.62 138 PHE B N 1
ATOM 3027 C CA . PHE B 1 138 ? -6.605 10.18 -8.43 1 96.62 138 PHE B CA 1
ATOM 3028 C C . PHE B 1 138 ? -6.621 11.672 -8.109 1 96.62 138 PHE B C 1
ATOM 3030 O O . PHE B 1 138 ? -7.449 12.141 -7.324 1 96.62 138 PHE B O 1
ATOM 3037 N N . ALA B 1 139 ? -5.742 12.383 -8.758 1 97.38 139 ALA B N 1
ATOM 3038 C CA . ALA B 1 139 ? -5.809 13.844 -8.672 1 97.38 139 ALA B CA 1
ATOM 3039 C C . ALA B 1 139 ? -7.141 14.367 -9.203 1 97.38 139 ALA B C 1
ATOM 3041 O O . ALA B 1 139 ? -7.672 13.836 -10.188 1 97.38 139 ALA B O 1
ATOM 3042 N N . PRO B 1 140 ? -7.668 15.43 -8.531 1 94.94 140 PRO B N 1
ATOM 3043 C CA . PRO B 1 140 ? -8.906 16.016 -9.039 1 94.94 140 PRO B CA 1
ATOM 3044 C C . PRO B 1 140 ? -8.789 16.5 -10.484 1 94.94 140 PRO B C 1
ATOM 3046 O O . PRO B 1 140 ? -7.746 17.031 -10.875 1 94.94 140 PRO B O 1
ATOM 3049 N N . ARG B 1 141 ? -9.82 16.375 -11.227 1 94.88 141 ARG B N 1
ATOM 3050 C CA . ARG B 1 141 ? -9.805 16.672 -12.656 1 94.88 141 ARG B CA 1
ATOM 3051 C C . ARG B 1 141 ? -9.852 18.172 -12.906 1 94.88 141 ARG B C 1
ATOM 3053 O O . ARG B 1 141 ? -9.117 18.672 -13.758 1 94.88 141 ARG B O 1
ATOM 3060 N N . LYS B 1 142 ? -10.68 18.828 -12.109 1 93.44 142 LYS B N 1
ATOM 3061 C CA . LYS B 1 142 ? -10.852 20.266 -12.297 1 93.44 142 LYS B CA 1
ATOM 3062 C C . LYS B 1 142 ? -9.68 21.047 -11.695 1 93.44 142 LYS B C 1
ATOM 3064 O O . LYS B 1 142 ? -9.203 20.719 -10.609 1 93.44 142 LYS B O 1
ATOM 3069 N N . LYS B 1 143 ? -9.312 22.062 -12.391 1 96.25 143 LYS B N 1
ATOM 3070 C CA . LYS B 1 143 ? -8.117 22.812 -12.016 1 96.25 143 LYS B CA 1
ATOM 3071 C C . LYS B 1 143 ? -8.242 23.375 -10.602 1 96.25 143 LYS B C 1
ATOM 3073 O O . LYS B 1 143 ? -7.348 23.203 -9.773 1 96.25 143 LYS B O 1
ATOM 3078 N N . ALA B 1 144 ? -9.352 24.016 -10.305 1 93.19 144 ALA B N 1
ATOM 3079 C CA . ALA B 1 144 ? -9.531 24.656 -9.008 1 93.19 144 ALA B CA 1
ATOM 3080 C C . ALA B 1 144 ? -9.477 23.625 -7.879 1 93.19 144 ALA B C 1
ATOM 3082 O O . ALA B 1 144 ? -8.812 23.844 -6.863 1 93.19 144 ALA B O 1
ATOM 3083 N N . ALA B 1 145 ? -10.117 22.516 -8.07 1 93.12 145 ALA B N 1
ATOM 3084 C CA . ALA B 1 145 ? -10.125 21.438 -7.082 1 93.12 145 ALA B CA 1
ATOM 3085 C C . ALA B 1 145 ? -8.742 20.812 -6.945 1 93.12 145 ALA B C 1
ATOM 3087 O O . ALA B 1 145 ? -8.312 20.484 -5.84 1 93.12 145 ALA B O 1
ATOM 3088 N N . ARG B 1 146 ? -8.102 20.625 -8.055 1 97.38 146 ARG B N 1
ATOM 3089 C CA . ARG B 1 146 ? -6.762 20.062 -8.062 1 97.38 146 ARG B CA 1
ATOM 3090 C C . ARG B 1 146 ? -5.781 20.953 -7.312 1 97.38 146 ARG B C 1
ATOM 3092 O O . ARG B 1 146 ? -4.98 20.469 -6.508 1 97.38 146 ARG B O 1
ATOM 3099 N N . ARG B 1 147 ? -5.855 22.25 -7.527 1 96.12 147 ARG B N 1
ATOM 3100 C CA . ARG B 1 147 ? -4.973 23.203 -6.848 1 96.12 147 ARG B CA 1
ATOM 3101 C C . ARG B 1 147 ? -5.242 23.219 -5.348 1 96.12 147 ARG B C 1
ATOM 3103 O O . ARG B 1 147 ? -4.309 23.266 -4.543 1 96.12 147 ARG B O 1
ATOM 3110 N N . ALA B 1 148 ? -6.512 23.188 -5.012 1 92.38 148 ALA B N 1
ATOM 3111 C CA . ALA B 1 148 ? -6.863 23.141 -3.594 1 92.38 148 ALA B CA 1
ATOM 3112 C C . ALA B 1 148 ? -6.324 21.859 -2.945 1 92.38 148 ALA B C 1
ATOM 3114 O O . ALA B 1 148 ? -5.773 21.906 -1.842 1 92.38 148 ALA B O 1
ATOM 3115 N N . TRP B 1 149 ? -6.523 20.781 -3.617 1 94.94 149 TRP B N 1
ATOM 3116 C CA . TRP B 1 149 ? -6.023 19.484 -3.158 1 94.94 149 TRP B CA 1
ATOM 3117 C C . TRP B 1 149 ? -4.504 19.5 -3.023 1 94.94 149 TRP B C 1
ATOM 3119 O O . TRP B 1 149 ? -3.961 19.125 -1.982 1 94.94 149 TRP B O 1
ATOM 3129 N N . LEU B 1 150 ? -3.809 19.984 -3.973 1 98.06 150 LEU B N 1
ATOM 3130 C CA . LEU B 1 150 ? -2.357 20.125 -3.918 1 98.06 150 LEU B CA 1
ATOM 3131 C C . LEU B 1 150 ? -1.939 21.031 -2.768 1 98.06 150 LEU B C 1
ATOM 3133 O O . LEU B 1 150 ? -0.969 20.734 -2.062 1 98.06 150 LEU B O 1
ATOM 3137 N N . GLY B 1 151 ? -2.662 22.094 -2.609 1 96.12 151 GLY B N 1
ATOM 3138 C CA . GLY B 1 151 ? -2.396 22.984 -1.49 1 96.12 151 GLY B CA 1
ATOM 3139 C C . GLY B 1 151 ? -2.439 22.281 -0.146 1 96.12 151 GLY B C 1
ATOM 3140 O O . GLY B 1 151 ? -1.649 22.594 0.748 1 96.12 151 GLY B O 1
ATOM 3141 N N . SER B 1 152 ? -3.332 21.344 -0.031 1 93.62 152 SER B N 1
ATOM 3142 C CA . SER B 1 152 ? -3.471 20.594 1.215 1 93.62 152 SER B CA 1
ATOM 3143 C C . SER B 1 152 ? -2.254 19.703 1.465 1 93.62 152 SER B C 1
ATOM 3145 O O . SER B 1 152 ? -2.033 19.25 2.588 1 93.62 152 SER B O 1
ATOM 3147 N N . LEU B 1 153 ? -1.413 19.469 0.463 1 97 153 LEU B N 1
ATOM 3148 C CA . LEU B 1 153 ? -0.24 18.609 0.575 1 97 153 LEU B CA 1
ATOM 3149 C C . LEU B 1 153 ? 1.015 19.438 0.843 1 97 153 LEU B C 1
ATOM 3151 O O . LEU B 1 153 ? 2.102 18.891 1.021 1 97 153 LEU B O 1
ATOM 3155 N N . ALA B 1 154 ? 0.908 20.75 0.879 1 94.5 154 ALA B N 1
ATOM 3156 C CA . ALA B 1 154 ? 2.066 21.625 1.003 1 94.5 154 ALA B CA 1
ATOM 3157 C C . ALA B 1 154 ? 2.859 21.312 2.27 1 94.5 154 ALA B C 1
ATOM 3159 O O . ALA B 1 154 ? 4.094 21.312 2.252 1 94.5 154 ALA B O 1
ATOM 3160 N N . ALA B 1 155 ? 2.15 20.984 3.363 1 92.12 155 ALA B N 1
ATOM 3161 C CA . ALA B 1 155 ? 2.82 20.719 4.637 1 92.12 155 ALA B CA 1
ATOM 3162 C C . ALA B 1 155 ? 2.818 19.234 4.965 1 92.12 155 ALA B C 1
ATOM 3164 O O . ALA B 1 155 ? 3.213 18.828 6.066 1 92.12 155 ALA B O 1
ATOM 3165 N N . GLU B 1 156 ? 2.316 18.438 4.012 1 95.31 156 GLU B N 1
ATOM 3166 C CA . GLU B 1 156 ? 2.264 16.984 4.246 1 95.31 156 GLU B CA 1
ATOM 3167 C C . GLU B 1 156 ? 3.666 16.391 4.336 1 95.31 156 GLU B C 1
ATOM 3169 O O . GLU B 1 156 ? 4.441 16.469 3.383 1 95.31 156 GLU B O 1
ATOM 3174 N N . ARG B 1 157 ? 3.977 15.75 5.461 1 93.38 157 ARG B N 1
ATOM 3175 C CA . ARG B 1 157 ? 5.328 15.266 5.703 1 93.38 157 ARG B CA 1
ATOM 3176 C C . ARG B 1 157 ? 5.496 13.844 5.176 1 93.38 157 ARG B C 1
ATOM 3178 O O . ARG B 1 157 ? 6.617 13.391 4.926 1 93.38 157 ARG B O 1
ATOM 3185 N N . ARG B 1 158 ? 4.441 13.094 5.062 1 96.94 158 ARG B N 1
ATOM 3186 C CA . ARG B 1 158 ? 4.5 11.758 4.48 1 96.94 158 ARG B CA 1
ATOM 3187 C C . ARG B 1 158 ? 4.797 11.82 2.986 1 96.94 158 ARG B C 1
ATOM 3189 O O . ARG B 1 158 ? 4.371 12.758 2.303 1 96.94 158 ARG B O 1
ATOM 3196 N N . THR B 1 159 ? 5.539 10.859 2.484 1 98.25 159 THR B N 1
ATOM 3197 C CA . THR B 1 159 ? 5.555 10.68 1.037 1 98.25 159 THR B CA 1
ATOM 3198 C C . THR B 1 159 ? 4.148 10.43 0.508 1 98.25 159 THR B C 1
ATOM 3200 O O . THR B 1 159 ? 3.387 9.656 1.099 1 98.25 159 THR B O 1
ATOM 3203 N N . CYS B 1 160 ? 3.793 11.125 -0.54 1 98.75 160 CYS B N 1
ATOM 3204 C CA . CYS B 1 160 ? 2.436 11.023 -1.067 1 98.75 160 CYS B CA 1
ATOM 3205 C C . CYS B 1 160 ? 2.426 10.297 -2.408 1 98.75 160 CYS B C 1
ATOM 3207 O O . CYS B 1 160 ? 3.256 10.578 -3.275 1 98.75 160 CYS B O 1
ATOM 3209 N N . VAL B 1 161 ? 1.546 9.352 -2.58 1 98.88 161 VAL B N 1
ATOM 3210 C CA . VAL B 1 161 ? 1.344 8.656 -3.846 1 98.88 161 VAL B CA 1
ATOM 3211 C C . VAL B 1 161 ? -0.038 8.992 -4.406 1 98.88 161 VAL B C 1
ATOM 3213 O O . VAL B 1 161 ? -1.023 9.023 -3.664 1 98.88 161 VAL B O 1
ATOM 3216 N N . PHE B 1 162 ? -0.143 9.258 -5.691 1 98.69 162 PHE B N 1
ATOM 3217 C CA . PHE B 1 162 ? -1.443 9.422 -6.332 1 98.69 162 PHE B CA 1
ATOM 3218 C C . PHE B 1 162 ? -1.377 9.023 -7.801 1 98.69 162 PHE B C 1
ATOM 3220 O O . PHE B 1 162 ? -0.289 8.906 -8.367 1 98.69 162 PHE B O 1
ATOM 3227 N N . PHE B 1 163 ? -2.504 8.719 -8.352 1 98.06 163 PHE B N 1
ATOM 3228 C CA . PHE B 1 163 ? -2.625 8.375 -9.758 1 98.06 163 PHE B CA 1
ATOM 3229 C C . PHE B 1 163 ? -3.006 9.594 -10.586 1 98.06 163 PHE B C 1
ATOM 3231 O O . PHE B 1 163 ? -3.627 10.523 -10.078 1 98.06 163 PHE B O 1
ATOM 3238 N N . GLU B 1 164 ? -2.621 9.602 -11.781 1 97.56 164 GLU B N 1
ATOM 3239 C CA . GLU B 1 164 ? -3.006 10.656 -12.719 1 97.56 164 GLU B CA 1
ATOM 3240 C C . GLU B 1 164 ? -3.098 10.117 -14.148 1 97.56 164 GLU B C 1
ATOM 3242 O O . GLU B 1 164 ? -2.404 9.164 -14.5 1 97.56 164 GLU B O 1
ATOM 3247 N N . SER B 1 165 ? -4.004 10.672 -14.93 1 95.56 165 SER B N 1
ATOM 3248 C CA . SER B 1 165 ? -4.082 10.359 -16.359 1 95.56 165 SER B CA 1
ATOM 3249 C C . SER B 1 165 ? -2.895 10.945 -17.109 1 95.56 165 SER B C 1
ATOM 3251 O O . SER B 1 165 ? -2.443 12.047 -16.812 1 95.56 165 SER B O 1
ATOM 3253 N N . PRO B 1 166 ? -2.48 10.195 -18.078 1 96.25 166 PRO B N 1
ATOM 3254 C CA . PRO B 1 166 ? -1.37 10.727 -18.875 1 96.25 166 PRO B CA 1
ATOM 3255 C C . PRO B 1 166 ? -1.718 12.047 -19.562 1 96.25 166 PRO B C 1
ATOM 3257 O O . PRO B 1 166 ? -0.861 12.93 -19.688 1 96.25 166 PRO B O 1
ATOM 3260 N N . ARG B 1 167 ? -2.932 12.242 -19.875 1 95.88 167 ARG B N 1
ATOM 3261 C CA . ARG B 1 167 ? -3.381 13.438 -20.578 1 95.88 167 ARG B CA 1
ATOM 3262 C C . ARG B 1 167 ? -3.369 14.656 -19.656 1 95.88 167 ARG B C 1
ATOM 3264 O O . ARG B 1 167 ? -3.24 15.789 -20.125 1 95.88 167 ARG B O 1
ATOM 3271 N N . ARG B 1 168 ? -3.49 14.383 -18.406 1 97.38 168 ARG B N 1
ATOM 3272 C CA . ARG B 1 168 ? -3.641 15.477 -17.469 1 97.38 168 ARG B CA 1
ATOM 3273 C C . ARG B 1 168 ? -2.357 15.695 -16.672 1 97.38 168 ARG B C 1
ATOM 3275 O O . ARG B 1 168 ? -2.256 16.641 -15.891 1 97.38 168 ARG B O 1
ATOM 3282 N N . LEU B 1 169 ? -1.389 14.891 -16.875 1 98.38 169 LEU B N 1
ATOM 3283 C CA . LEU B 1 169 ? -0.204 14.883 -16.031 1 98.38 169 LEU B CA 1
ATOM 3284 C C . LEU B 1 169 ? 0.525 16.219 -16.109 1 98.38 169 LEU B C 1
ATOM 3286 O O . LEU B 1 169 ? 0.901 16.797 -15.078 1 98.38 169 LEU B O 1
ATOM 3290 N N . ALA B 1 170 ? 0.732 16.734 -17.312 1 98.06 170 ALA B N 1
ATOM 3291 C CA . ALA B 1 170 ? 1.479 17.969 -17.484 1 98.06 170 ALA B CA 1
ATOM 3292 C C . ALA B 1 170 ? 0.83 19.125 -16.719 1 98.06 170 ALA B C 1
ATOM 3294 O O . ALA B 1 170 ? 1.507 19.844 -15.992 1 98.06 170 ALA B O 1
ATOM 3295 N N . ALA B 1 171 ? -0.433 19.266 -16.875 1 98 171 ALA B N 1
ATOM 3296 C CA . ALA B 1 171 ? -1.162 20.328 -16.172 1 98 171 ALA B CA 1
ATOM 3297 C C . ALA B 1 171 ? -1.095 20.125 -14.664 1 98 171 ALA B C 1
ATOM 3299 O O . ALA B 1 171 ? -0.933 21.078 -13.906 1 98 171 ALA B O 1
ATOM 3300 N N . CYS B 1 172 ? -1.258 18.875 -14.242 1 98.56 172 CYS B N 1
ATOM 3301 C CA . CYS B 1 172 ? -1.189 18.547 -12.828 1 98.56 172 CYS B CA 1
ATOM 3302 C C . CYS B 1 172 ? 0.161 18.938 -12.234 1 98.56 172 CYS B C 1
ATOM 3304 O O . CYS B 1 172 ? 0.226 19.531 -11.164 1 98.56 172 CYS B O 1
ATOM 3306 N N . LEU B 1 173 ? 1.204 18.625 -12.953 1 98.75 173 LEU B N 1
ATOM 3307 C CA . LEU B 1 173 ? 2.549 18.922 -12.469 1 98.75 173 LEU B CA 1
ATOM 3308 C C . LEU B 1 173 ? 2.789 20.422 -12.43 1 98.75 173 LEU B C 1
ATOM 3310 O O . LEU B 1 173 ? 3.445 20.922 -11.516 1 98.75 173 LEU B O 1
ATOM 3314 N N . ARG B 1 174 ? 2.324 21.141 -13.375 1 98.31 174 ARG B N 1
ATOM 3315 C CA . ARG B 1 174 ? 2.439 22.594 -13.344 1 98.31 174 ARG B CA 1
ATOM 3316 C C . ARG B 1 174 ? 1.73 23.188 -12.125 1 98.31 174 ARG B C 1
ATOM 3318 O O . ARG B 1 174 ? 2.266 24.062 -11.453 1 98.31 174 ARG B O 1
ATOM 3325 N N . ASP B 1 175 ? 0.509 22.688 -11.883 1 98.62 175 ASP B N 1
ATOM 3326 C CA . ASP B 1 175 ? -0.205 23.109 -10.688 1 98.62 175 ASP B CA 1
ATOM 3327 C C . ASP B 1 175 ? 0.584 22.766 -9.43 1 98.62 175 ASP B C 1
ATOM 3329 O O . ASP B 1 175 ? 0.601 23.547 -8.469 1 98.62 175 ASP B O 1
ATOM 3333 N N . ALA B 1 176 ? 1.207 21.641 -9.422 1 98.81 176 ALA B N 1
ATOM 3334 C CA . ALA B 1 176 ? 2.002 21.203 -8.273 1 98.81 176 ALA B CA 1
ATOM 3335 C C . ALA B 1 176 ? 3.189 22.141 -8.055 1 98.81 176 ALA B C 1
ATOM 3337 O O . ALA B 1 176 ? 3.527 22.469 -6.91 1 98.81 176 ALA B O 1
ATOM 3338 N N . VAL B 1 177 ? 3.826 22.562 -9.109 1 98.25 177 VAL B N 1
ATOM 3339 C CA . VAL B 1 177 ? 4.922 23.516 -9.016 1 98.25 177 VAL B CA 1
ATOM 3340 C C . VAL B 1 177 ? 4.441 24.797 -8.32 1 98.25 177 VAL B C 1
ATOM 3342 O O . VAL B 1 177 ? 5.102 25.297 -7.414 1 98.25 177 VAL B O 1
ATOM 3345 N N . GLU B 1 178 ? 3.338 25.25 -8.695 1 97.88 178 GLU B N 1
ATOM 3346 C CA . GLU B 1 178 ? 2.795 26.5 -8.172 1 97.88 178 GLU B CA 1
ATOM 3347 C C . GLU B 1 178 ? 2.414 26.375 -6.699 1 97.88 178 GLU B C 1
ATOM 3349 O O . GLU B 1 178 ? 2.672 27.266 -5.902 1 97.88 178 GLU B O 1
ATOM 3354 N N . GLU B 1 179 ? 1.801 25.25 -6.352 1 97.5 179 GLU B N 1
ATOM 3355 C CA . GLU B 1 179 ? 1.227 25.109 -5.02 1 97.5 179 GLU B CA 1
ATOM 3356 C C . GLU B 1 179 ? 2.268 24.594 -4.023 1 97.5 179 GLU B C 1
ATOM 3358 O O . GLU B 1 179 ? 2.195 24.906 -2.832 1 97.5 179 GLU B O 1
ATOM 3363 N N . LEU B 1 180 ? 3.238 23.812 -4.469 1 97.44 180 LEU B N 1
ATOM 3364 C CA . LEU B 1 180 ? 4.117 23.094 -3.555 1 97.44 180 LEU B CA 1
ATOM 3365 C C . LEU B 1 180 ? 5.555 23.594 -3.68 1 97.44 180 LEU B C 1
ATOM 3367 O O . LEU B 1 180 ? 6.387 23.312 -2.814 1 97.44 180 LEU B O 1
ATOM 3371 N N . GLY B 1 181 ? 5.84 24.344 -4.707 1 96.38 181 GLY B N 1
ATOM 3372 C CA . GLY B 1 181 ? 7.203 24.766 -4.996 1 96.38 181 GLY B CA 1
ATOM 3373 C C . GLY B 1 181 ? 7.918 23.844 -5.969 1 96.38 181 GLY B C 1
ATOM 3374 O O . GLY B 1 181 ? 7.805 22.625 -5.871 1 96.38 181 GLY B O 1
ATOM 3375 N N . GLY B 1 182 ? 8.664 24.391 -6.828 1 97.19 182 GLY B N 1
ATOM 3376 C CA . GLY B 1 182 ? 9.32 23.688 -7.914 1 97.19 182 GLY B CA 1
ATOM 3377 C C . GLY B 1 182 ? 10.422 22.75 -7.441 1 97.19 182 GLY B C 1
ATOM 3378 O O . GLY B 1 182 ? 10.797 21.812 -8.148 1 97.19 182 GLY B O 1
ATOM 3379 N N . ALA B 1 183 ? 10.945 22.938 -6.281 1 95.56 183 ALA B N 1
ATOM 3380 C CA . ALA B 1 183 ? 12.094 22.188 -5.777 1 95.56 183 ALA B CA 1
ATOM 3381 C C . ALA B 1 183 ? 11.648 20.875 -5.125 1 95.56 183 ALA B C 1
ATOM 3383 O O . ALA B 1 183 ? 12.461 19.984 -4.875 1 95.56 183 ALA B O 1
ATOM 3384 N N . ARG B 1 184 ? 10.312 20.781 -4.797 1 97.44 184 ARG B N 1
ATOM 3385 C CA . ARG B 1 184 ? 9.812 19.562 -4.191 1 97.44 184 ARG B CA 1
ATOM 3386 C C . ARG B 1 184 ? 10.141 18.344 -5.055 1 97.44 184 ARG B C 1
ATOM 3388 O O . ARG B 1 184 ? 9.961 18.375 -6.273 1 97.44 184 ARG B O 1
ATOM 3395 N N . ARG B 1 185 ? 10.648 17.281 -4.469 1 98 185 ARG B N 1
ATOM 3396 C CA . ARG B 1 185 ? 11.055 16.094 -5.207 1 98 185 ARG B CA 1
ATOM 3397 C C . ARG B 1 185 ? 9.859 15.18 -5.477 1 98 185 ARG B C 1
ATOM 3399 O O . ARG B 1 185 ? 8.93 15.117 -4.676 1 98 185 ARG B O 1
ATOM 3406 N N . ALA B 1 186 ? 9.922 14.516 -6.613 1 98.81 186 ALA B N 1
ATOM 3407 C CA . ALA B 1 186 ? 8.883 13.555 -6.977 1 98.81 186 ALA B CA 1
ATOM 3408 C C . ALA B 1 186 ? 9.43 12.5 -7.934 1 98.81 186 ALA B C 1
ATOM 3410 O O . ALA B 1 186 ? 10.57 12.602 -8.398 1 98.81 186 ALA B O 1
ATOM 3411 N N . ALA B 1 187 ? 8.719 11.484 -8.125 1 98.75 187 ALA B N 1
ATOM 3412 C CA . ALA B 1 187 ? 8.969 10.453 -9.133 1 98.75 187 ALA B CA 1
ATOM 3413 C C . ALA B 1 187 ? 7.695 10.141 -9.914 1 98.75 187 ALA B C 1
ATOM 3415 O O . ALA B 1 187 ? 6.609 10.039 -9.344 1 98.75 187 ALA B O 1
ATOM 3416 N N . ILE B 1 188 ? 7.801 10.109 -11.18 1 98.75 188 ILE B N 1
ATOM 3417 C CA . ILE B 1 188 ? 6.723 9.656 -12.055 1 98.75 188 ILE B CA 1
ATOM 3418 C C . ILE B 1 188 ? 6.996 8.227 -12.508 1 98.75 188 ILE B C 1
ATOM 3420 O O . ILE B 1 188 ? 7.988 7.965 -13.195 1 98.75 188 ILE B O 1
ATOM 3424 N N . CYS B 1 189 ? 6.164 7.312 -12.125 1 98.5 189 CYS B N 1
ATOM 3425 C CA . CYS B 1 189 ? 6.242 5.918 -12.555 1 98.5 189 CYS B CA 1
ATOM 3426 C C . CYS B 1 189 ? 5.262 5.637 -13.68 1 98.5 189 CYS B C 1
ATOM 3428 O O . CYS B 1 189 ? 4.047 5.707 -13.484 1 98.5 189 CYS B O 1
ATOM 3430 N N . ARG B 1 190 ? 5.766 5.309 -14.797 1 97.5 190 ARG B N 1
ATOM 3431 C CA . ARG B 1 190 ? 4.957 5.027 -15.977 1 97.5 190 ARG B CA 1
ATOM 3432 C C . ARG B 1 190 ? 4.992 3.543 -16.328 1 97.5 190 ARG B C 1
ATOM 3434 O O . ARG B 1 190 ? 6.066 2.934 -16.359 1 97.5 190 ARG B O 1
ATOM 3441 N N . GLU B 1 191 ? 3.844 2.926 -16.578 1 96.81 191 GLU B N 1
ATOM 3442 C CA . GLU B 1 191 ? 3.721 1.565 -17.094 1 96.81 191 GLU B CA 1
ATOM 3443 C C . GLU B 1 191 ? 4.469 0.572 -16.203 1 96.81 191 GLU B C 1
ATOM 3445 O O . GLU B 1 191 ? 5.25 -0.242 -16.703 1 96.81 191 GLU B O 1
ATOM 3450 N N . LEU B 1 192 ? 4.215 0.679 -14.914 1 97 192 LEU B N 1
ATOM 3451 C CA . LEU B 1 192 ? 4.887 -0.171 -13.93 1 97 192 LEU B CA 1
ATOM 3452 C C . LEU B 1 192 ? 4.77 -1.642 -14.32 1 97 192 LEU B C 1
ATOM 3454 O O . LEU B 1 192 ? 3.67 -2.127 -14.602 1 97 192 LEU B O 1
ATOM 3458 N N . THR B 1 193 ? 5.918 -2.383 -14.391 1 95.19 193 THR B N 1
ATOM 3459 C CA . THR B 1 193 ? 6.129 -3.811 -14.594 1 95.19 193 THR B CA 1
ATOM 3460 C C . THR B 1 193 ? 5.906 -4.188 -16.062 1 95.19 193 THR B C 1
ATOM 3462 O O . THR B 1 193 ? 6.137 -5.336 -16.453 1 95.19 193 THR B O 1
ATOM 3465 N N . LYS B 1 194 ? 5.512 -3.242 -16.828 1 93.44 194 LYS B N 1
ATOM 3466 C CA . LYS B 1 194 ? 5.262 -3.512 -18.25 1 93.44 194 LYS B CA 1
ATOM 3467 C C . LYS B 1 194 ? 6.531 -3.32 -19.078 1 93.44 194 LYS B C 1
ATOM 3469 O O . LYS B 1 194 ? 7.586 -2.975 -18.531 1 93.44 194 LYS B O 1
ATOM 3474 N N . VAL B 1 195 ? 6.418 -3.615 -20.297 1 88 195 VAL B N 1
ATOM 3475 C CA . VAL B 1 195 ? 7.559 -3.596 -21.203 1 88 195 VAL B CA 1
ATOM 3476 C C . VAL B 1 195 ? 8.133 -2.184 -21.281 1 88 195 VAL B C 1
ATOM 3478 O O . VAL B 1 195 ? 9.352 -2.004 -21.344 1 88 195 VAL B O 1
ATOM 3481 N N . HIS B 1 196 ? 7.34 -1.18 -21.234 1 91.44 196 HIS B N 1
ATOM 3482 C CA . HIS B 1 196 ? 7.781 0.203 -21.391 1 91.44 196 HIS B CA 1
ATOM 3483 C C . HIS B 1 196 ? 7.832 0.916 -20.031 1 91.44 196 HIS B C 1
ATOM 3485 O O . HIS B 1 196 ? 7.543 2.111 -19.953 1 91.44 196 HIS B O 1
ATOM 3491 N N . GLU B 1 197 ? 8.117 0.166 -19.062 1 96.31 197 GLU B N 1
ATOM 3492 C CA . GLU B 1 197 ? 8.234 0.764 -17.734 1 96.31 197 GLU B CA 1
ATOM 3493 C C . GLU B 1 197 ? 9.281 1.871 -17.719 1 96.31 197 GLU B C 1
ATOM 3495 O O . GLU B 1 197 ? 10.359 1.726 -18.297 1 96.31 197 GLU B O 1
ATOM 3500 N N . GLU B 1 198 ? 8.961 2.975 -17.078 1 96.81 198 GLU B N 1
ATOM 3501 C CA . GLU B 1 198 ? 9.883 4.094 -16.891 1 96.81 198 GLU B CA 1
ATOM 3502 C C . GLU B 1 198 ? 9.633 4.805 -15.57 1 96.81 198 GLU B C 1
ATOM 3504 O O . GLU B 1 198 ? 8.484 5.047 -15.195 1 96.81 198 GLU B O 1
ATOM 3509 N N . VAL B 1 199 ? 10.672 5.035 -14.867 1 97.94 199 VAL B N 1
ATOM 3510 C CA . VAL B 1 199 ? 10.609 5.84 -13.648 1 97.94 199 VAL B CA 1
ATOM 3511 C C . VAL B 1 199 ? 11.469 7.09 -13.812 1 97.94 199 VAL B C 1
ATOM 3513 O O . VAL B 1 199 ? 12.688 6.996 -13.977 1 97.94 199 VAL B O 1
ATOM 3516 N N . VAL B 1 200 ? 10.797 8.219 -13.789 1 98.06 200 VAL B N 1
ATOM 3517 C CA . VAL B 1 200 ? 11.492 9.5 -13.914 1 98.06 200 VAL B CA 1
ATOM 3518 C C . VAL B 1 200 ? 11.484 10.219 -12.562 1 98.06 200 VAL B C 1
ATOM 3520 O O . VAL B 1 200 ? 10.43 10.391 -11.945 1 98.06 200 VAL B O 1
ATOM 3523 N N . ARG B 1 201 ? 12.672 10.562 -12.148 1 98.31 201 ARG B N 1
ATOM 3524 C CA . ARG B 1 201 ? 12.836 11.188 -10.836 1 98.31 201 ARG B CA 1
ATOM 3525 C C . ARG B 1 201 ? 13.406 12.594 -10.977 1 98.31 201 ARG B C 1
ATOM 3527 O O . ARG B 1 201 ? 14.242 12.852 -11.844 1 98.31 201 ARG B O 1
ATOM 3534 N N . GLY B 1 202 ? 12.961 13.516 -10.078 1 97.94 202 GLY B N 1
ATOM 3535 C CA . GLY B 1 202 ? 13.484 14.867 -10.102 1 97.94 202 GLY B CA 1
ATOM 3536 C C . GLY B 1 202 ? 12.625 15.852 -9.32 1 97.94 202 GLY B C 1
ATOM 3537 O O . GLY B 1 202 ? 11.727 15.445 -8.578 1 97.94 202 GLY B O 1
ATOM 3538 N N . SER B 1 203 ? 12.969 17.109 -9.438 1 97.94 203 SER B N 1
ATOM 3539 C CA . SER B 1 203 ? 12.133 18.172 -8.875 1 97.94 203 SER B CA 1
ATOM 3540 C C . SER B 1 203 ? 10.844 18.344 -9.664 1 97.94 203 SER B C 1
ATOM 3542 O O . SER B 1 203 ? 10.758 17.922 -10.82 1 97.94 203 SER B O 1
ATOM 3544 N N . LEU B 1 204 ? 9.883 18.922 -9.047 1 98.62 204 LEU B N 1
ATOM 3545 C CA . LEU B 1 204 ? 8.633 19.188 -9.75 1 98.62 204 LEU B CA 1
ATOM 3546 C C . LEU B 1 204 ? 8.867 20.031 -10.992 1 98.62 204 LEU B C 1
ATOM 3548 O O . LEU B 1 204 ? 8.211 19.844 -12.016 1 98.62 204 LEU B O 1
ATOM 3552 N N . ASP B 1 205 ? 9.828 21 -10.883 1 98.38 205 ASP B N 1
ATOM 3553 C CA . ASP B 1 205 ? 10.172 21.797 -12.047 1 98.38 205 ASP B CA 1
ATOM 3554 C C . ASP B 1 205 ? 10.664 20.922 -13.195 1 98.38 205 ASP B C 1
ATOM 3556 O O . ASP B 1 205 ? 10.203 21.062 -14.328 1 98.38 205 ASP B O 1
ATOM 3560 N N . GLU B 1 206 ? 11.594 20.047 -12.938 1 98.5 206 GLU B N 1
ATOM 3561 C CA . GLU B 1 206 ? 12.18 19.156 -13.938 1 98.5 206 GLU B CA 1
ATOM 3562 C C . GLU B 1 206 ? 11.125 18.234 -14.523 1 98.5 206 GLU B C 1
ATOM 3564 O O . GLU B 1 206 ? 11.086 18.016 -15.742 1 98.5 206 GLU B O 1
ATOM 3569 N N . LEU B 1 207 ? 10.289 17.734 -13.68 1 98.69 207 LEU B N 1
ATOM 3570 C CA . LEU B 1 207 ? 9.289 16.75 -14.117 1 98.69 207 LEU B CA 1
ATOM 3571 C C . LEU B 1 207 ? 8.195 17.422 -14.938 1 98.69 207 LEU B C 1
ATOM 3573 O O . LEU B 1 207 ? 7.656 16.828 -15.867 1 98.69 207 LEU B O 1
ATOM 3577 N N . ALA B 1 208 ? 7.836 18.656 -14.562 1 98.44 208 ALA B N 1
ATOM 3578 C CA . ALA B 1 208 ? 6.867 19.406 -15.359 1 98.44 208 ALA B CA 1
ATOM 3579 C C . ALA B 1 208 ? 7.398 19.672 -16.766 1 98.44 208 ALA B C 1
ATOM 3581 O O . ALA B 1 208 ? 6.66 19.547 -17.75 1 98.44 208 ALA B O 1
ATOM 3582 N N . ALA B 1 209 ? 8.648 20.031 -16.844 1 98.19 209 ALA B N 1
ATOM 3583 C CA . ALA B 1 209 ? 9.281 20.219 -18.141 1 98.19 209 ALA B CA 1
ATOM 3584 C C . ALA B 1 209 ? 9.312 18.922 -18.938 1 98.19 209 ALA B C 1
ATOM 3586 O O . ALA B 1 209 ? 8.992 18.906 -20.125 1 98.19 209 ALA B O 1
ATOM 3587 N N . TRP B 1 210 ? 9.664 17.828 -18.281 1 97.81 210 TRP B N 1
ATOM 3588 C CA . TRP B 1 210 ? 9.75 16.516 -18.906 1 97.81 210 TRP B CA 1
ATOM 3589 C C . TRP B 1 210 ? 8.398 16.078 -19.469 1 97.81 210 TRP B C 1
ATOM 3591 O O . TRP B 1 210 ? 8.32 15.523 -20.562 1 97.81 210 TRP B O 1
ATOM 3601 N N . ALA B 1 211 ? 7.309 16.391 -18.781 1 97.69 211 ALA B N 1
ATOM 3602 C CA . ALA B 1 211 ? 5.969 15.93 -19.141 1 97.69 211 ALA B CA 1
ATOM 3603 C C . ALA B 1 211 ? 5.336 16.844 -20.172 1 97.69 211 ALA B C 1
ATOM 3605 O O . ALA B 1 211 ? 4.238 16.578 -20.672 1 97.69 211 ALA B O 1
ATOM 3606 N N . GLY B 1 212 ? 5.938 17.984 -20.484 1 94.75 212 GLY B N 1
ATOM 3607 C CA . GLY B 1 212 ? 5.367 19.047 -21.297 1 94.75 212 GLY B CA 1
ATOM 3608 C C . GLY B 1 212 ? 4.93 18.578 -22.672 1 94.75 212 GLY B C 1
ATOM 3609 O O . GLY B 1 212 ? 3.957 19.094 -23.219 1 94.75 212 GLY B O 1
ATOM 3610 N N . ASP B 1 213 ? 5.656 17.609 -23.219 1 91.31 213 ASP B N 1
ATOM 3611 C CA . ASP B 1 213 ? 5.344 17.156 -24.578 1 91.31 213 ASP B CA 1
ATOM 3612 C C . ASP B 1 213 ? 4.352 16 -24.562 1 91.31 213 ASP B C 1
ATOM 3614 O O . ASP B 1 213 ? 4.023 15.445 -25.609 1 91.31 213 ASP B O 1
ATOM 3618 N N . GLY B 1 214 ? 3.924 15.703 -23.453 1 90.06 214 GLY B N 1
ATOM 3619 C CA . GLY B 1 214 ? 2.959 14.617 -23.344 1 90.06 214 GLY B CA 1
ATOM 3620 C C . GLY B 1 214 ? 3.58 13.305 -22.891 1 90.06 214 GLY B C 1
ATOM 3621 O O . GLY B 1 214 ? 4.758 13.055 -23.156 1 90.06 214 GLY B O 1
ATOM 3622 N N . VAL B 1 215 ? 2.852 12.578 -22.172 1 92.56 215 VAL B N 1
ATOM 3623 C CA . VAL B 1 215 ? 3.25 11.258 -21.688 1 92.56 215 VAL B CA 1
ATOM 3624 C C . VAL B 1 215 ? 2.156 10.242 -22.016 1 92.56 215 VAL B C 1
ATOM 3626 O O . VAL B 1 215 ? 1.006 10.617 -22.25 1 92.56 215 VAL B O 1
ATOM 3629 N N . LEU B 1 216 ? 2.496 9 -22.172 1 90.56 216 LEU B N 1
ATOM 3630 C CA . LEU B 1 216 ? 1.545 7.918 -22.422 1 90.56 216 LEU B CA 1
ATOM 3631 C C . LEU B 1 216 ? 1.602 6.883 -21.297 1 90.56 216 LEU B C 1
ATOM 3633 O O . LEU B 1 216 ? 2.508 6.91 -20.469 1 90.56 216 LEU B O 1
ATOM 3637 N N . GLY B 1 217 ? 0.539 6.082 -21.281 1 92.56 217 GLY B N 1
ATOM 3638 C CA . GLY B 1 217 ? 0.537 4.961 -20.359 1 92.56 217 GLY B CA 1
ATOM 3639 C C . GLY B 1 217 ? -0.038 5.305 -19 1 92.56 217 GLY B C 1
ATOM 3640 O O . GLY B 1 217 ? -0.413 6.453 -18.75 1 92.56 217 GLY B O 1
ATOM 3641 N N . GLU B 1 218 ? -0.101 4.324 -18.109 1 94.44 218 GLU B N 1
ATOM 3642 C CA . GLU B 1 218 ? -0.588 4.484 -16.734 1 94.44 218 GLU B CA 1
ATOM 3643 C C . GLU B 1 218 ? 0.448 5.184 -15.867 1 94.44 218 GLU B C 1
ATOM 3645 O O . GLU B 1 218 ? 1.635 4.855 -15.914 1 94.44 218 GLU B O 1
ATOM 3650 N N . ILE B 1 219 ? -0.083 6.188 -15.109 1 97.88 219 ILE B N 1
ATOM 3651 C CA . ILE B 1 219 ? 0.844 7.043 -14.375 1 97.88 219 ILE B CA 1
ATOM 3652 C C . ILE B 1 219 ? 0.572 6.941 -12.875 1 97.88 219 ILE B C 1
ATOM 3654 O O . ILE B 1 219 ? -0.567 7.105 -12.43 1 97.88 219 ILE B O 1
ATOM 3658 N N . THR B 1 220 ? 1.593 6.629 -12.109 1 98.56 220 THR B N 1
ATOM 3659 C CA . THR B 1 220 ? 1.62 6.777 -10.664 1 98.56 220 THR B CA 1
ATOM 3660 C C . THR B 1 220 ? 2.648 7.824 -10.242 1 98.56 220 THR B C 1
ATOM 3662 O O . THR B 1 220 ? 3.812 7.754 -10.641 1 98.56 220 THR B O 1
ATOM 3665 N N . VAL B 1 221 ? 2.223 8.805 -9.453 1 98.88 221 VAL B N 1
ATOM 3666 C CA . VAL B 1 221 ? 3.107 9.875 -8.992 1 98.88 221 VAL B CA 1
ATOM 3667 C C . VAL B 1 221 ? 3.461 9.664 -7.527 1 98.88 221 VAL B C 1
ATOM 3669 O O . VAL B 1 221 ? 2.586 9.383 -6.703 1 98.88 221 VAL B O 1
ATOM 3672 N N . VAL B 1 222 ? 4.715 9.695 -7.238 1 98.88 222 VAL B N 1
ATOM 3673 C CA . VAL B 1 222 ? 5.207 9.688 -5.863 1 98.88 222 VAL B CA 1
ATOM 3674 C C . VAL B 1 222 ? 5.805 11.047 -5.523 1 98.88 222 VAL B C 1
ATOM 3676 O O . VAL B 1 222 ? 6.766 11.484 -6.156 1 98.88 222 VAL B O 1
ATOM 3679 N N . LEU B 1 223 ? 5.211 11.742 -4.539 1 98.88 223 LEU B N 1
ATOM 3680 C CA . LEU B 1 223 ? 5.574 13.102 -4.152 1 98.88 223 LEU B CA 1
ATOM 3681 C C . LEU B 1 223 ? 6.246 13.117 -2.783 1 98.88 223 LEU B C 1
ATOM 3683 O O . LEU B 1 223 ? 5.68 12.625 -1.804 1 98.88 223 LEU B O 1
ATOM 3687 N N . ALA B 1 224 ? 7.457 13.625 -2.732 1 98.19 224 ALA B N 1
ATOM 3688 C CA . ALA B 1 224 ? 8.203 13.703 -1.477 1 98.19 224 ALA B CA 1
ATOM 3689 C C . ALA B 1 224 ? 7.438 14.516 -0.436 1 98.19 224 ALA B C 1
ATOM 3691 O O . ALA B 1 224 ? 6.766 15.492 -0.775 1 98.19 224 ALA B O 1
ATOM 3692 N N . GLY B 1 225 ? 7.586 14.094 0.789 1 96.81 225 GLY B N 1
ATOM 3693 C CA . GLY B 1 225 ? 7.023 14.891 1.873 1 96.81 225 GLY B CA 1
ATOM 3694 C C . GLY B 1 225 ? 7.641 16.266 1.988 1 96.81 225 GLY B C 1
ATOM 3695 O O . GLY B 1 225 ? 8.758 16.5 1.514 1 96.81 225 GLY B O 1
ATOM 3696 N N . ALA B 1 226 ? 6.836 17.141 2.643 1 93.5 226 ALA B N 1
ATOM 3697 C CA . ALA B 1 226 ? 7.332 18.484 2.9 1 93.5 226 ALA B CA 1
ATOM 3698 C C . ALA B 1 226 ? 8.508 18.469 3.873 1 93.5 226 ALA B C 1
ATOM 3700 O O . ALA B 1 226 ? 8.523 17.672 4.82 1 93.5 226 ALA B O 1
ATOM 3701 N N . THR B 1 227 ? 9.5 19.125 3.539 1 82.19 227 THR B N 1
ATOM 3702 C CA . THR B 1 227 ? 10.586 19.344 4.488 1 82.19 227 THR B CA 1
ATOM 3703 C C . THR B 1 227 ? 10.258 20.5 5.426 1 82.19 227 THR B C 1
ATOM 3705 O O . THR B 1 227 ? 9.906 21.594 4.973 1 82.19 227 THR B O 1
ATOM 3708 N N . PRO B 1 228 ? 10.148 20.078 6.641 1 63.56 228 PRO B N 1
ATOM 3709 C CA . PRO B 1 228 ? 9.859 21.188 7.555 1 63.56 228 PRO B CA 1
ATOM 3710 C C . PRO B 1 228 ? 10.789 22.375 7.348 1 63.56 228 PRO B C 1
ATOM 3712 O O . PRO B 1 228 ? 11.992 22.203 7.145 1 63.56 228 PRO B O 1
ATOM 3715 N N . THR B 1 229 ? 10.336 23.25 6.598 1 56.38 229 THR B N 1
ATOM 3716 C CA . THR B 1 229 ? 11.141 24.469 6.543 1 56.38 229 THR B CA 1
ATOM 3717 C C . THR B 1 229 ? 11.367 25.031 7.945 1 56.38 229 THR B C 1
ATOM 3719 O O . THR B 1 229 ? 10.422 25.156 8.727 1 56.38 229 THR B O 1
ATOM 3722 N N . ALA B 1 230 ? 12.438 24.656 8.414 1 52.06 230 ALA B N 1
ATOM 3723 C CA . ALA B 1 230 ? 12.758 25.297 9.688 1 52.06 230 ALA B CA 1
ATOM 3724 C C . ALA B 1 230 ? 12.172 26.703 9.766 1 52.06 230 ALA B C 1
ATOM 3726 O O . ALA B 1 230 ? 12.328 27.5 8.836 1 52.06 230 ALA B O 1
ATOM 3727 N N . ASP B 1 231 ? 10.922 26.75 10.125 1 56.72 231 ASP B N 1
ATOM 3728 C CA . ASP B 1 231 ? 10.562 28.125 10.461 1 56.72 231 ASP B CA 1
ATOM 3729 C C . ASP B 1 231 ? 11.68 28.812 11.234 1 56.72 231 ASP B C 1
ATOM 3731 O O . ASP B 1 231 ? 11.836 28.609 12.438 1 56.72 231 ASP B O 1
ATOM 3735 N N . LEU B 1 232 ? 12.586 29.391 10.391 1 62 232 LEU B N 1
ATOM 3736 C CA . LEU B 1 232 ? 13.781 29.984 10.977 1 62 232 LEU B CA 1
ATOM 3737 C C . LEU B 1 232 ? 13.438 30.797 12.219 1 62 232 LEU B C 1
ATOM 3739 O O . LEU B 1 232 ? 14.109 30.672 13.25 1 62 232 LEU B O 1
ATOM 3743 N N . PRO B 1 233 ? 12.273 31.391 12.227 1 63.91 233 PRO B N 1
ATOM 3744 C CA . PRO B 1 233 ? 11.93 32.125 13.445 1 63.91 233 PRO B CA 1
ATOM 3745 C C . PRO B 1 233 ? 11.625 31.234 14.633 1 63.91 233 PRO B C 1
ATOM 3747 O O . PRO B 1 233 ? 12.031 31.516 15.758 1 63.91 233 PRO B O 1
ATOM 3750 N N . SER B 1 234 ? 11.062 30.047 14.305 1 71.25 234 SER B N 1
ATOM 3751 C CA . SER B 1 234 ? 10.766 29.109 15.391 1 71.25 234 SER B CA 1
ATOM 3752 C C . SER B 1 234 ? 12.023 28.406 15.883 1 71.25 234 SER B C 1
ATOM 3754 O O . SER B 1 234 ? 12.18 28.172 17.078 1 71.25 234 SER B O 1
ATOM 3756 N N . LEU B 1 235 ? 12.93 28.156 14.914 1 76.06 235 LEU B N 1
ATOM 3757 C CA . LEU B 1 235 ? 14.188 27.531 15.297 1 76.06 235 LEU B CA 1
ATOM 3758 C C . LEU B 1 235 ? 15.094 28.516 16.016 1 76.06 235 LEU B C 1
ATOM 3760 O O . LEU B 1 235 ? 15.781 28.156 16.969 1 76.06 235 LEU B O 1
ATOM 3764 N N . VAL B 1 236 ? 14.898 29.781 15.633 1 78.56 236 VAL B N 1
ATOM 3765 C CA . VAL B 1 236 ? 15.609 30.859 16.312 1 78.56 236 VAL B CA 1
ATOM 3766 C C . VAL B 1 236 ? 15.078 31.016 17.734 1 78.56 236 VAL B C 1
ATOM 3768 O O . VAL B 1 236 ? 15.852 31.188 18.672 1 78.56 236 VAL B O 1
ATOM 3771 N N . ALA B 1 237 ? 13.758 30.766 17.891 1 78.31 237 ALA B N 1
ATOM 3772 C CA . ALA B 1 237 ? 13.148 30.844 19.203 1 78.31 237 ALA B CA 1
ATOM 3773 C C . ALA B 1 237 ? 13.602 29.703 20.094 1 78.31 237 ALA B C 1
ATOM 3775 O O . ALA B 1 237 ? 13.898 29.891 21.281 1 78.31 237 ALA B O 1
ATOM 3776 N N . ARG B 1 238 ? 13.797 28.562 19.516 1 80.81 238 ARG B N 1
ATOM 3777 C CA . ARG B 1 238 ? 14.258 27.406 20.25 1 80.81 238 ARG B CA 1
ATOM 3778 C C . ARG B 1 238 ? 15.727 27.547 20.641 1 80.81 238 ARG B C 1
ATOM 3780 O O . ARG B 1 238 ? 16.109 27.188 21.75 1 80.81 238 ARG B O 1
ATOM 3787 N N . VAL B 1 239 ? 16.531 28.125 19.75 1 86.62 239 VAL B N 1
ATOM 3788 C CA . VAL B 1 239 ? 17.922 28.406 20.047 1 86.62 239 VAL B CA 1
ATOM 3789 C C . VAL B 1 239 ? 18.016 29.438 21.172 1 86.62 239 VAL B C 1
ATOM 3791 O O . VAL B 1 239 ? 18.812 29.281 22.109 1 86.62 239 VAL B O 1
ATOM 3794 N N . ARG B 1 240 ? 17 30.406 21.156 1 83.75 240 ARG B N 1
ATOM 3795 C CA . ARG B 1 240 ? 16.984 31.438 22.188 1 83.75 240 ARG B CA 1
ATOM 3796 C C . ARG B 1 240 ? 16.609 30.844 23.547 1 83.75 240 ARG B C 1
ATOM 3798 O O . ARG B 1 240 ? 17.156 31.234 24.578 1 83.75 240 ARG B O 1
ATOM 3805 N N . GLU B 1 241 ? 15.789 29.906 23.516 1 83.94 241 GLU B N 1
ATOM 3806 C CA . GLU B 1 241 ? 15.398 29.219 24.75 1 83.94 241 GLU B CA 1
ATOM 3807 C C . GLU B 1 241 ? 16.562 28.422 25.328 1 83.94 241 GLU B C 1
ATOM 3809 O O . GLU B 1 241 ? 16.812 28.469 26.531 1 83.94 241 GLU B O 1
ATOM 3814 N N . LEU B 1 242 ? 17.281 27.797 24.531 1 85.62 242 LEU B N 1
ATOM 3815 C CA . LEU B 1 242 ? 18.438 27.016 24.984 1 85.62 242 LEU B CA 1
ATOM 3816 C C . LEU B 1 242 ? 19.562 27.938 25.469 1 85.62 242 LEU B C 1
ATOM 3818 O O . LEU B 1 242 ? 20.203 27.656 26.484 1 85.62 242 LEU B O 1
ATOM 3822 N N . VAL B 1 243 ? 19.672 29.078 24.781 1 86.69 243 VAL B N 1
ATOM 3823 C CA . VAL B 1 243 ? 20.688 30.062 25.172 1 86.69 243 VAL B CA 1
ATOM 3824 C C . VAL B 1 243 ? 20.312 30.672 26.516 1 86.69 243 VAL B C 1
ATOM 3826 O O . VAL B 1 243 ? 21.172 30.875 27.375 1 86.69 243 VAL B O 1
ATOM 3829 N N . ALA B 1 244 ? 19.031 30.75 26.703 1 83.69 244 ALA B N 1
ATOM 3830 C CA . ALA B 1 244 ? 18.547 31.266 27.984 1 83.69 244 ALA B CA 1
ATOM 3831 C C . ALA B 1 244 ? 18.797 30.266 29.109 1 83.69 244 ALA B C 1
ATOM 3833 O O . ALA B 1 244 ? 18.922 30.656 30.266 1 83.69 244 ALA B O 1
ATOM 3834 N N . GLU B 1 245 ? 18.953 29.047 28.703 1 85.19 245 GLU B N 1
ATOM 3835 C CA . GLU B 1 245 ? 19.219 27.984 29.672 1 85.19 245 GLU B CA 1
ATOM 3836 C C . GLU B 1 245 ? 20.719 27.812 29.891 1 85.19 245 GLU B C 1
ATOM 3838 O O . GLU B 1 245 ? 21.141 26.938 30.656 1 85.19 245 GLU B O 1
ATOM 3843 N N . GLY B 1 246 ? 21.406 28.578 29.141 1 86.25 246 GLY B N 1
ATOM 3844 C CA . GLY B 1 246 ? 22.828 28.609 29.422 1 86.25 246 GLY B CA 1
ATOM 3845 C C . GLY B 1 246 ? 23.672 27.922 28.359 1 86.25 246 GLY B C 1
ATOM 3846 O O . GLY B 1 246 ? 24.891 27.797 28.5 1 86.25 246 GLY B O 1
ATOM 3847 N N . ILE B 1 247 ? 23.047 27.484 27.359 1 83.38 247 ILE B N 1
ATOM 3848 C CA . ILE B 1 247 ? 23.781 26.812 26.297 1 83.38 247 ILE B CA 1
ATOM 3849 C C . ILE B 1 247 ? 24.359 27.844 25.328 1 83.38 247 ILE B C 1
ATOM 3851 O O . ILE B 1 247 ? 23.703 28.828 25 1 83.38 247 ILE B O 1
ATOM 3855 N N . ARG B 1 248 ? 25.641 27.688 25.016 1 90.19 248 ARG B N 1
ATOM 3856 C CA . ARG B 1 248 ? 26.266 28.578 24.047 1 90.19 248 ARG B CA 1
ATOM 3857 C C . ARG B 1 248 ? 25.484 28.609 22.734 1 90.19 248 ARG B C 1
ATOM 3859 O O . ARG B 1 248 ? 24.969 27.578 22.281 1 90.19 248 ARG B O 1
ATOM 3866 N N . VAL B 1 249 ? 25.375 29.859 22.125 1 87.44 249 VAL B N 1
ATOM 3867 C CA . VAL B 1 249 ? 24.562 30.078 20.938 1 87.44 249 VAL B CA 1
ATOM 3868 C C . VAL B 1 249 ? 24.969 29.094 19.844 1 87.44 249 VAL B C 1
ATOM 3870 O O . VAL B 1 249 ? 24.109 28.484 19.203 1 87.44 249 VAL B O 1
ATOM 3873 N N . LYS B 1 250 ? 26.156 28.844 19.703 1 88.69 250 LYS B N 1
ATOM 3874 C CA . LYS B 1 250 ? 26.656 27.922 18.672 1 88.69 250 LYS B CA 1
ATOM 3875 C C . LYS B 1 250 ? 26.25 26.484 18.984 1 88.69 250 LYS B C 1
ATOM 3877 O O . LYS B 1 250 ? 25.859 25.75 18.078 1 88.69 250 LYS B O 1
ATOM 3882 N N . ASP B 1 251 ? 26.328 26.141 20.156 1 87 251 ASP B N 1
ATOM 3883 C CA . ASP B 1 251 ? 25.953 24.797 20.562 1 87 251 ASP B CA 1
ATOM 3884 C C . ASP B 1 251 ? 24.438 24.594 20.438 1 87 251 ASP B C 1
ATOM 3886 O O . ASP B 1 251 ? 23.984 23.531 20.031 1 87 251 ASP B O 1
ATOM 3890 N N . ALA B 1 252 ? 23.719 25.578 20.859 1 87.31 252 ALA B N 1
ATOM 3891 C CA . ALA B 1 252 ? 22.266 25.547 20.734 1 87.31 252 ALA B CA 1
ATOM 3892 C C . ALA B 1 252 ? 21.859 25.391 19.266 1 87.31 252 ALA B C 1
ATOM 3894 O O . ALA B 1 252 ? 20.969 24.609 18.938 1 87.31 252 ALA B O 1
ATOM 3895 N N . CYS B 1 253 ? 22.516 26.219 18.438 1 86.62 253 CYS B N 1
ATOM 3896 C CA . CYS B 1 253 ? 22.25 26.125 17 1 86.62 253 CYS B CA 1
ATOM 3897 C C . CYS B 1 253 ? 22.562 24.734 16.484 1 86.62 253 CYS B C 1
ATOM 3899 O O . CYS B 1 253 ? 21.797 24.172 15.695 1 86.62 253 CYS B O 1
ATOM 3901 N N . THR B 1 254 ? 23.609 24.172 16.891 1 84.5 254 THR B N 1
ATOM 3902 C CA . THR B 1 254 ? 24 22.828 16.484 1 84.5 254 THR B CA 1
ATOM 3903 C C . THR B 1 254 ? 22.984 21.797 16.953 1 84.5 254 THR B C 1
ATOM 3905 O O . THR B 1 254 ? 22.594 20.906 16.188 1 84.5 254 THR B O 1
ATOM 3908 N N . GLU B 1 255 ? 22.562 21.938 18.078 1 80.81 255 GLU B N 1
ATOM 3909 C CA . GLU B 1 255 ? 21.594 21.016 18.656 1 80.81 255 GLU B CA 1
ATOM 3910 C C . GLU B 1 255 ? 20.25 21.094 17.922 1 80.81 255 GLU B C 1
ATOM 3912 O O . GLU B 1 255 ? 19.672 20.062 17.578 1 80.81 255 GLU B O 1
ATOM 3917 N N . VAL B 1 256 ? 19.828 22.359 17.766 1 79.94 256 VAL B N 1
ATOM 3918 C CA . VAL B 1 256 ? 18.547 22.562 17.125 1 79.94 256 VAL B CA 1
ATOM 3919 C C . VAL B 1 256 ? 18.625 22.109 15.664 1 79.94 256 VAL B C 1
ATOM 3921 O O . VAL B 1 256 ? 17.703 21.453 15.156 1 79.94 256 VAL B O 1
ATOM 3924 N N . ALA B 1 257 ? 19.703 22.484 15.039 1 78.19 257 ALA B N 1
ATOM 3925 C CA . ALA B 1 257 ? 19.891 22.078 13.648 1 78.19 257 ALA B CA 1
ATOM 3926 C C . ALA B 1 257 ? 19.938 20.562 13.523 1 78.19 257 ALA B C 1
ATOM 3928 O O . ALA B 1 257 ? 19.422 20 12.547 1 78.19 257 ALA B O 1
ATOM 3929 N N . ALA B 1 258 ? 20.469 19.984 14.461 1 72.44 258 ALA B N 1
ATOM 3930 C CA . ALA B 1 258 ? 20.594 18.531 14.445 1 72.44 258 ALA B CA 1
ATOM 3931 C C . ALA B 1 258 ? 19.234 17.859 14.43 1 72.44 258 ALA B C 1
ATOM 3933 O O . ALA B 1 258 ? 19.078 16.781 13.852 1 72.44 258 ALA B O 1
ATOM 3934 N N . ALA B 1 259 ? 18.328 18.516 15.008 1 65.88 259 ALA B N 1
ATOM 3935 C CA . ALA B 1 259 ? 16.984 17.969 15.133 1 65.88 259 ALA B CA 1
ATOM 3936 C C . ALA B 1 259 ? 16.141 18.312 13.906 1 65.88 259 ALA B C 1
ATOM 3938 O O . ALA B 1 259 ? 15.008 17.859 13.773 1 65.88 259 ALA B O 1
ATOM 3939 N N . HIS B 1 260 ? 16.609 19.141 13.125 1 65.38 260 HIS B N 1
ATOM 3940 C CA . HIS B 1 260 ? 15.852 19.625 11.977 1 65.38 260 HIS B CA 1
ATOM 3941 C C . HIS B 1 260 ? 16.641 19.438 10.68 1 65.38 260 HIS B C 1
ATOM 3943 O O . HIS B 1 260 ? 17.359 20.328 10.242 1 65.38 260 HIS B O 1
ATOM 3949 N N . PRO B 1 261 ? 16.391 18.297 10.039 1 60.53 261 PRO B N 1
ATOM 3950 C CA . PRO B 1 261 ? 17.094 17.906 8.82 1 60.53 261 PRO B CA 1
ATOM 3951 C C . PRO B 1 261 ? 16.75 18.781 7.621 1 60.53 261 PRO B C 1
ATOM 3953 O O . PRO B 1 261 ? 15.562 18.984 7.324 1 60.53 261 PRO B O 1
ATOM 3956 N N . GLY B 1 262 ? 17.281 20.141 7.703 1 57.56 262 GLY B N 1
ATOM 3957 C CA . GLY B 1 262 ? 17.141 21.156 6.66 1 57.56 262 GLY B CA 1
ATOM 3958 C C . GLY B 1 262 ? 17.672 22.516 7.07 1 57.56 262 GLY B C 1
ATOM 3959 O O . GLY B 1 262 ? 17.688 23.453 6.27 1 57.56 262 GLY B O 1
ATOM 3960 N N . VAL B 1 263 ? 18 22.578 8.414 1 64.81 263 VAL B N 1
ATOM 3961 C CA . VAL B 1 263 ? 18.531 23.844 8.906 1 64.81 263 VAL B CA 1
ATOM 3962 C C . VAL B 1 263 ? 19.984 23.672 9.352 1 64.81 263 VAL B C 1
ATOM 3964 O O . VAL B 1 263 ? 20.281 22.812 10.18 1 64.81 263 VAL B O 1
ATOM 3967 N N . ARG B 1 264 ? 20.781 24.281 8.688 1 70.38 264 ARG B N 1
ATOM 3968 C CA . ARG B 1 264 ? 22.188 24.266 9.086 1 70.38 264 ARG B CA 1
ATOM 3969 C C . ARG B 1 264 ? 22.406 25.109 10.336 1 70.38 264 ARG B C 1
ATOM 3971 O O . ARG B 1 264 ? 21.781 26.156 10.5 1 70.38 264 ARG B O 1
ATOM 3978 N N . SER B 1 265 ? 23.312 24.516 11.086 1 82.06 265 SER B N 1
ATOM 3979 C CA . SER B 1 265 ? 23.641 25.25 12.305 1 82.06 265 SER B CA 1
ATOM 3980 C C . SER B 1 265 ? 24.078 26.672 11.984 1 82.06 265 SER B C 1
ATOM 3982 O O . SER B 1 265 ? 23.703 27.609 12.695 1 82.06 265 SER B O 1
ATOM 3984 N N . ARG B 1 266 ? 24.766 26.828 10.945 1 78.75 266 ARG B N 1
ATOM 3985 C CA . ARG B 1 266 ? 25.25 28.141 10.547 1 78.75 266 ARG B CA 1
ATOM 3986 C C . ARG B 1 266 ? 24.078 29.047 10.156 1 78.75 266 ARG B C 1
ATOM 3988 O O . ARG B 1 266 ? 24.062 30.234 10.508 1 78.75 266 ARG B O 1
ATOM 3995 N N . GLN B 1 267 ? 23.141 28.562 9.453 1 76.06 267 GLN B N 1
ATOM 3996 C CA . GLN B 1 267 ? 21.969 29.312 9.047 1 76.06 267 GLN B CA 1
ATOM 3997 C C . GLN B 1 267 ? 21.141 29.75 10.266 1 76.06 267 GLN B C 1
ATOM 3999 O O . GLN B 1 267 ? 20.641 30.875 10.312 1 76.06 267 GLN B O 1
ATOM 4004 N N . LEU B 1 268 ? 21.047 28.875 11.125 1 80.25 268 LEU B N 1
ATOM 4005 C CA . LEU B 1 268 ? 20.344 29.156 12.375 1 80.25 268 LEU B CA 1
ATOM 4006 C C . LEU B 1 268 ? 21.094 30.203 13.188 1 80.25 268 LEU B C 1
ATOM 4008 O O . LEU B 1 268 ? 20.484 31.125 13.734 1 80.25 268 LEU B O 1
ATOM 4012 N N . TYR B 1 269 ? 22.438 30 13.266 1 85.88 269 TYR B N 1
ATOM 4013 C CA . TYR B 1 269 ? 23.281 30.969 13.961 1 85.88 269 TYR B CA 1
ATOM 4014 C C . TYR B 1 269 ? 23.125 32.375 13.359 1 85.88 269 TYR B C 1
ATOM 4016 O O . TYR B 1 269 ? 22.906 33.344 14.086 1 85.88 269 TYR B O 1
ATOM 4024 N N . ASP B 1 270 ? 23.125 32.406 12.094 1 81.94 270 ASP B N 1
ATOM 4025 C CA . ASP B 1 270 ? 22.984 33.688 11.398 1 81.94 270 ASP B CA 1
ATOM 4026 C C . ASP B 1 270 ? 21.609 34.281 11.656 1 81.94 270 ASP B C 1
ATOM 4028 O O . ASP B 1 270 ? 21.484 35.5 11.875 1 81.94 270 ASP B O 1
ATOM 4032 N N . ALA B 1 271 ? 20.641 33.5 11.742 1 79.88 271 ALA B N 1
ATOM 4033 C CA . ALA B 1 271 ? 19.281 33.969 11.984 1 79.88 271 ALA B CA 1
ATOM 4034 C C . ALA B 1 271 ? 19.109 34.438 13.422 1 79.88 271 ALA B C 1
ATOM 4036 O O . ALA B 1 271 ? 18.406 35.406 13.672 1 79.88 271 ALA B O 1
ATOM 4037 N N . VAL B 1 272 ? 19.859 33.75 14.273 1 85.94 272 VAL B N 1
ATOM 4038 C CA . VAL B 1 272 ? 19.812 34.156 15.68 1 85.94 272 VAL B CA 1
ATOM 4039 C C . VAL B 1 272 ? 20.516 35.5 15.859 1 85.94 272 VAL B C 1
ATOM 4041 O O . VAL B 1 272 ? 20.016 36.375 16.547 1 85.94 272 VAL B O 1
ATOM 4044 N N . VAL B 1 273 ? 21.625 35.562 15.219 1 83.12 273 VAL B N 1
ATOM 4045 C CA . VAL B 1 273 ? 22.406 36.812 15.312 1 83.12 273 VAL B CA 1
ATOM 4046 C C . VAL B 1 273 ? 21.641 37.969 14.672 1 83.12 273 VAL B C 1
ATOM 4048 O O . VAL B 1 273 ? 21.594 39.062 15.227 1 83.12 273 VAL B O 1
ATOM 4051 N N . ALA B 1 274 ? 20.969 37.656 13.719 1 80.06 274 ALA B N 1
ATOM 4052 C CA . ALA B 1 274 ? 20.188 38.688 13.023 1 80.06 274 ALA B CA 1
ATOM 4053 C C . ALA B 1 274 ? 18.969 39.094 13.844 1 80.06 274 ALA B C 1
ATOM 4055 O O . ALA B 1 274 ? 18.547 40.25 13.805 1 80.06 274 ALA B O 1
ATOM 4056 N N . SER B 1 275 ? 18.5 38.25 14.57 1 75.44 275 SER B N 1
ATOM 4057 C CA . SER B 1 275 ? 17.297 38.5 15.367 1 75.44 275 SER B CA 1
ATOM 4058 C C . SER B 1 275 ? 17.641 39.312 16.625 1 75.44 275 SER B C 1
ATOM 4060 O O . SER B 1 275 ? 16.766 39.938 17.219 1 75.44 275 SER B O 1
ATOM 4062 N N . ARG B 1 276 ? 18.844 39.094 17.031 1 71.12 276 ARG B N 1
ATOM 4063 C CA . ARG B 1 276 ? 19.297 39.875 18.188 1 71.12 276 ARG B CA 1
ATOM 4064 C C . ARG B 1 276 ? 19.547 41.312 17.797 1 71.12 276 ARG B C 1
ATOM 4066 O O . ARG B 1 276 ? 19.469 42.219 18.641 1 71.12 276 ARG B O 1
ATOM 4073 N N . ARG B 1 277 ? 19.828 41.531 16.531 1 64.81 277 ARG B N 1
ATOM 4074 C CA . ARG B 1 277 ? 20.109 42.875 16.078 1 64.81 277 ARG B CA 1
ATOM 4075 C C . ARG B 1 277 ? 18.812 43.656 15.836 1 64.81 277 ARG B C 1
ATOM 4077 O O . ARG B 1 277 ? 18.828 44.875 15.719 1 64.81 277 ARG B O 1
ATOM 4084 N N . GLN B 1 278 ? 17.781 43 15.797 1 53.62 278 GLN B N 1
ATOM 4085 C CA . GLN B 1 278 ? 16.531 43.75 15.711 1 53.62 278 GLN B CA 1
ATOM 4086 C C . GLN B 1 278 ? 15.945 44 17.094 1 53.62 278 GLN B C 1
ATOM 4088 O O . GLN B 1 278 ? 16.062 43.156 17.984 1 53.62 278 GLN B O 1
#

Foldseek 3Di:
DAQFEEEWEFQAQADLVQHDPVNLVCQQDFQEEEEQDQVLVVVSNVVVVHDRPHHYDYDFDVCPVVVQVVVLVCRRVPTYYYYYYNHTTDPQLTDDPVNVVSCVVVVGHYYYRHGDDPQVLCVVVQPADQPFEEEDEAQDPDLVSNLVVLLVQQQFQHWYKYWYAQVCVLVSLVSNCVRNNQQWKKWKWFSPPHPPTDIDIGTSVVVSVVCVVTDDHTIMMITHHHQPPPPLVVLLVQLVVVVVVPDDSLVSLVVSCVVGPPADSVNSSVSNVVVVVD/DAQFEEEWEFQAQADLVQHDPVNLVCQQDFQEEEEQDQVLVVVSNVVVVHDRPHHYDYDFDVCPVVVQVVVLVCSRVPGYYYYYYSHTTDPQLTDDPVNVVSCVVVVGHYYYRHGDDPQVLCVVVQPADQPFEEEDEAQDPDLVRNLVVLLVQQQFQHWYKYWYAQVCVLVSLVSNCVRNNQQWKKWKWFSPPHPPTDIDIGTSVVVSVVCVVTDDHTIMMITHHHQPPPPLVVLLVQLVVVVVVPDDSLVSLVVSCVVRVPADSVNSSVSNVVVVVD

Organism: NCBI:txid185642

Radius of gyration: 25.28 Å; Cα contacts (8 Å, |Δi|>4): 1233; chains: 2; bounding box: 65×71×54 Å

Nearest PDB structures (foldseek):
  5hw4-assembly1_B  TM=9.569E-01  e=1.150E-27  Escherichia coli K-12
  5hw4-assembly2_C-2  TM=9.579E-01  e=4.383E-27  Escherichia coli K-12
  5hw4-assembly1_A  TM=9.505E-01  e=2.864E-27  Escherichia coli K-12
  3kwp-assembly1_A-2  TM=9.575E-01  e=3.465E-26  Levilactobacillus brevis ATCC 367
  3nei-assembly1_B  TM=6.993E-01  e=4.204E-10  Rhodobacter capsulatus SB 1003